Protein AF-0000000080395203 (afdb_homodimer)

Structure (mmCIF, N/CA/C/O backbone):
data_AF-0000000080395203-model_v1
#
loop_
_entity.id
_entity.type
_entity.pdbx_description
1 polymer 'Regulatory factor, effector, bacterial'
#
loop_
_atom_site.group_PDB
_atom_site.id
_atom_site.type_symbol
_atom_site.label_atom_id
_atom_site.label_alt_id
_atom_site.label_comp_id
_atom_site.label_asym_id
_atom_site.label_entity_id
_atom_site.label_seq_id
_atom_site.pdbx_PDB_ins_code
_atom_site.Cartn_x
_atom_site.Cartn_y
_atom_site.Cartn_z
_atom_site.occupancy
_atom_site.B_iso_or_equiv
_atom_site.auth_seq_id
_atom_site.auth_comp_id
_atom_site.auth_asym_id
_atom_site.auth_atom_id
_atom_site.pdbx_PDB_model_num
ATOM 1 N N . MET A 1 1 ? 0.378 -31.547 22.562 1 24.14 1 MET A N 1
ATOM 2 C CA . MET A 1 1 ? 1.127 -32.75 22.922 1 24.14 1 MET A CA 1
ATOM 3 C C . MET A 1 1 ? 1.519 -33.531 21.672 1 24.14 1 MET A C 1
ATOM 5 O O . MET A 1 1 ? 0.788 -34.438 21.25 1 24.14 1 MET A O 1
ATOM 9 N N . ASN A 1 2 ? 1.829 -32.75 20.609 1 20.53 2 ASN A N 1
ATOM 10 C CA . ASN A 1 2 ? 2.004 -33.094 19.203 1 20.53 2 ASN A CA 1
ATOM 11 C C . ASN A 1 2 ? 3.102 -34.156 19.031 1 20.53 2 ASN A C 1
ATOM 13 O O . ASN A 1 2 ? 4.27 -33.875 19.312 1 20.53 2 ASN A O 1
ATOM 17 N N . ALA A 1 3 ? 2.613 -35.5 19.328 1 27.97 3 ALA A N 1
ATOM 18 C CA . ALA A 1 3 ? 3.32 -36.75 19.312 1 27.97 3 ALA A CA 1
ATOM 19 C C . ALA A 1 3 ? 4.207 -36.906 18.078 1 27.97 3 ALA A C 1
ATOM 21 O O . ALA A 1 3 ? 3.801 -36.531 16.984 1 27.97 3 ALA A O 1
ATOM 22 N N . HIS A 1 4 ? 5.512 -36.906 18.219 1 23.61 4 HIS A N 1
ATOM 23 C CA . HIS A 1 4 ? 6.703 -37.062 17.391 1 23.61 4 HIS A CA 1
ATOM 24 C C . HIS A 1 4 ? 6.59 -38.281 16.484 1 23.61 4 HIS A C 1
ATOM 26 O O . HIS A 1 4 ? 6.523 -39.406 16.969 1 23.61 4 HIS A O 1
ATOM 32 N N . ARG A 1 5 ? 5.695 -38.188 15.453 1 25.47 5 ARG A N 1
ATOM 33 C CA . ARG A 1 5 ? 5.551 -39.281 14.516 1 25.47 5 ARG A CA 1
ATOM 34 C C . ARG A 1 5 ? 6.91 -39.781 14.039 1 25.47 5 ARG A C 1
ATOM 36 O O . ARG A 1 5 ? 7.684 -39.031 13.445 1 25.47 5 ARG A O 1
ATOM 43 N N . ILE A 1 6 ? 7.445 -40.75 14.82 1 27.77 6 ILE A N 1
ATOM 44 C CA . ILE A 1 6 ? 8.711 -41.469 14.703 1 27.77 6 ILE A CA 1
ATOM 45 C C . ILE A 1 6 ? 8.766 -42.188 13.367 1 27.77 6 ILE A C 1
ATOM 47 O O . ILE A 1 6 ? 7.91 -43.031 13.086 1 27.77 6 ILE A O 1
ATOM 51 N N . CYS A 1 7 ? 9.07 -41.5 12.312 1 26.09 7 CYS A N 1
ATOM 52 C CA . CYS A 1 7 ? 9.25 -42.062 10.984 1 26.09 7 CYS A CA 1
ATOM 53 C C . CYS A 1 7 ? 10.203 -43.25 11.023 1 26.09 7 CYS A C 1
ATOM 55 O O . CYS A 1 7 ? 11.359 -43.125 11.43 1 26.09 7 CYS A O 1
ATOM 57 N N . CYS A 1 8 ? 9.672 -44.469 11.305 1 28.73 8 CYS A N 1
ATOM 58 C CA . CYS A 1 8 ? 10.359 -45.75 11.391 1 28.73 8 CYS A CA 1
ATOM 59 C C . CYS A 1 8 ? 11.07 -46.062 10.078 1 28.73 8 CYS A C 1
ATOM 61 O O . CYS A 1 8 ? 10.438 -46.125 9.023 1 28.73 8 CYS A O 1
ATOM 63 N N . VAL A 1 9 ? 12.281 -45.594 9.859 1 31.77 9 VAL A N 1
ATOM 64 C CA . VAL A 1 9 ? 13.164 -45.906 8.742 1 31.77 9 VAL A CA 1
ATOM 65 C C . VAL A 1 9 ? 13.406 -47.406 8.68 1 31.77 9 VAL A C 1
ATOM 67 O O . VAL A 1 9 ? 13.938 -48 9.625 1 31.77 9 VAL A O 1
ATOM 70 N N . LEU A 1 10 ? 12.531 -48.156 8.031 1 34 10 LEU A N 1
ATOM 71 C CA . LEU A 1 10 ? 12.703 -49.594 7.84 1 34 10 LEU A CA 1
ATOM 72 C C . LEU A 1 10 ? 13.945 -49.906 7.008 1 34 10 LEU A C 1
ATOM 74 O O . LEU A 1 10 ? 14.047 -49.469 5.855 1 34 10 LEU A O 1
ATOM 78 N N . PHE A 1 11 ? 15.102 -50.125 7.641 1 34.34 11 PHE A N 1
ATOM 79 C CA . PHE A 1 11 ? 16.344 -50.562 7 1 34.34 11 PHE A CA 1
ATOM 80 C C . PHE A 1 11 ? 16.219 -52 6.473 1 34.34 11 PHE A C 1
ATOM 82 O O . PHE A 1 11 ? 15.961 -52.906 7.238 1 34.34 11 PHE A O 1
ATOM 89 N N . ILE A 1 12 ? 15.656 -52.031 5.281 1 35.69 12 ILE A N 1
ATOM 90 C CA . ILE A 1 12 ? 15.633 -53.375 4.668 1 35.69 12 ILE A CA 1
ATOM 91 C C . ILE A 1 12 ? 17.062 -53.781 4.316 1 35.69 12 ILE A C 1
ATOM 93 O O . ILE A 1 12 ? 17.734 -53.125 3.531 1 35.69 12 ILE A O 1
ATOM 97 N N . THR A 1 13 ? 17.781 -54.5 5.207 1 37.56 13 THR A N 1
ATOM 98 C CA . THR A 1 13 ? 19.094 -55.094 4.98 1 37.56 13 THR A CA 1
ATOM 99 C C . THR A 1 13 ? 19 -56.25 3.996 1 37.56 13 THR A C 1
ATOM 101 O O . THR A 1 13 ? 18.344 -57.25 4.266 1 37.56 13 THR A O 1
ATOM 104 N N . ILE A 1 14 ? 18.984 -56 2.719 1 38.12 14 ILE A N 1
ATOM 105 C CA . ILE A 1 14 ? 19.047 -57.125 1.775 1 38.12 14 ILE A CA 1
ATOM 106 C C . ILE A 1 14 ? 20.453 -57.719 1.813 1 38.12 14 ILE A C 1
ATOM 108 O O . ILE A 1 14 ? 21.438 -57.062 1.549 1 38.12 14 ILE A O 1
ATOM 112 N N . THR A 1 15 ? 20.719 -58.781 2.584 1 40.34 15 THR A N 1
ATOM 113 C CA . THR A 1 15 ? 21.938 -59.562 2.664 1 40.34 15 THR A CA 1
ATOM 114 C C . THR A 1 15 ? 22.203 -60.281 1.345 1 40.34 15 THR A C 1
ATOM 116 O O . THR A 1 15 ? 21.453 -61.188 0.962 1 40.34 15 THR A O 1
ATOM 119 N N . MET A 1 16 ? 22.656 -59.562 0.302 1 40.25 16 MET A N 1
ATOM 120 C CA . MET A 1 16 ? 23.016 -60.281 -0.905 1 40.25 16 MET A CA 1
ATOM 121 C C . MET A 1 16 ? 24.219 -61.188 -0.649 1 40.25 16 MET A C 1
ATOM 123 O O . MET A 1 16 ? 25.062 -60.906 0.203 1 40.25 16 MET A O 1
ATOM 127 N N . PRO A 1 17 ? 24.328 -62.5 -1.321 1 43.97 17 PRO A N 1
ATOM 128 C CA . PRO A 1 17 ? 25.406 -63.5 -1.197 1 43.97 17 PRO A CA 1
ATOM 129 C C . PRO A 1 17 ? 26.781 -62.906 -1.562 1 43.97 17 PRO A C 1
ATOM 131 O O . PRO A 1 17 ? 26.8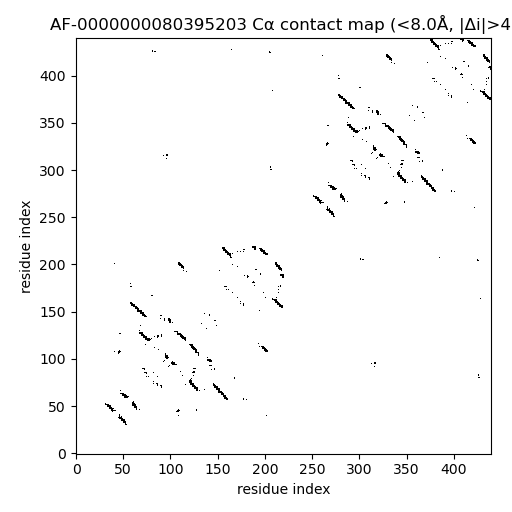59 -61.812 -2.141 1 43.97 17 PRO A O 1
ATOM 134 N N . SER A 1 18 ? 27.859 -63.906 -1.805 1 40.78 18 SER A N 1
ATOM 135 C CA . SER A 1 18 ? 29.297 -63.938 -1.556 1 40.78 18 SER A CA 1
ATOM 136 C C . SER A 1 18 ? 30.031 -62.875 -2.371 1 40.78 18 SER A C 1
ATOM 138 O O . SER A 1 18 ? 30.828 -62.125 -1.828 1 40.78 18 SER A O 1
ATOM 140 N N . THR A 1 19 ? 30.734 -63.406 -3.545 1 47.38 19 THR A N 1
ATOM 141 C CA . THR A 1 19 ? 32.094 -63.094 -3.982 1 47.38 19 THR A CA 1
ATOM 142 C C . THR A 1 19 ? 32.156 -61.688 -4.574 1 47.38 19 THR A C 1
ATOM 144 O O . THR A 1 19 ? 33.25 -61.125 -4.703 1 47.38 19 THR A O 1
ATOM 147 N N . PHE A 1 20 ? 31.391 -61.438 -5.539 1 40.19 20 PHE A N 1
ATOM 148 C CA . PHE A 1 20 ? 31.75 -60.312 -6.391 1 40.19 20 PHE A CA 1
ATOM 149 C C . PHE A 1 20 ? 31.734 -59 -5.602 1 40.19 20 PHE A C 1
ATOM 151 O O . PHE A 1 20 ? 30.906 -58.812 -4.695 1 40.19 20 PHE A O 1
ATOM 158 N N . ALA A 1 21 ? 32.969 -58.344 -5.57 1 44.81 21 ALA A N 1
ATOM 159 C CA . ALA A 1 21 ? 33.125 -57.031 -4.996 1 44.81 21 ALA A CA 1
ATOM 160 C C . ALA A 1 21 ? 31.906 -56.156 -5.312 1 44.81 21 ALA A C 1
ATOM 162 O O . ALA A 1 21 ? 31.672 -55.781 -6.469 1 44.81 21 ALA A O 1
ATOM 163 N N . SER A 1 22 ? 30.703 -56.625 -4.742 1 36.44 22 SER A N 1
ATOM 164 C CA . SER A 1 22 ? 29.484 -55.844 -4.953 1 36.44 22 SER A CA 1
ATOM 165 C C . SER A 1 22 ? 29.734 -54.344 -4.691 1 36.44 22 SER A C 1
ATOM 167 O O . SER A 1 22 ? 30.156 -53.969 -3.596 1 36.44 22 SER A O 1
ATOM 169 N N . PHE A 1 23 ? 30.297 -53.719 -5.742 1 45.06 23 PHE A N 1
ATOM 170 C CA . PHE A 1 23 ? 30.25 -52.281 -5.539 1 45.06 23 PHE A CA 1
ATOM 171 C C . PHE A 1 23 ? 28.859 -51.812 -5.168 1 45.06 23 PHE A C 1
ATOM 173 O O . PHE A 1 23 ? 27.906 -52.031 -5.93 1 45.06 23 PHE A O 1
ATOM 180 N N . THR A 1 24 ? 28.547 -51.969 -3.891 1 42.84 24 THR A N 1
ATOM 181 C CA . THR A 1 24 ? 27.312 -51.344 -3.4 1 42.84 24 THR A CA 1
ATOM 182 C C . THR A 1 24 ? 27.266 -49.875 -3.789 1 42.84 24 THR A C 1
ATOM 184 O O . THR A 1 24 ? 28.031 -49.062 -3.266 1 42.84 24 THR A O 1
ATOM 187 N N . ALA A 1 25 ? 27.078 -49.594 -5.082 1 40.62 25 ALA A N 1
ATOM 188 C CA . ALA A 1 25 ? 26.719 -48.188 -5.293 1 40.62 25 ALA A CA 1
ATOM 189 C C . ALA A 1 25 ? 25.578 -47.781 -4.383 1 40.62 25 ALA A C 1
ATOM 191 O O . ALA A 1 25 ? 24.469 -48.312 -4.488 1 40.62 25 ALA A O 1
ATOM 192 N N . VAL A 1 26 ? 25.906 -47.469 -3.184 1 40.22 26 VAL A N 1
ATOM 193 C CA . VAL A 1 26 ? 24.906 -46.781 -2.367 1 40.22 26 VAL A CA 1
ATOM 194 C C . VAL A 1 26 ? 24.297 -45.625 -3.152 1 40.22 26 VAL A C 1
ATOM 196 O O . VAL A 1 26 ? 24.984 -44.625 -3.41 1 40.22 26 VAL A O 1
ATOM 199 N N . LEU A 1 27 ? 23.484 -45.906 -4.121 1 37.22 27 LEU A N 1
ATOM 200 C CA . LEU A 1 27 ? 22.703 -44.781 -4.578 1 37.22 27 LEU A CA 1
ATOM 201 C C . LEU A 1 27 ? 22.062 -44.031 -3.4 1 37.22 27 LEU A C 1
ATOM 203 O O . LEU A 1 27 ? 21.25 -44.594 -2.672 1 37.22 27 LEU A O 1
ATOM 207 N N . PHE A 1 28 ? 22.844 -43.188 -2.803 1 37.94 28 PHE A N 1
ATOM 208 C CA . PHE A 1 28 ? 22.156 -42.25 -1.925 1 37.94 28 PHE A CA 1
ATOM 209 C C . PHE A 1 28 ? 20.953 -41.625 -2.625 1 37.94 28 PHE A C 1
ATOM 211 O O . PHE A 1 28 ? 21.094 -40.812 -3.537 1 37.94 28 PHE A O 1
ATOM 218 N N . PHE A 1 29 ? 19.906 -42.438 -2.828 1 39.03 29 PHE A N 1
ATOM 219 C CA . PHE A 1 29 ? 18.703 -41.656 -3.102 1 39.03 29 PHE A CA 1
ATOM 220 C C . PHE A 1 29 ? 18.484 -40.594 -2.027 1 39.03 29 PHE A C 1
ATOM 222 O O . PHE A 1 29 ? 18.281 -40.938 -0.857 1 39.03 29 PHE A O 1
ATOM 229 N N . ALA A 1 30 ? 19.172 -39.531 -2.111 1 40.91 30 ALA A N 1
ATOM 230 C CA . ALA A 1 30 ? 18.656 -38.406 -1.312 1 40.91 30 ALA A CA 1
ATOM 231 C C . ALA A 1 30 ? 17.141 -38.375 -1.372 1 40.91 30 ALA A C 1
ATOM 233 O O . ALA A 1 30 ? 16.562 -38 -2.4 1 40.91 30 ALA A O 1
ATOM 234 N N . SER A 1 31 ? 16.438 -39.25 -0.803 1 44.34 31 SER A N 1
ATOM 235 C CA . SER A 1 31 ? 15.008 -39.031 -0.655 1 44.34 31 SER A CA 1
ATOM 236 C C . SER A 1 31 ? 14.703 -37.594 -0.171 1 44.34 31 SER A C 1
ATOM 238 O O . SER A 1 31 ? 14.891 -37.281 1.009 1 44.34 31 SER A O 1
ATOM 240 N N . THR A 1 32 ? 15.055 -36.625 -0.929 1 51.53 32 THR A N 1
ATOM 241 C CA . THR A 1 32 ? 14.547 -35.344 -0.468 1 51.53 32 THR A CA 1
ATOM 242 C C . THR A 1 32 ? 13.086 -35.438 -0.041 1 51.53 32 THR A C 1
ATOM 244 O O . THR A 1 32 ? 12.234 -35.875 -0.82 1 51.53 32 THR A O 1
ATOM 247 N N . VAL A 1 33 ? 12.836 -35.969 1.121 1 56.84 33 VAL A N 1
ATOM 248 C CA . VAL A 1 33 ? 11.492 -36 1.692 1 56.84 33 VAL A CA 1
ATOM 249 C C . VAL A 1 33 ? 10.758 -34.688 1.349 1 56.84 33 VAL A C 1
ATOM 251 O O . VAL A 1 33 ? 11.195 -33.625 1.723 1 56.84 33 VAL A O 1
ATOM 254 N N . ALA A 1 34 ? 9.867 -34.812 0.256 1 71.44 34 ALA A N 1
ATOM 255 C CA . ALA A 1 34 ? 8.914 -33.75 -0.065 1 71.44 34 ALA A CA 1
ATOM 256 C C . ALA A 1 34 ? 8.172 -33.281 1.183 1 71.44 34 ALA A C 1
ATOM 258 O O . ALA A 1 34 ? 7.645 -34.125 1.939 1 71.44 34 ALA A O 1
ATOM 259 N N . ALA A 1 35 ? 8.492 -32.125 1.679 1 83.06 35 ALA A N 1
ATOM 260 C CA . ALA A 1 35 ? 7.809 -31.547 2.834 1 83.06 35 ALA A CA 1
ATOM 261 C C . ALA A 1 35 ? 6.777 -30.5 2.4 1 83.06 35 ALA 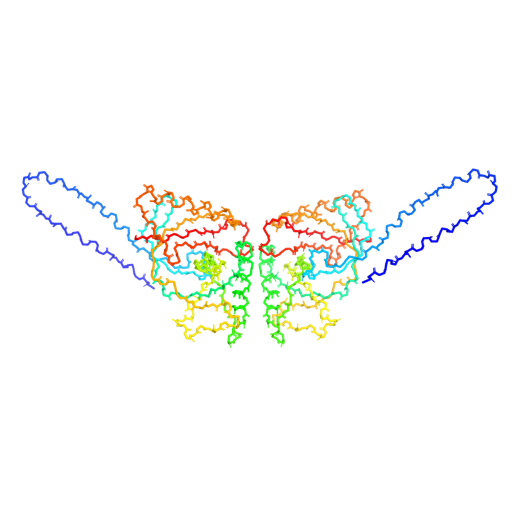A C 1
ATOM 263 O O . ALA A 1 35 ? 7.07 -29.641 1.568 1 83.06 35 ALA A O 1
ATOM 264 N N . GLU A 1 36 ? 5.555 -30.828 2.756 1 84.06 36 GLU A N 1
ATOM 265 C CA . GLU A 1 36 ? 4.52 -29.828 2.494 1 84.06 36 GLU A CA 1
ATOM 266 C C . GLU A 1 36 ? 4.727 -28.578 3.348 1 84.06 36 GLU A C 1
ATOM 268 O O . GLU A 1 36 ? 4.973 -28.688 4.551 1 84.06 36 GLU A O 1
ATOM 273 N N . VAL A 1 37 ? 4.84 -27.469 2.742 1 84.81 37 VAL A N 1
ATOM 274 C CA . VAL A 1 37 ? 4.973 -26.172 3.396 1 84.81 37 VAL A CA 1
ATOM 275 C C . VAL A 1 37 ? 3.721 -25.328 3.15 1 84.81 37 VAL A C 1
ATOM 277 O O . VAL A 1 37 ? 3.367 -25.062 2.002 1 84.81 37 VAL A O 1
ATOM 280 N N . CYS A 1 38 ? 3.012 -25 4.277 1 84.81 38 CYS A N 1
ATOM 281 C CA . CYS A 1 38 ? 1.852 -24.109 4.188 1 84.81 38 CYS A CA 1
ATOM 282 C C . CYS A 1 38 ? 2.109 -22.797 4.902 1 84.81 38 CYS A C 1
ATOM 284 O O . CYS A 1 38 ? 2.762 -22.766 5.949 1 84.81 38 CYS A O 1
ATOM 286 N N . HIS A 1 39 ? 1.554 -21.672 4.328 1 80.56 39 HIS A N 1
ATOM 287 C CA . HIS A 1 39 ? 1.634 -20.359 4.949 1 80.56 39 HIS A CA 1
ATOM 288 C C . HIS A 1 39 ? 3.084 -19.953 5.188 1 80.56 39 HIS A C 1
ATOM 290 O O . HIS A 1 39 ? 3.439 -19.531 6.293 1 80.56 39 HIS A O 1
ATOM 296 N N . LEU A 1 40 ? 3.926 -20.234 4.27 1 72 40 LEU A N 1
ATOM 297 C CA . LEU A 1 40 ? 5.375 -20.078 4.348 1 72 40 LEU A CA 1
ATOM 298 C C . LEU A 1 40 ? 5.734 -18.672 4.824 1 72 40 LEU A C 1
ATOM 300 O O . LEU A 1 40 ? 6.637 -18.5 5.648 1 72 40 LEU A O 1
ATOM 304 N N . TYR A 1 41 ? 5.043 -17.719 4.457 1 76.19 41 TYR A N 1
ATOM 305 C CA . TYR A 1 41 ? 5.461 -16.328 4.598 1 76.19 41 TYR A CA 1
ATOM 306 C C . TYR A 1 41 ? 5.039 -15.766 5.949 1 76.19 41 TYR A C 1
ATOM 308 O O . TYR A 1 41 ? 5.762 -14.961 6.543 1 76.19 41 TYR A O 1
ATOM 316 N N . SER A 1 42 ? 3.973 -16.172 6.461 1 81.06 42 SER A N 1
ATOM 317 C CA . SER A 1 42 ? 3.414 -15.57 7.668 1 81.06 42 SER A CA 1
ATOM 318 C C . SER A 1 42 ? 2.484 -16.547 8.391 1 81.06 42 SER A C 1
ATOM 320 O O . SER A 1 42 ? 1.823 -17.359 7.758 1 81.06 42 SER A O 1
ATOM 322 N N . SER A 1 43 ? 2.504 -16.391 9.688 1 79.69 43 SER A N 1
ATOM 323 C CA . SER A 1 43 ? 1.586 -17.203 10.484 1 79.69 43 SER A CA 1
ATOM 324 C C . SER A 1 43 ? 0.172 -16.641 10.445 1 79.69 43 SER A C 1
ATOM 326 O O . SER A 1 43 ? -0.792 -17.328 10.773 1 79.69 43 SER A O 1
ATOM 328 N N . THR A 1 44 ? 0.074 -15.43 10.062 1 82.5 44 THR A N 1
ATOM 329 C CA . THR A 1 44 ? -1.239 -14.797 10.125 1 82.5 44 THR A CA 1
ATOM 330 C C . THR A 1 44 ? -1.783 -14.531 8.727 1 82.5 44 THR A C 1
ATOM 332 O O . THR A 1 44 ? -2.992 -14.375 8.539 1 82.5 44 THR A O 1
ATOM 335 N N . ILE A 1 45 ? -0.926 -14.484 7.762 1 90.31 45 ILE A N 1
ATOM 336 C CA . ILE A 1 45 ? -1.333 -14.273 6.379 1 90.31 45 ILE A CA 1
ATOM 337 C C . ILE A 1 45 ? -1.229 -15.586 5.602 1 90.31 45 ILE A C 1
ATOM 339 O O . ILE A 1 45 ? -0.142 -16.156 5.473 1 90.31 45 ILE A O 1
ATOM 343 N N . GLU A 1 46 ? -2.336 -16.094 5.145 1 94 46 GLU A N 1
ATOM 344 C CA . GLU A 1 46 ? -2.367 -17.344 4.414 1 94 46 GLU A CA 1
ATOM 345 C C . GLU A 1 46 ? -1.682 -17.219 3.057 1 94 46 GLU A C 1
ATOM 347 O O . GLU A 1 46 ? -1.767 -16.172 2.41 1 94 46 GLU A O 1
ATOM 352 N N . SER A 1 47 ? -0.981 -18.234 2.697 1 95.06 47 SER A N 1
ATOM 353 C CA . SER A 1 47 ? -0.401 -18.422 1.372 1 95.06 47 SER A CA 1
ATOM 354 C C . SER A 1 47 ? -0.605 -19.844 0.876 1 95.06 47 SER A C 1
ATOM 356 O O . SER A 1 47 ? -0.871 -20.75 1.669 1 95.06 47 SER A O 1
ATOM 358 N N . PRO A 1 48 ? -0.544 -20.062 -0.414 1 94.12 48 PRO A N 1
ATOM 359 C CA . PRO A 1 48 ? -0.794 -21.422 -0.912 1 94.12 48 PRO A CA 1
ATOM 360 C C . PRO A 1 48 ? 0.221 -22.438 -0.394 1 94.12 48 PRO A C 1
ATOM 362 O O . PRO A 1 48 ? 1.399 -22.109 -0.229 1 94.12 48 PRO A O 1
ATOM 365 N N . CYS A 1 49 ? -0.334 -23.609 -0.133 1 93.12 49 CYS A N 1
ATOM 366 C CA . CYS A 1 49 ? 0.543 -24.703 0.253 1 93.12 49 CYS A CA 1
ATOM 367 C C . CYS A 1 49 ? 1.287 -25.266 -0.957 1 93.12 49 CYS A C 1
ATOM 369 O O . CYS A 1 49 ? 0.769 -25.234 -2.074 1 93.12 49 CYS A O 1
ATOM 371 N N . PHE A 1 50 ? 2.447 -25.734 -0.683 1 95.62 50 PHE A N 1
ATOM 372 C CA . PHE A 1 50 ? 3.211 -26.406 -1.724 1 95.62 50 PHE A CA 1
ATOM 373 C C . PHE A 1 50 ? 4.062 -27.531 -1.13 1 95.62 50 PHE A C 1
ATOM 375 O O . PHE A 1 50 ? 4.234 -27.594 0.089 1 95.62 50 PHE A O 1
ATOM 382 N N . THR A 1 51 ? 4.43 -28.422 -1.97 1 95.81 51 THR A N 1
ATOM 383 C CA . THR A 1 51 ? 5.426 -29.422 -1.624 1 95.81 51 THR A CA 1
ATOM 384 C C . THR A 1 51 ? 6.797 -29.047 -2.182 1 95.81 51 THR A C 1
ATOM 386 O O . THR A 1 51 ? 6.941 -28.812 -3.383 1 95.81 51 THR A O 1
ATOM 389 N N . LEU A 1 52 ? 7.758 -28.953 -1.291 1 95.38 52 LEU A N 1
ATOM 390 C CA . LEU A 1 52 ? 9.117 -28.656 -1.732 1 95.38 52 LEU A CA 1
ATOM 391 C C . LEU A 1 52 ? 9.758 -29.891 -2.359 1 95.38 52 LEU A C 1
ATOM 393 O O . LEU A 1 52 ? 9.984 -30.891 -1.677 1 95.38 52 LEU A O 1
ATOM 397 N N . LEU A 1 53 ? 10.133 -29.812 -3.641 1 94.81 53 LEU A N 1
ATOM 398 C CA . LEU A 1 53 ? 10.719 -30.953 -4.348 1 94.81 53 LEU A CA 1
ATOM 399 C C . LEU A 1 53 ? 12.242 -30.859 -4.344 1 94.81 53 LEU A C 1
ATOM 401 O O . LEU A 1 53 ? 12.93 -31.875 -4.203 1 94.81 53 LEU A O 1
ATOM 405 N N . ARG A 1 54 ? 12.727 -29.672 -4.625 1 93.62 54 ARG A N 1
ATOM 406 C CA . ARG A 1 54 ? 14.164 -29.422 -4.668 1 93.62 54 ARG A CA 1
ATOM 407 C C . ARG A 1 54 ? 14.5 -28.062 -4.074 1 93.62 54 ARG A C 1
ATOM 409 O O . ARG A 1 54 ? 13.727 -27.109 -4.227 1 93.62 54 ARG A O 1
ATOM 416 N N . ASN A 1 55 ? 15.539 -27.984 -3.338 1 93.19 55 ASN A N 1
ATOM 417 C CA . ASN A 1 55 ? 16.125 -26.75 -2.84 1 93.19 55 ASN A CA 1
ATOM 418 C C . ASN A 1 55 ? 17.531 -26.531 -3.383 1 93.19 55 ASN A C 1
ATOM 420 O O . ASN A 1 55 ? 18.484 -27.203 -2.945 1 93.19 55 ASN A O 1
ATOM 424 N N . GLU A 1 56 ? 17.656 -25.781 -4.387 1 91.12 56 GLU A N 1
ATOM 425 C CA . GLU A 1 56 ? 18.922 -25.531 -5.078 1 91.12 56 GLU A CA 1
ATOM 426 C C . GLU A 1 56 ? 19.5 -24.172 -4.676 1 91.12 56 GLU A C 1
ATOM 428 O O . GLU A 1 56 ? 18.859 -23.406 -3.961 1 91.12 56 GLU A O 1
ATOM 433 N N . SER A 1 57 ? 20.812 -23.969 -5.129 1 89.44 57 SER A N 1
ATOM 434 C CA . SER A 1 57 ? 21.406 -22.656 -4.91 1 89.44 57 SER A CA 1
ATOM 435 C C . SER A 1 57 ? 20.734 -21.609 -5.801 1 89.44 57 SER A C 1
ATOM 437 O O . SER A 1 57 ? 20.828 -21.688 -7.027 1 89.44 57 SER A O 1
ATOM 439 N N . GLY A 1 58 ? 19.922 -20.797 -5.227 1 94.44 58 GLY A N 1
ATOM 440 C CA . GLY A 1 58 ? 19.375 -19.672 -5.961 1 94.44 58 GLY A CA 1
ATOM 441 C C . GLY A 1 58 ? 17.891 -19.828 -6.27 1 94.44 58 GLY A C 1
ATOM 442 O O . GLY A 1 58 ? 17.25 -18.875 -6.723 1 94.44 58 GLY A O 1
ATOM 443 N N . TYR A 1 59 ? 17.469 -21.141 -6.223 1 97.81 59 TYR A N 1
ATOM 444 C CA . TYR A 1 59 ? 16.031 -21.297 -6.445 1 97.81 59 TYR A CA 1
ATOM 445 C C . TYR A 1 59 ? 15.523 -22.578 -5.801 1 97.81 59 TYR A C 1
ATOM 447 O O . TYR A 1 59 ? 16.312 -23.422 -5.371 1 97.81 59 TYR A O 1
ATOM 455 N N . GLU A 1 60 ? 14.219 -22.719 -5.688 1 96.69 60 GLU A N 1
ATOM 456 C CA . GLU A 1 60 ? 13.492 -23.906 -5.223 1 96.69 60 GLU A CA 1
ATOM 457 C C . GLU A 1 60 ? 12.555 -24.438 -6.297 1 96.69 60 GLU A C 1
ATOM 459 O O . GLU A 1 60 ? 12.094 -23.672 -7.156 1 96.69 60 GLU A O 1
ATOM 464 N N . VAL A 1 61 ? 12.352 -25.75 -6.242 1 96.62 61 VAL A N 1
ATOM 465 C CA . VAL A 1 61 ? 11.297 -26.328 -7.066 1 96.62 61 VAL A CA 1
ATOM 466 C C . VAL A 1 61 ? 10.133 -26.766 -6.176 1 96.62 61 VAL A C 1
ATOM 468 O O . VAL A 1 61 ? 10.312 -27.562 -5.246 1 96.62 61 VAL A O 1
ATOM 471 N N . ARG A 1 62 ? 8.953 -26.234 -6.492 1 97 62 ARG A N 1
ATOM 472 C CA . ARG A 1 62 ? 7.758 -26.453 -5.68 1 97 62 ARG A CA 1
ATOM 473 C C . ARG A 1 62 ? 6.625 -27.031 -6.516 1 97 62 ARG A C 1
ATOM 475 O O . ARG A 1 62 ? 6.43 -26.641 -7.668 1 97 62 ARG A O 1
ATOM 482 N N . GLU A 1 63 ? 5.969 -27.953 -5.91 1 96.94 63 GLU A N 1
ATOM 483 C CA . GLU A 1 63 ? 4.75 -28.469 -6.52 1 96.94 63 GLU A CA 1
ATOM 484 C C . GLU A 1 63 ? 3.506 -27.906 -5.836 1 96.94 63 GLU A C 1
ATOM 486 O O . GLU A 1 63 ? 3.367 -28 -4.613 1 96.94 63 GLU A O 1
ATOM 491 N N . TYR A 1 64 ? 2.66 -27.328 -6.617 1 95.19 64 TYR A N 1
ATOM 492 C CA . TYR A 1 64 ? 1.378 -26.812 -6.145 1 95.19 64 TYR A CA 1
ATOM 493 C C . TYR A 1 64 ? 0.232 -27.688 -6.625 1 95.19 64 TYR A C 1
ATOM 495 O O . TYR A 1 64 ? 0.155 -28.031 -7.809 1 95.19 64 TYR A O 1
ATOM 503 N N . ARG A 1 65 ? -0.653 -28.047 -5.73 1 92.12 65 ARG A N 1
ATOM 504 C CA . ARG A 1 65 ? -1.782 -28.891 -6.078 1 92.12 65 ARG A CA 1
ATOM 505 C C . ARG A 1 65 ? -2.756 -28.172 -7 1 92.12 65 ARG A C 1
ATOM 507 O O . ARG A 1 65 ? -3.486 -28.797 -7.766 1 92.12 65 ARG A O 1
ATOM 514 N N . GLY A 1 66 ? -2.818 -26.875 -6.941 1 90 66 GLY A N 1
ATOM 515 C CA . GLY A 1 66 ? -3.525 -26.062 -7.926 1 90 66 GLY A CA 1
ATOM 516 C C . GLY A 1 66 ? -5.02 -26 -7.676 1 90 66 GLY A C 1
ATOM 517 O O . GLY A 1 66 ? -5.762 -25.438 -8.484 1 90 66 GLY A O 1
ATOM 518 N N . GLU A 1 67 ? -5.469 -26.469 -6.535 1 90.25 67 GLU A N 1
ATOM 519 C CA . GLU A 1 67 ? -6.898 -26.469 -6.227 1 90.25 67 GLU A CA 1
ATOM 520 C C . GLU A 1 67 ? -7.32 -25.141 -5.605 1 90.25 67 GLU A C 1
ATOM 522 O O . GLU A 1 67 ? -8.5 -24.781 -5.621 1 90.25 67 GLU A O 1
ATOM 527 N N . GLU A 1 68 ? -6.359 -24.484 -5.066 1 91.44 68 GLU A N 1
ATOM 528 C CA . GLU A 1 68 ? -6.684 -23.219 -4.398 1 91.44 68 GLU A CA 1
ATOM 529 C C . GLU A 1 68 ? -7.168 -22.172 -5.395 1 91.44 68 GLU A C 1
ATOM 531 O O . GLU A 1 68 ? -6.789 -22.203 -6.57 1 91.44 68 GLU A O 1
ATOM 536 N N . MET A 1 69 ? -8.031 -21.312 -4.918 1 96.25 69 MET A N 1
ATOM 537 C CA . MET A 1 69 ? -8.664 -20.328 -5.785 1 96.25 69 MET A CA 1
ATOM 538 C C . MET A 1 69 ? -7.969 -18.969 -5.672 1 96.25 69 MET A C 1
ATOM 540 O O . MET A 1 69 ? -7.359 -18.672 -4.648 1 96.25 69 MET A O 1
ATOM 544 N N . TRP A 1 70 ? -8.086 -18.219 -6.75 1 97.5 70 TRP A N 1
ATOM 545 C CA . TRP A 1 70 ? -7.539 -16.875 -6.859 1 97.5 70 TRP A CA 1
ATOM 546 C C . TRP A 1 70 ? -8.57 -15.914 -7.441 1 97.5 70 TRP A C 1
ATOM 548 O O . TRP A 1 70 ? -9.344 -16.281 -8.328 1 97.5 70 TRP A O 1
ATOM 558 N N . THR A 1 71 ? -8.641 -14.734 -6.898 1 98.44 71 THR A N 1
ATOM 559 C CA . THR A 1 71 ? -9.289 -13.648 -7.621 1 98.44 71 THR A CA 1
ATOM 560 C C . THR A 1 71 ? -8.312 -12.977 -8.586 1 98.44 71 THR A C 1
ATOM 562 O O . THR A 1 71 ? -7.199 -12.609 -8.188 1 98.44 71 THR A O 1
ATOM 565 N N . SER A 1 72 ? -8.656 -12.844 -9.812 1 97.69 72 SER A N 1
ATOM 566 C CA . SER A 1 72 ? -7.766 -12.281 -10.82 1 97.69 72 SER A CA 1
ATOM 567 C C . SER A 1 72 ? -8.406 -11.07 -11.508 1 97.69 72 SER A C 1
ATOM 569 O O . SER A 1 72 ? -9.422 -11.203 -12.188 1 97.69 72 SER A O 1
ATOM 571 N N . ALA A 1 73 ? -7.812 -9.938 -11.336 1 98.25 73 ALA A N 1
ATOM 572 C CA . ALA A 1 73 ? -8.258 -8.703 -11.977 1 98.25 73 ALA A CA 1
ATOM 573 C C . ALA A 1 73 ? -7.523 -8.477 -13.297 1 98.25 73 ALA A C 1
ATOM 575 O O . ALA A 1 73 ? -6.289 -8.492 -13.336 1 98.25 73 ALA A O 1
ATOM 576 N N . TYR A 1 74 ? -8.289 -8.273 -14.297 1 97.62 74 TYR A N 1
ATOM 577 C CA . TYR A 1 74 ? -7.715 -7.926 -15.594 1 97.62 74 TYR A CA 1
ATOM 578 C C . TYR A 1 74 ? -7.488 -6.422 -15.695 1 97.62 74 TYR A C 1
ATOM 580 O O . TYR A 1 74 ? -8.406 -5.629 -15.461 1 97.62 74 TYR A O 1
ATOM 588 N N . VAL A 1 75 ? -6.234 -6.055 -15.969 1 97.12 75 VAL A N 1
ATOM 589 C CA . VAL A 1 75 ? -5.875 -4.66 -16.203 1 97.12 75 VAL A CA 1
ATOM 590 C C . VAL A 1 75 ? -5.422 -4.477 -17.641 1 97.12 75 VAL A C 1
ATOM 592 O O . VAL A 1 75 ? -4.352 -4.949 -18.031 1 97.12 75 VAL A O 1
ATOM 595 N N . ARG A 1 76 ? -6.234 -3.77 -18.469 1 96.19 76 ARG A N 1
ATOM 596 C CA . ARG A 1 76 ? -5.945 -3.566 -19.875 1 96.19 76 ARG A CA 1
ATOM 597 C C . ARG A 1 76 ? -4.91 -2.463 -20.078 1 96.19 76 ARG A C 1
ATOM 599 O O . ARG A 1 76 ? -5.227 -1.391 -20.594 1 96.19 76 ARG A O 1
ATOM 606 N N . SER A 1 77 ? -3.736 -2.65 -19.75 1 94.62 77 SER A N 1
ATOM 607 C CA . SER A 1 77 ? -2.588 -1.762 -19.891 1 94.62 77 SER A CA 1
ATOM 608 C C . SER A 1 77 ? -1.28 -2.545 -19.891 1 94.62 77 SER A C 1
ATOM 610 O O . SER A 1 77 ? -1.112 -3.477 -19.109 1 94.62 77 SER A O 1
ATOM 612 N N . PRO A 1 78 ? -0.393 -2.098 -20.766 1 92.69 78 PRO A N 1
ATOM 613 C CA . PRO A 1 78 ? 0.912 -2.764 -20.734 1 92.69 78 PRO A CA 1
ATOM 614 C C . PRO A 1 78 ? 1.781 -2.305 -19.562 1 92.69 78 PRO A C 1
ATOM 616 O O . PRO A 1 78 ? 2.824 -2.906 -19.297 1 92.69 78 PRO A O 1
ATOM 619 N N . SER A 1 79 ? 1.409 -1.283 -18.906 1 92.81 79 SER A N 1
ATOM 620 C CA . SER A 1 79 ? 2.186 -0.71 -17.812 1 92.81 79 SER A CA 1
ATOM 621 C C . SER A 1 79 ? 2.096 -1.575 -1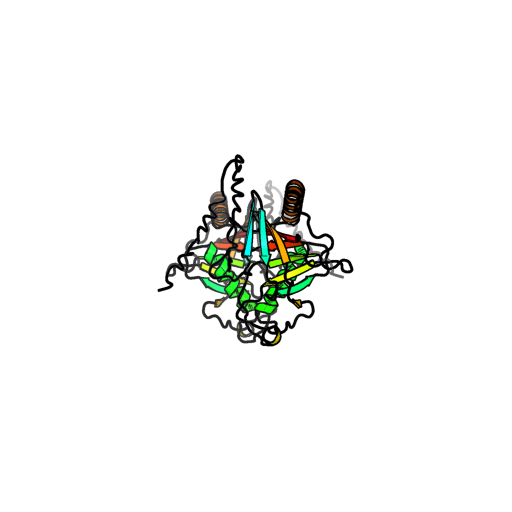6.562 1 92.81 79 SER A C 1
ATOM 623 O O . SER A 1 79 ? 1.011 -1.765 -16 1 92.81 79 SER A O 1
ATOM 625 N N . PHE A 1 80 ? 3.33 -1.993 -16.062 1 93.5 80 PHE A N 1
ATOM 626 C CA . PHE A 1 80 ? 3.354 -2.781 -14.836 1 93.5 80 PHE A CA 1
ATOM 627 C C . PHE A 1 80 ? 2.922 -1.938 -13.641 1 93.5 80 PHE A C 1
ATOM 629 O O . PHE A 1 80 ? 2.248 -2.434 -12.734 1 93.5 80 PHE A O 1
ATOM 636 N N . ALA A 1 81 ? 3.336 -0.714 -13.703 1 89.38 81 ALA A N 1
ATOM 637 C CA . ALA A 1 81 ? 2.949 0.186 -12.617 1 89.38 81 ALA A CA 1
ATOM 638 C C . ALA A 1 81 ? 1.432 0.312 -12.523 1 89.38 81 ALA A C 1
ATOM 640 O O . ALA A 1 81 ? 0.868 0.291 -11.43 1 89.38 81 ALA A O 1
ATOM 641 N N . GLN A 1 82 ? 0.783 0.406 -13.617 1 91.5 82 GLN A N 1
ATOM 642 C CA . GLN A 1 82 ? -0.675 0.478 -13.641 1 91.5 82 GLN A CA 1
ATOM 643 C C . GLN A 1 82 ? -1.296 -0.847 -13.203 1 91.5 82 GLN A C 1
ATOM 645 O O . GLN A 1 82 ? -2.303 -0.862 -12.492 1 91.5 82 GLN A O 1
ATOM 650 N N . ALA A 1 83 ? -0.655 -1.925 -13.664 1 94.69 83 ALA A N 1
ATOM 651 C CA . ALA A 1 83 ? -1.135 -3.238 -13.242 1 94.69 83 ALA A CA 1
ATOM 652 C C . ALA A 1 83 ? -1.086 -3.379 -11.727 1 94.69 83 ALA A C 1
ATOM 654 O O . ALA A 1 83 ? -2.037 -3.863 -11.109 1 94.69 83 ALA A O 1
ATOM 655 N N . GLN A 1 84 ? 0.024 -2.975 -11.188 1 93.88 84 GLN A N 1
ATOM 656 C CA . GLN A 1 84 ? 0.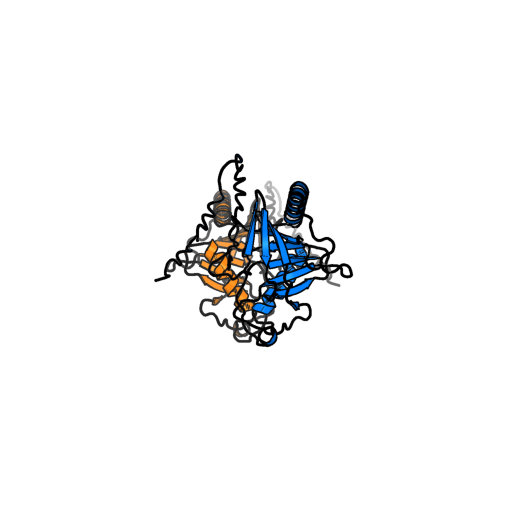197 -3.07 -9.742 1 93.88 84 GLN A CA 1
ATOM 657 C C . GLN A 1 84 ? -0.866 -2.26 -9 1 93.88 84 GLN A C 1
ATOM 659 O O . GLN A 1 84 ? -1.556 -2.781 -8.125 1 93.88 84 GLN A O 1
ATOM 664 N N . ASN A 1 85 ? -1.033 -1.036 -9.445 1 90.06 85 ASN A N 1
ATOM 665 C CA . ASN A 1 85 ? -1.952 -0.138 -8.758 1 90.06 85 ASN A CA 1
ATOM 666 C C . ASN A 1 85 ? -3.406 -0.533 -8.992 1 90.06 85 ASN A C 1
ATOM 668 O O . ASN A 1 85 ? -4.113 -0.907 -8.055 1 90.06 85 ASN A O 1
ATOM 672 N N . LYS A 1 86 ? -3.842 -0.581 -10.234 1 93.44 86 LYS A N 1
ATOM 673 C CA . LYS A 1 86 ? -5.242 -0.819 -10.57 1 93.44 86 LYS A CA 1
ATOM 674 C C . LYS A 1 86 ? -5.66 -2.242 -10.211 1 93.44 86 LYS A C 1
ATOM 676 O O . LYS A 1 86 ? -6.766 -2.467 -9.719 1 93.44 86 LYS A O 1
ATOM 681 N N . GLY A 1 87 ? -4.738 -3.15 -10.508 1 96.81 87 GLY A N 1
ATOM 682 C CA . GLY A 1 87 ? -5.043 -4.535 -10.188 1 96.81 87 GLY A CA 1
ATOM 683 C C . GLY A 1 87 ? -5.152 -4.793 -8.695 1 96.81 87 GLY A C 1
ATOM 684 O O . GLY A 1 87 ? -6.055 -5.504 -8.25 1 96.81 87 GLY A O 1
ATOM 685 N N . PHE A 1 88 ? -4.207 -4.234 -7.973 1 95.62 88 PHE A N 1
ATOM 686 C CA . PHE A 1 88 ? -4.277 -4.371 -6.523 1 95.62 88 PHE A CA 1
ATOM 687 C C . PHE A 1 88 ? -5.559 -3.75 -5.98 1 95.62 88 PHE A C 1
ATOM 689 O O . PHE A 1 88 ? -6.281 -4.383 -5.211 1 95.62 88 PHE A O 1
ATOM 696 N N . MET A 1 89 ? -5.863 -2.561 -6.41 1 90.94 89 MET A N 1
ATOM 697 C CA . MET A 1 89 ? -7.023 -1.848 -5.879 1 90.94 89 MET A CA 1
ATOM 698 C C . MET A 1 89 ? -8.312 -2.584 -6.211 1 90.94 89 MET A C 1
ATOM 700 O O . MET A 1 89 ? -9.234 -2.633 -5.391 1 90.94 89 MET A O 1
ATOM 704 N N . ALA A 1 90 ? -8.391 -3.146 -7.406 1 95.75 90 ALA A N 1
ATOM 705 C CA . ALA A 1 90 ? -9.578 -3.91 -7.785 1 95.75 90 ALA A CA 1
ATOM 706 C C . ALA A 1 90 ? -9.789 -5.098 -6.848 1 95.75 90 ALA A C 1
ATOM 708 O O . ALA A 1 90 ? -10.883 -5.293 -6.316 1 95.75 90 ALA A O 1
ATOM 709 N N . ASN A 1 91 ? -8.703 -5.812 -6.617 1 97.31 91 ASN A N 1
ATOM 710 C CA . ASN A 1 91 ? -8.797 -6.953 -5.715 1 97.31 91 ASN A CA 1
ATOM 711 C C . ASN A 1 91 ? -9.055 -6.516 -4.277 1 97.31 91 ASN A C 1
ATOM 713 O O . ASN A 1 91 ? -9.82 -7.152 -3.557 1 97.31 91 ASN A O 1
ATOM 717 N N . PHE A 1 92 ? -8.5 -5.473 -3.928 1 93.88 92 PHE A N 1
ATOM 718 C CA . PHE A 1 92 ? -8.648 -4.957 -2.57 1 93.88 92 PHE A CA 1
ATOM 719 C C . PHE A 1 92 ? -10.086 -4.512 -2.318 1 93.88 92 PHE A C 1
ATOM 721 O O . PHE A 1 92 ? -10.648 -4.785 -1.255 1 93.88 92 PHE A O 1
ATOM 728 N N . ASP A 1 93 ? -10.633 -3.814 -3.248 1 93.12 93 ASP A N 1
ATOM 729 C CA . ASP A 1 93 ? -12.039 -3.439 -3.139 1 93.12 93 ASP A CA 1
ATOM 730 C C . ASP A 1 93 ? -12.922 -4.672 -2.965 1 93.12 93 ASP A C 1
ATOM 732 O O . ASP A 1 93 ? -13.836 -4.672 -2.139 1 93.12 93 ASP A O 1
ATOM 736 N N . TYR A 1 94 ? -12.648 -5.648 -3.725 1 96.5 94 TYR A N 1
ATOM 737 C CA . TYR A 1 94 ? -13.398 -6.895 -3.641 1 96.5 94 TYR A CA 1
ATOM 738 C C . TYR A 1 94 ? -13.352 -7.465 -2.227 1 96.5 94 TYR A C 1
ATOM 740 O O . TYR A 1 94 ? -14.391 -7.762 -1.636 1 96.5 94 TYR A O 1
ATOM 748 N N . ILE A 1 95 ? -12.18 -7.555 -1.664 1 95.06 95 ILE A N 1
ATOM 749 C CA . ILE A 1 95 ? -12.07 -8.227 -0.372 1 95.06 95 ILE A CA 1
ATOM 750 C C . ILE A 1 95 ? -12.562 -7.293 0.734 1 95.06 95 ILE A C 1
ATOM 752 O O . ILE A 1 95 ? -12.789 -7.727 1.865 1 95.06 95 ILE A O 1
ATOM 756 N N . SER A 1 96 ? -12.703 -6.07 0.42 1 91.62 96 SER A N 1
ATOM 757 C CA . SER A 1 96 ? -13.148 -5.094 1.414 1 91.62 96 SER A CA 1
ATOM 758 C C . SER A 1 96 ? -14.664 -4.965 1.427 1 91.62 96 SER A C 1
ATOM 760 O O . SER A 1 96 ? -15.219 -4.176 2.193 1 91.62 96 SER A O 1
ATOM 762 N N . GLY A 1 97 ? -15.312 -5.715 0.481 1 92.31 97 GLY A N 1
ATOM 763 C CA . GLY A 1 97 ? -16.766 -5.719 0.585 1 92.31 97 GLY A CA 1
ATOM 764 C C . GLY A 1 97 ? -17.453 -5.531 -0.75 1 92.31 97 GLY A C 1
ATOM 765 O O . GLY A 1 97 ? -18.672 -5.715 -0.856 1 92.31 97 GLY A O 1
ATOM 766 N N . GLU A 1 98 ? -16.672 -5.113 -1.823 1 93.5 98 GLU A N 1
ATOM 767 C CA . GLU A 1 98 ? -17.266 -4.969 -3.145 1 93.5 98 GLU A CA 1
ATOM 768 C C . GLU A 1 98 ? -17.5 -6.328 -3.795 1 93.5 98 GLU A C 1
ATOM 770 O O . GLU A 1 98 ? -17 -6.594 -4.887 1 93.5 98 GLU A O 1
ATOM 775 N N . ASN A 1 99 ? -18.219 -7.141 -3.158 1 96.25 99 ASN A N 1
ATOM 776 C CA . ASN A 1 99 ? -18.594 -8.484 -3.582 1 96.25 99 ASN A CA 1
ATOM 777 C C . ASN A 1 99 ? -20.078 -8.758 -3.307 1 96.25 99 ASN A C 1
ATOM 779 O O . ASN A 1 99 ? -20.766 -7.93 -2.715 1 96.25 99 ASN A O 1
ATOM 783 N N . SER A 1 100 ? -20.578 -9.859 -3.703 1 96.62 100 SER A N 1
ATOM 784 C CA . SER A 1 100 ? -22 -10.172 -3.705 1 96.62 100 SER A CA 1
ATOM 785 C C . SER A 1 100 ? -22.562 -10.211 -2.289 1 96.62 100 SER A C 1
ATOM 787 O O . SER A 1 100 ? -23.75 -9.93 -2.074 1 96.62 100 SER A O 1
ATOM 789 N N . GLU A 1 101 ? -21.75 -10.547 -1.277 1 95.12 101 GLU A N 1
ATOM 790 C CA . GLU A 1 101 ? -22.219 -10.688 0.099 1 95.12 101 GLU A CA 1
ATOM 791 C C . GLU A 1 101 ? -21.891 -9.438 0.916 1 95.12 101 GLU A C 1
ATOM 793 O O . GLU A 1 101 ? -22.281 -9.336 2.082 1 95.12 101 GLU A O 1
ATOM 798 N N . GLY A 1 102 ? -21.156 -8.555 0.303 1 90.56 102 GLY A N 1
ATOM 799 C CA . GLY A 1 102 ? -20.734 -7.379 1.047 1 90.56 102 GLY A CA 1
ATOM 800 C C . GLY A 1 102 ? -19.828 -7.703 2.213 1 90.56 102 GLY A C 1
ATOM 801 O O . GLY A 1 102 ? -19.812 -6.996 3.223 1 90.56 102 GLY A O 1
ATOM 802 N N . GLU A 1 103 ? -19.141 -8.781 2.133 1 92.25 103 GLU A N 1
ATOM 803 C CA . GLU A 1 103 ? -18.344 -9.25 3.27 1 92.25 103 GLU A CA 1
ATOM 804 C C . GLU A 1 103 ? -16.875 -8.883 3.105 1 92.25 103 GLU A C 1
ATOM 806 O O . GLU A 1 103 ? -16.359 -8.812 1.983 1 92.25 103 GLU A O 1
ATOM 811 N N . LYS A 1 104 ? -16.25 -8.688 4.27 1 90.62 104 LYS A N 1
ATOM 812 C CA . LYS A 1 104 ? -14.797 -8.516 4.285 1 90.62 104 LYS A CA 1
ATOM 813 C C . LYS A 1 104 ? -14.078 -9.859 4.246 1 90.62 104 LYS A C 1
ATOM 815 O O . LYS A 1 104 ? -14.422 -10.773 4.992 1 90.62 104 LYS A O 1
ATOM 820 N N . ILE A 1 105 ? -13.195 -9.914 3.344 1 94.5 105 ILE A N 1
ATOM 821 C CA . ILE A 1 105 ? -12.383 -11.117 3.189 1 94.5 105 ILE A CA 1
ATOM 822 C C . ILE A 1 105 ? -10.953 -10.844 3.637 1 94.5 105 ILE A C 1
ATOM 824 O O . ILE A 1 105 ? -10.383 -9.805 3.297 1 94.5 105 ILE A O 1
ATOM 828 N N . PRO A 1 106 ? -10.352 -11.742 4.387 1 91.94 106 PRO A N 1
ATOM 829 C CA . PRO A 1 106 ? -9.008 -11.5 4.91 1 91.94 106 PRO A CA 1
ATOM 830 C C . PRO A 1 106 ? -7.953 -11.383 3.809 1 91.94 106 PRO A C 1
ATOM 832 O O . PRO A 1 106 ? -8.023 -12.094 2.805 1 91.94 106 PRO A O 1
ATOM 835 N N . MET A 1 107 ? -6.973 -10.594 4.121 1 91 107 MET A N 1
ATOM 836 C CA . MET A 1 107 ? -5.832 -10.43 3.227 1 91 107 MET A CA 1
ATOM 837 C C . MET A 1 107 ? -4.98 -11.695 3.197 1 91 107 MET A C 1
ATOM 839 O O . MET A 1 107 ? -4.754 -12.32 4.234 1 91 107 MET A O 1
ATOM 843 N N . THR A 1 108 ? -4.516 -12.023 2.062 1 95.44 108 THR A N 1
ATOM 844 C CA . THR A 1 108 ? -3.654 -13.18 1.848 1 95.44 108 THR A CA 1
ATOM 845 C C . THR A 1 108 ? -2.398 -12.789 1.077 1 95.44 108 THR A C 1
ATOM 847 O O . THR A 1 108 ? -2.242 -11.625 0.689 1 95.44 108 THR A O 1
ATOM 850 N N . ALA A 1 109 ? -1.487 -13.695 0.973 1 95.31 109 ALA A N 1
ATOM 851 C CA . ALA A 1 109 ? -0.283 -13.578 0.155 1 95.31 109 ALA A CA 1
ATOM 852 C C . ALA A 1 109 ? -0.113 -14.797 -0.75 1 95.31 109 ALA A C 1
ATOM 854 O O . ALA A 1 109 ? -0.626 -15.875 -0.452 1 95.31 109 ALA A O 1
ATOM 855 N N . PRO A 1 110 ? 0.625 -14.648 -1.859 1 96.56 110 PRO A N 1
ATOM 856 C CA . PRO A 1 110 ? 1.137 -13.406 -2.445 1 96.56 110 PRO A CA 1
ATOM 857 C C . PRO A 1 110 ? 0.113 -12.711 -3.342 1 96.56 110 PRO A C 1
ATOM 859 O O . PRO A 1 110 ? -0.936 -13.281 -3.645 1 96.56 110 PRO A O 1
ATOM 862 N N . VAL A 1 111 ? 0.355 -11.453 -3.656 1 96.81 111 VAL A N 1
ATOM 863 C CA . VAL A 1 111 ? -0.201 -10.859 -4.867 1 96.81 111 VAL A CA 1
ATOM 864 C C . VAL A 1 111 ? 0.615 -11.297 -6.078 1 96.81 111 VAL A C 1
ATOM 866 O O . VAL A 1 111 ? 1.84 -11.156 -6.094 1 96.81 111 VAL A O 1
ATOM 869 N N . THR A 1 112 ? -0.067 -11.844 -7.051 1 97.56 112 THR A N 1
ATOM 870 C CA . THR A 1 112 ? 0.676 -12.297 -8.219 1 97.56 112 THR A CA 1
ATOM 871 C C . THR A 1 112 ? 0.351 -11.438 -9.438 1 97.56 112 THR A C 1
ATOM 873 O O . THR A 1 112 ? -0.745 -10.883 -9.539 1 97.56 112 THR A O 1
ATOM 876 N N . PHE A 1 113 ? 1.317 -11.359 -10.281 1 97.25 113 PHE A N 1
ATOM 877 C CA . PHE A 1 113 ? 1.228 -10.648 -11.547 1 97.25 113 PHE A CA 1
ATOM 878 C C . PHE A 1 113 ? 1.593 -11.562 -12.711 1 97.25 113 PHE A C 1
ATOM 880 O O . PHE A 1 113 ? 2.609 -12.258 -12.664 1 97.25 113 PHE A O 1
ATOM 887 N N . ARG A 1 114 ? 0.769 -11.602 -13.672 1 95.38 114 ARG A N 1
ATOM 888 C CA . ARG A 1 114 ? 1.111 -12.312 -14.898 1 95.38 114 ARG A CA 1
ATOM 889 C C . ARG A 1 114 ? 0.562 -11.594 -16.125 1 95.38 114 ARG A C 1
ATOM 891 O O . ARG A 1 114 ? -0.425 -10.859 -16.031 1 95.38 114 ARG A O 1
ATOM 898 N N . ARG A 1 115 ? 1.244 -11.82 -17.172 1 93.12 115 ARG A N 1
ATOM 899 C CA . ARG A 1 115 ? 0.759 -11.242 -18.422 1 93.12 115 ARG A CA 1
ATOM 900 C C . ARG A 1 115 ? -0.573 -11.867 -18.828 1 93.12 115 ARG A C 1
ATOM 902 O O . ARG A 1 115 ? -0.78 -13.07 -18.656 1 93.12 115 ARG A O 1
ATOM 909 N N . ALA A 1 116 ? -1.448 -10.977 -19.328 1 92.06 116 ALA A N 1
ATOM 910 C CA . ALA A 1 116 ? -2.676 -11.508 -19.906 1 92.06 116 ALA A CA 1
ATOM 911 C C . ALA A 1 116 ? -2.371 -12.391 -21.109 1 92.06 116 ALA A C 1
ATOM 913 O O . ALA A 1 116 ? -1.293 -12.297 -21.703 1 92.06 116 ALA A O 1
ATOM 914 N N . PRO A 1 117 ? -3.305 -13.266 -21.375 1 85.06 117 PRO A N 1
ATOM 915 C CA . PRO A 1 117 ? -3.09 -14.133 -22.547 1 85.06 117 PRO A CA 1
ATOM 916 C C . PRO A 1 117 ? -2.789 -13.336 -23.812 1 85.06 117 PRO A C 1
ATOM 918 O O . PRO A 1 117 ? -3.145 -12.156 -23.906 1 85.06 117 PRO A O 1
ATOM 921 N N . ASP A 1 118 ? -2.166 -13.914 -24.719 1 74.56 118 ASP A N 1
ATOM 922 C CA . ASP A 1 118 ? -1.565 -13.312 -25.906 1 74.56 118 ASP A CA 1
ATOM 923 C C . ASP A 1 118 ? -2.604 -12.531 -26.703 1 74.56 118 ASP A C 1
ATOM 925 O O . ASP A 1 118 ? -2.273 -11.547 -27.375 1 74.56 118 ASP A O 1
ATOM 929 N N . ASP A 1 119 ? -3.607 -12.953 -26.609 1 76.31 119 ASP A N 1
ATOM 930 C CA . ASP A 1 119 ? -4.613 -12.266 -27.422 1 76.31 119 ASP A CA 1
ATOM 931 C C . ASP A 1 119 ? -5.094 -10.992 -26.75 1 76.31 119 ASP A C 1
ATOM 933 O O . ASP A 1 119 ? -5.91 -10.25 -27.297 1 76.31 119 ASP A O 1
ATOM 937 N N . GLN A 1 120 ? -4.504 -10.719 -25.609 1 81.75 120 GLN A N 1
ATOM 938 C CA . GLN A 1 120 ? -4.926 -9.539 -24.859 1 81.75 120 GLN A CA 1
ATOM 939 C C . GLN A 1 120 ? -3.723 -8.742 -24.359 1 81.75 120 GLN A C 1
ATOM 941 O O . GLN A 1 120 ? -2.697 -9.328 -24 1 81.75 120 GLN A O 1
ATOM 946 N N . VAL A 1 121 ? -3.854 -7.488 -24.516 1 89.19 121 VAL A N 1
ATOM 947 C CA . VAL A 1 121 ? -2.85 -6.605 -23.938 1 89.19 121 VAL A CA 1
ATOM 948 C C . VAL A 1 121 ? -3.182 -6.348 -22.469 1 89.19 121 VAL A C 1
ATOM 950 O O . VAL A 1 121 ? -4.312 -5.984 -22.141 1 89.19 121 VAL A O 1
ATOM 953 N N . GLY A 1 122 ? -2.213 -6.707 -21.609 1 95.31 122 GLY A N 1
ATOM 954 C CA . GLY A 1 122 ? -2.443 -6.309 -20.234 1 95.31 122 GLY A CA 1
ATOM 955 C C . GLY A 1 122 ? -1.952 -7.332 -19.234 1 95.31 122 GLY A C 1
ATOM 956 O O . GLY A 1 122 ? -1.047 -8.117 -19.531 1 95.31 122 GLY A O 1
ATOM 957 N N . TRP A 1 123 ? -2.404 -7.152 -18.078 1 96.44 123 TRP A N 1
ATOM 958 C CA . TRP A 1 123 ? -1.943 -7.941 -16.938 1 96.44 123 TRP A CA 1
ATOM 959 C C . TRP A 1 123 ? -3.121 -8.562 -16.188 1 96.44 123 TRP A C 1
ATOM 961 O O . TRP A 1 123 ? -4.242 -8.055 -16.266 1 96.44 123 TRP A O 1
ATOM 971 N N . LEU A 1 124 ? -2.846 -9.688 -15.578 1 96.94 124 LEU A N 1
ATOM 972 C CA . LEU A 1 124 ? -3.713 -10.258 -14.555 1 96.94 124 LEU A CA 1
ATOM 973 C C . LEU A 1 124 ? -3.066 -10.156 -13.18 1 96.94 124 LEU A C 1
ATOM 975 O O . LEU A 1 124 ? -1.932 -10.602 -12.984 1 96.94 124 LEU A O 1
ATOM 979 N N . VAL A 1 125 ? -3.764 -9.477 -12.281 1 97.94 125 VAL A N 1
ATOM 980 C CA . VAL A 1 125 ? -3.318 -9.336 -10.898 1 97.94 125 VAL A CA 1
ATOM 981 C C . VAL A 1 125 ? -4.219 -10.164 -9.977 1 97.94 125 VAL A C 1
ATOM 983 O O . VAL A 1 125 ? -5.441 -10.008 -10 1 97.94 125 VAL A O 1
ATOM 986 N N . SER A 1 126 ? -3.57 -10.992 -9.117 1 98.12 126 SER A N 1
ATOM 987 C CA . SER A 1 126 ? -4.402 -11.969 -8.422 1 98.12 126 SER A CA 1
ATOM 988 C C . SER A 1 126 ? -4.113 -11.977 -6.926 1 98.12 126 SER A C 1
ATOM 990 O O . SER A 1 126 ? -2.975 -11.75 -6.508 1 98.12 126 SER A O 1
ATOM 992 N N . PHE A 1 127 ? -5.16 -12.156 -6.172 1 98.06 127 PHE A N 1
ATOM 993 C CA . PHE A 1 127 ? -5.066 -12.469 -4.75 1 98.06 127 PHE A CA 1
ATOM 994 C C . PHE A 1 127 ? -5.402 -13.93 -4.492 1 98.06 127 PHE A C 1
ATOM 996 O O . PHE A 1 127 ? -6.301 -14.484 -5.125 1 98.06 127 PHE A O 1
ATOM 1003 N N . PHE A 1 128 ? -4.684 -14.5 -3.545 1 96.62 128 PHE A N 1
ATOM 1004 C CA . PHE A 1 128 ? -5.02 -15.828 -3.039 1 96.62 128 PHE A CA 1
ATOM 1005 C C . PHE A 1 128 ? -6.312 -15.789 -2.23 1 96.62 128 PHE A C 1
ATOM 1007 O O . PHE A 1 128 ? -6.508 -14.891 -1.409 1 96.62 128 PHE A O 1
ATOM 1014 N N . VAL A 1 129 ? -7.254 -16.703 -2.568 1 96.94 129 VAL A N 1
ATOM 1015 C CA . VAL A 1 129 ? -8.492 -16.812 -1.806 1 96.94 129 VAL A CA 1
ATOM 1016 C C . VAL A 1 129 ? -8.25 -17.609 -0.531 1 96.94 129 VAL A C 1
ATOM 1018 O O . VAL A 1 129 ? -7.727 -18.734 -0.583 1 96.94 129 VAL A O 1
ATOM 1021 N N . PRO A 1 130 ? -8.656 -17.047 0.588 1 95.06 130 PRO A N 1
ATOM 1022 C CA . PRO A 1 130 ? -8.406 -17.75 1.845 1 95.06 130 PRO A CA 1
ATOM 1023 C C . PRO A 1 130 ? -9.07 -19.125 1.894 1 95.06 130 PRO A C 1
ATOM 1025 O O . PRO A 1 130 ? -10.094 -19.344 1.238 1 95.06 130 PRO A O 1
ATOM 1028 N N . SER A 1 131 ? -8.539 -19.938 2.754 1 92.19 131 SER A N 1
ATOM 1029 C CA . SER A 1 131 ? -8.969 -21.328 2.848 1 92.19 131 SER A CA 1
ATOM 1030 C C . SER A 1 131 ? -10.352 -21.453 3.484 1 92.19 131 SER A C 1
ATOM 1032 O O . SER A 1 131 ? -10.984 -22.5 3.422 1 92.19 131 SER A O 1
ATOM 1034 N N . LYS A 1 132 ? -10.805 -20.406 4.066 1 93.5 132 LYS A N 1
ATOM 1035 C CA . LYS A 1 132 ? -12.125 -20.453 4.691 1 93.5 132 LYS A CA 1
ATOM 1036 C C . LYS A 1 132 ? -13.219 -20.672 3.648 1 93.5 132 LYS A C 1
ATOM 1038 O O . LYS A 1 132 ? -14.359 -21 3.994 1 93.5 132 LYS A O 1
ATOM 1043 N N . TYR A 1 133 ? -12.891 -20.469 2.396 1 95.25 133 TYR A N 1
ATOM 1044 C CA . TYR A 1 133 ? -13.805 -20.781 1.303 1 95.25 133 TYR A CA 1
ATOM 1045 C C . TYR A 1 133 ? -13.414 -22.094 0.628 1 95.25 133 TYR A C 1
ATOM 1047 O O . TYR A 1 133 ? -12.586 -22.109 -0.286 1 95.25 133 TYR A O 1
ATOM 1055 N N . PRO A 1 134 ? -14.102 -23.172 0.943 1 89.88 134 PRO A N 1
ATOM 1056 C CA . PRO A 1 134 ? -13.664 -24.484 0.482 1 89.88 134 PRO A CA 1
ATOM 1057 C C . PRO A 1 134 ? -14.023 -24.75 -0.976 1 89.88 134 PRO A C 1
ATOM 1059 O O . PRO A 1 134 ? -13.461 -25.641 -1.604 1 89.88 134 PRO A O 1
ATOM 1062 N N . SER A 1 135 ? -15.062 -24.016 -1.475 1 92.44 135 SER A N 1
ATOM 1063 C CA . SER A 1 135 ? -15.484 -24.219 -2.855 1 92.44 135 SER A CA 1
ATOM 1064 C C . SER A 1 135 ? -15.773 -22.891 -3.547 1 92.44 135 SER A C 1
ATOM 1066 O O . SER A 1 135 ? -15.969 -21.875 -2.885 1 92.44 135 SER A O 1
ATOM 1068 N N . ARG A 1 136 ? -15.781 -23.016 -4.867 1 93.56 136 ARG A N 1
ATOM 1069 C CA . ARG A 1 136 ? -16.016 -21.828 -5.672 1 93.56 136 ARG A CA 1
ATOM 1070 C C . ARG A 1 136 ? -17.375 -21.203 -5.332 1 93.56 136 ARG A C 1
ATOM 1072 O O . ARG A 1 136 ? -17.516 -19.969 -5.312 1 93.56 136 ARG A O 1
ATOM 1079 N N . GLU A 1 137 ? -18.312 -21.984 -5.094 1 94.31 137 GLU A N 1
ATOM 1080 C CA . GLU A 1 137 ? -19.672 -21.531 -4.844 1 94.31 137 GLU A CA 1
ATOM 1081 C C . GLU A 1 137 ? -19.75 -20.703 -3.566 1 94.31 137 GLU A C 1
ATOM 1083 O O . GLU A 1 137 ? -20.641 -19.859 -3.422 1 94.31 137 GLU A O 1
ATOM 1088 N N . GLU A 1 138 ? -18.797 -20.922 -2.729 1 95.44 138 GLU A N 1
ATOM 1089 C CA . GLU A 1 138 ? -18.844 -20.266 -1.43 1 95.44 138 GLU A CA 1
ATOM 1090 C C . GLU A 1 138 ? -18.078 -18.938 -1.463 1 95.44 138 GLU A C 1
ATOM 1092 O O . GLU A 1 138 ? -18.172 -18.141 -0.537 1 95.44 138 GLU A O 1
ATOM 1097 N N . VAL A 1 139 ? -17.281 -18.766 -2.469 1 97.19 139 VAL A N 1
ATOM 1098 C CA . VAL A 1 139 ? -16.547 -17.516 -2.605 1 97.19 139 VAL A CA 1
ATOM 1099 C C . VAL A 1 139 ? -17.469 -16.438 -3.145 1 97.19 139 VAL A C 1
ATOM 1101 O O . VAL A 1 139 ? -18.031 -16.562 -4.234 1 97.19 139 VAL A O 1
ATOM 1104 N N . PRO A 1 140 ? -17.656 -15.328 -2.424 1 97.81 140 PRO A N 1
ATOM 1105 C CA . PRO A 1 140 ? -18.531 -14.266 -2.918 1 97.81 140 PRO A CA 1
ATOM 1106 C C . PRO A 1 140 ? -18.125 -13.766 -4.305 1 97.81 140 PRO A C 1
ATOM 1108 O O . PRO A 1 140 ? -16.938 -13.609 -4.586 1 97.81 140 PRO A O 1
ATOM 1111 N N . ALA A 1 141 ? -19.094 -13.516 -5.125 1 97.88 141 ALA A N 1
ATOM 1112 C CA . ALA A 1 141 ? -18.828 -13.039 -6.477 1 97.88 141 ALA A CA 1
ATOM 1113 C C . ALA A 1 141 ? -18.406 -11.57 -6.465 1 97.88 141 ALA A C 1
ATOM 1115 O O . ALA A 1 141 ? -18.969 -10.766 -5.723 1 97.88 141 ALA A O 1
ATOM 1116 N N . PRO A 1 142 ? -17.438 -11.266 -7.258 1 97.81 142 PRO A N 1
ATOM 1117 C CA . PRO A 1 142 ? -17.078 -9.852 -7.348 1 97.81 142 PRO A CA 1
ATOM 1118 C C . PRO A 1 142 ? -18.156 -9.008 -8.016 1 97.81 142 PRO A C 1
ATOM 1120 O O . PRO A 1 142 ? -18.812 -9.477 -8.953 1 97.81 142 PRO A O 1
ATOM 1123 N N . LYS A 1 143 ? -18.281 -7.793 -7.555 1 96.5 143 LYS A N 1
ATOM 1124 C CA . LYS A 1 143 ? -19.141 -6.836 -8.242 1 96.5 143 LYS A CA 1
ATOM 1125 C C . LYS A 1 143 ? -18.453 -6.254 -9.469 1 96.5 143 LYS A C 1
ATOM 1127 O O . LYS A 1 143 ? -19.109 -5.871 -10.445 1 96.5 143 LYS A O 1
ATOM 1132 N N . ASP A 1 144 ? -17.156 -6.137 -9.367 1 97.12 144 ASP A N 1
ATOM 1133 C CA . ASP A 1 144 ? -16.328 -5.684 -10.477 1 97.12 144 ASP A CA 1
ATOM 1134 C C . ASP A 1 144 ? -16.188 -6.773 -11.539 1 97.12 144 ASP A C 1
ATOM 1136 O O . ASP A 1 144 ? -15.617 -7.832 -11.281 1 97.12 144 ASP A O 1
ATOM 1140 N N . GLU A 1 145 ? -16.562 -6.516 -12.75 1 96.81 145 GLU A N 1
ATOM 1141 C CA . GLU A 1 145 ? -16.609 -7.504 -13.82 1 96.81 145 GLU A CA 1
ATOM 1142 C C . GLU A 1 145 ? -15.211 -7.852 -14.32 1 96.81 145 GLU A C 1
ATOM 1144 O O . GLU A 1 145 ? -15.023 -8.844 -15.023 1 96.81 145 GLU A O 1
ATOM 1149 N N . SER A 1 146 ? -14.273 -7.039 -13.992 1 96.69 146 SER A N 1
ATOM 1150 C CA . SER A 1 146 ? -12.914 -7.309 -14.445 1 96.69 146 SER A CA 1
ATOM 1151 C C . SER A 1 146 ? -12.258 -8.406 -13.609 1 96.69 146 SER A C 1
ATOM 1153 O O . SER A 1 146 ? -11.188 -8.914 -13.961 1 96.69 146 SER A O 1
ATOM 1155 N N . ILE A 1 147 ? -12.906 -8.789 -12.547 1 98.38 147 ILE A N 1
ATOM 1156 C CA . ILE A 1 147 ? -12.336 -9.781 -11.641 1 98.38 147 ILE A CA 1
ATOM 1157 C C . ILE A 1 147 ? -12.953 -11.148 -11.922 1 98.38 147 ILE A C 1
ATOM 1159 O O . ILE A 1 147 ? -14.18 -11.281 -11.992 1 98.38 147 ILE A O 1
ATOM 1163 N N . SER A 1 148 ? -12.164 -12.086 -12.102 1 97.12 148 SER A N 1
ATOM 1164 C CA . SER A 1 148 ? -12.586 -13.477 -12.203 1 97.12 148 SER A CA 1
ATOM 1165 C C . SER A 1 148 ? -11.992 -14.312 -11.078 1 97.12 148 SER A C 1
ATOM 1167 O O . SER A 1 148 ? -10.938 -13.969 -10.523 1 97.12 148 SER A O 1
ATOM 1169 N N . ILE A 1 149 ? -12.727 -15.336 -10.695 1 97.56 149 ILE A N 1
ATOM 1170 C CA . ILE A 1 149 ? -12.227 -16.281 -9.703 1 97.56 149 ILE A CA 1
ATOM 1171 C C . ILE A 1 149 ? -11.875 -17.609 -10.383 1 97.56 149 ILE A C 1
ATOM 1173 O O . ILE A 1 149 ? -12.703 -18.203 -11.078 1 97.56 149 ILE A O 1
ATOM 1177 N N . MET A 1 150 ? -10.625 -18.016 -10.203 1 93.31 150 MET A N 1
ATOM 1178 C CA . MET A 1 150 ? -10.18 -19.203 -10.914 1 93.31 150 MET A CA 1
ATOM 1179 C C . MET A 1 150 ? -9.117 -19.953 -10.109 1 93.31 150 MET A C 1
ATOM 1181 O O . MET A 1 150 ? -8.516 -19.391 -9.195 1 93.31 150 MET A O 1
ATOM 1185 N N . SER A 1 151 ? -8.969 -21.203 -10.477 1 93.75 151 SER A N 1
ATOM 1186 C CA . SER A 1 151 ? -7.828 -21.984 -10.008 1 93.75 151 SER A CA 1
ATOM 1187 C C . SER A 1 151 ? -6.727 -22.047 -11.062 1 93.75 151 SER A C 1
ATOM 1189 O O . SER A 1 151 ? -7 -21.906 -12.258 1 93.75 151 SER A O 1
ATOM 1191 N N . LEU A 1 152 ? -5.5 -22.219 -10.609 1 90.31 152 LEU A N 1
ATOM 1192 C CA . LEU A 1 152 ? -4.379 -22.234 -11.547 1 90.31 152 LEU A CA 1
ATOM 1193 C C . LEU A 1 152 ? -4.105 -23.656 -12.039 1 90.31 152 LEU A C 1
ATOM 1195 O O . LEU A 1 152 ? -3.377 -23.844 -13.016 1 90.31 152 LEU A O 1
ATOM 1199 N N . GLY A 1 153 ? -4.738 -24.656 -11.422 1 91.44 153 GLY A N 1
ATOM 1200 C CA . GLY A 1 153 ? -4.43 -26.031 -11.773 1 91.44 153 GLY A CA 1
ATOM 1201 C C . GLY A 1 153 ? -3.104 -26.516 -11.211 1 91.44 153 GLY A C 1
ATOM 1202 O O . GLY A 1 153 ? -2.295 -25.703 -10.75 1 91.44 153 GLY A O 1
ATOM 1203 N N . PRO A 1 154 ? -2.947 -27.828 -11.188 1 93.94 154 PRO A N 1
ATOM 1204 C CA . PRO A 1 154 ? -1.684 -28.375 -10.68 1 93.94 154 PRO A CA 1
ATOM 1205 C C . PRO A 1 154 ? -0.48 -27.953 -11.516 1 93.94 154 PRO A C 1
ATOM 1207 O O . PRO A 1 154 ? -0.574 -27.891 -12.75 1 93.94 154 PRO A O 1
ATOM 1210 N N . ALA A 1 155 ? 0.557 -27.609 -10.844 1 94.94 155 ALA A N 1
ATOM 1211 C CA . ALA A 1 155 ? 1.758 -27.203 -11.57 1 94.94 155 ALA A CA 1
ATOM 1212 C C . ALA A 1 155 ? 2.992 -27.281 -10.68 1 94.94 155 ALA A C 1
ATOM 1214 O O . ALA A 1 155 ? 2.885 -27.203 -9.453 1 94.94 155 ALA A O 1
ATOM 1215 N N . THR A 1 156 ? 4.098 -27.516 -11.328 1 95.88 156 THR A N 1
ATOM 1216 C CA . THR A 1 156 ? 5.406 -27.406 -10.688 1 95.88 156 THR A CA 1
ATOM 1217 C C . THR A 1 156 ? 6.125 -26.141 -11.117 1 95.88 156 THR A C 1
ATOM 1219 O O . THR A 1 156 ? 6.203 -25.844 -12.312 1 95.88 156 THR A O 1
ATOM 1222 N N . TYR A 1 157 ? 6.566 -25.375 -10.102 1 97.12 157 TYR A N 1
ATOM 1223 C CA . TYR A 1 157 ? 7.258 -24.125 -10.391 1 97.12 157 TYR A CA 1
ATOM 1224 C C . TYR A 1 157 ? 8.672 -24.141 -9.828 1 97.12 157 TYR A C 1
ATOM 1226 O O . TYR A 1 157 ? 8.898 -24.641 -8.719 1 97.12 157 TYR A O 1
ATOM 1234 N N . ALA A 1 158 ? 9.625 -23.688 -10.609 1 98.06 158 ALA A N 1
ATOM 1235 C CA . ALA A 1 158 ? 10.859 -23.172 -10.031 1 98.06 158 ALA A CA 1
ATOM 1236 C C . ALA A 1 158 ? 10.656 -21.766 -9.484 1 98.06 158 ALA A C 1
ATOM 1238 O O . ALA A 1 158 ? 10.07 -20.906 -10.156 1 98.06 158 ALA A O 1
ATOM 1239 N N . VAL A 1 159 ? 11.141 -21.5 -8.289 1 98.06 159 VAL A N 1
ATOM 1240 C CA . VAL A 1 159 ? 10.859 -20.25 -7.598 1 98.06 159 VAL A CA 1
ATOM 1241 C C . VAL A 1 159 ? 12.164 -19.594 -7.148 1 98.06 159 VAL A C 1
ATOM 1243 O O . VAL A 1 159 ? 12.977 -20.234 -6.477 1 98.06 159 VAL A O 1
ATOM 1246 N N . ARG A 1 160 ? 12.398 -18.406 -7.559 1 98.5 160 ARG A N 1
ATOM 1247 C CA . ARG A 1 160 ? 13.531 -17.594 -7.098 1 98.5 160 ARG A CA 1
ATOM 1248 C C . ARG A 1 160 ? 13.055 -16.453 -6.207 1 98.5 160 ARG A C 1
ATOM 1250 O O . ARG A 1 160 ? 12.117 -15.742 -6.551 1 98.5 160 ARG A O 1
ATOM 1257 N N . VAL A 1 161 ? 13.695 -16.297 -5.078 1 97.31 161 VAL A N 1
ATOM 1258 C CA . VAL A 1 161 ? 13.352 -15.289 -4.086 1 97.31 161 VAL A CA 1
ATOM 1259 C C . VAL A 1 161 ? 14.305 -14.102 -4.199 1 97.31 161 VAL A C 1
ATOM 1261 O O . VAL A 1 161 ? 15.5 -14.281 -4.461 1 97.31 161 VAL A O 1
ATOM 1264 N N . PHE A 1 162 ? 13.828 -12.867 -4.012 1 97.12 162 PHE A N 1
ATOM 1265 C CA . PHE A 1 162 ? 14.656 -11.672 -3.949 1 97.12 162 PHE A CA 1
ATOM 1266 C C . PHE A 1 162 ? 13.992 -10.594 -3.096 1 97.12 162 PHE A C 1
ATOM 1268 O O . PHE A 1 162 ? 12.805 -10.688 -2.793 1 97.12 162 PHE A O 1
ATOM 1275 N N . ASP A 1 163 ? 14.711 -9.578 -2.713 1 93.94 163 ASP A N 1
ATOM 1276 C CA . ASP A 1 163 ? 14.211 -8.578 -1.773 1 93.94 163 ASP A CA 1
ATOM 1277 C C . ASP A 1 163 ? 13.93 -7.254 -2.477 1 93.94 163 ASP A C 1
ATOM 1279 O O . ASP A 1 163 ? 13.969 -7.176 -3.707 1 93.94 163 ASP A O 1
ATOM 1283 N N . GLY A 1 164 ? 13.43 -6.27 -1.685 1 88.44 164 GLY A N 1
ATOM 1284 C CA . GLY A 1 164 ? 13.242 -4.91 -2.166 1 88.44 164 GLY A CA 1
ATOM 1285 C C . GLY A 1 164 ? 11.828 -4.633 -2.643 1 88.44 164 GLY A C 1
ATOM 1286 O O . GLY A 1 164 ? 11.031 -5.559 -2.805 1 88.44 164 GLY A O 1
ATOM 1287 N N . PHE A 1 165 ? 11.547 -3.371 -2.82 1 85.06 165 PHE A N 1
ATOM 1288 C CA . PHE A 1 165 ? 10.312 -3.004 -3.508 1 85.06 165 PHE A CA 1
ATOM 1289 C C . PHE A 1 165 ? 10.414 -3.314 -4.996 1 85.06 165 PHE A C 1
ATOM 1291 O O . PHE A 1 165 ? 11.023 -2.561 -5.754 1 85.06 165 PHE A O 1
ATOM 1298 N N . ALA A 1 166 ? 9.766 -4.379 -5.414 1 90.69 166 ALA A N 1
ATOM 1299 C CA . ALA A 1 166 ? 10.016 -4.984 -6.719 1 90.69 166 ALA A CA 1
ATOM 1300 C C . ALA A 1 166 ? 9.414 -4.137 -7.84 1 90.69 166 ALA A C 1
ATOM 1302 O O . ALA A 1 166 ? 8.203 -3.916 -7.879 1 90.69 166 ALA A O 1
ATOM 1303 N N . THR A 1 167 ? 10.242 -3.631 -8.727 1 90 167 THR A N 1
ATOM 1304 C CA . THR A 1 167 ? 9.852 -2.967 -9.969 1 90 167 THR A CA 1
ATOM 1305 C C . THR A 1 167 ? 9.766 -3.971 -11.109 1 90 167 THR A C 1
ATOM 1307 O O . THR A 1 167 ? 10.117 -5.141 -10.945 1 90 167 THR A O 1
ATOM 1310 N N . PHE A 1 168 ? 9.258 -3.443 -12.234 1 94.38 168 PHE A N 1
ATOM 1311 C CA . PHE A 1 168 ? 9.273 -4.266 -13.438 1 94.38 168 PHE A CA 1
ATOM 1312 C C . PHE A 1 168 ? 10.672 -4.797 -13.711 1 94.38 168 PHE A C 1
ATOM 1314 O O . PHE A 1 168 ? 10.852 -5.984 -13.984 1 94.38 168 PHE A O 1
ATOM 1321 N N . GLY A 1 169 ? 11.625 -3.902 -13.594 1 95.62 169 GLY A N 1
ATOM 1322 C CA . GLY A 1 169 ? 13 -4.289 -13.859 1 95.62 169 GLY A CA 1
ATOM 1323 C C . GLY A 1 169 ? 13.508 -5.359 -12.914 1 95.62 169 GLY A C 1
ATOM 1324 O O . GLY A 1 169 ? 14.234 -6.266 -13.328 1 95.62 169 GLY A O 1
ATOM 1325 N N . ASP A 1 170 ? 13.164 -5.312 -11.672 1 95.75 170 ASP A N 1
ATOM 1326 C CA . ASP A 1 170 ? 13.586 -6.305 -10.688 1 95.75 170 ASP A CA 1
ATOM 1327 C C . ASP A 1 170 ? 13 -7.68 -11.016 1 95.75 170 ASP A C 1
ATOM 1329 O O . ASP A 1 170 ? 13.711 -8.688 -10.992 1 95.75 170 ASP A O 1
ATOM 1333 N N . PHE A 1 171 ? 11.727 -7.727 -11.328 1 97.44 171 PHE A N 1
ATOM 1334 C CA . PHE A 1 171 ? 11.086 -8.992 -11.68 1 97.44 171 PHE A CA 1
ATOM 1335 C C . PHE A 1 171 ? 11.688 -9.555 -12.961 1 97.44 171 PHE A C 1
ATOM 1337 O O . PHE A 1 171 ? 11.992 -10.75 -13.039 1 97.44 171 PHE A O 1
ATOM 1344 N N . ASP A 1 172 ? 11.812 -8.672 -13.898 1 97.25 172 ASP A N 1
ATOM 1345 C CA . ASP A 1 172 ? 12.359 -9.078 -15.188 1 97.25 172 ASP A CA 1
ATOM 1346 C C . ASP A 1 172 ? 13.766 -9.656 -15.023 1 97.25 172 ASP A C 1
ATOM 1348 O O . ASP A 1 172 ? 14.078 -10.711 -15.578 1 97.25 172 ASP A O 1
ATOM 1352 N N . LYS A 1 173 ? 14.609 -9.031 -14.281 1 98.25 173 LYS A N 1
ATOM 1353 C CA . LYS A 1 173 ? 15.969 -9.484 -14.031 1 98.25 173 LYS A CA 1
ATOM 1354 C C . LYS A 1 173 ? 15.977 -10.836 -13.32 1 98.25 173 LYS A C 1
ATOM 1356 O O . LYS A 1 173 ? 16.719 -11.742 -13.711 1 98.25 173 LYS A O 1
ATOM 1361 N N . ASN A 1 174 ? 15.188 -10.938 -12.305 1 98.44 174 ASN A N 1
ATOM 1362 C CA . ASN A 1 174 ? 15.195 -12.18 -11.539 1 98.44 174 ASN A CA 1
ATOM 1363 C C . ASN A 1 174 ? 14.586 -13.328 -12.328 1 98.44 174 ASN A C 1
ATOM 1365 O O . ASN A 1 174 ? 15.008 -14.484 -12.172 1 98.44 174 ASN A O 1
ATOM 1369 N N . GLU A 1 175 ? 13.609 -13.016 -13.172 1 97.5 175 GLU A N 1
ATOM 1370 C CA . GLU A 1 175 ? 13.102 -14.023 -14.102 1 97.5 175 GLU A CA 1
ATOM 1371 C C . GLU A 1 175 ? 14.211 -14.523 -15.023 1 97.5 175 GLU A C 1
ATOM 1373 O O . GLU A 1 175 ? 14.375 -15.727 -15.219 1 97.5 175 GLU A O 1
ATOM 1378 N N . TYR A 1 176 ? 14.938 -13.57 -15.555 1 97.25 176 TYR A N 1
ATOM 1379 C CA . TYR A 1 176 ? 16.047 -13.898 -16.438 1 97.25 176 TYR A CA 1
ATOM 1380 C C . TYR A 1 176 ? 17.078 -14.773 -15.727 1 97.25 176 TYR A C 1
ATOM 1382 O O . TYR A 1 176 ? 17.5 -15.797 -16.266 1 97.25 176 TYR A O 1
ATOM 1390 N N . GLU A 1 177 ? 17.453 -14.359 -14.539 1 97.94 177 GLU A N 1
ATOM 1391 C CA . GLU A 1 177 ? 18.438 -15.102 -13.766 1 97.94 177 GLU A CA 1
ATOM 1392 C C . GLU A 1 177 ? 17.938 -16.5 -13.438 1 97.94 177 GLU A C 1
ATOM 1394 O O . GLU A 1 177 ? 18.719 -17.453 -13.445 1 97.94 177 GLU A O 1
ATOM 1399 N N . LEU A 1 178 ? 16.672 -16.594 -13.125 1 98.06 178 LEU A N 1
ATOM 1400 C CA . LEU A 1 178 ? 16.109 -17.906 -12.828 1 98.06 178 LEU A CA 1
ATOM 1401 C C . LEU A 1 178 ? 16.141 -18.797 -14.055 1 98.06 178 LEU A C 1
ATOM 1403 O O . LEU A 1 178 ? 16.609 -19.953 -13.984 1 98.06 178 LEU A O 1
ATOM 1407 N N . LYS A 1 179 ? 15.703 -18.312 -15.148 1 96.31 179 LYS A N 1
ATOM 1408 C CA . LYS A 1 179 ? 15.688 -19.094 -16.375 1 96.31 179 LYS A CA 1
ATOM 1409 C C . LYS A 1 179 ? 17.094 -19.516 -16.781 1 96.31 179 LYS A C 1
ATOM 1411 O O . LYS A 1 179 ? 17.312 -20.641 -17.25 1 96.31 179 LYS A O 1
ATOM 1416 N N . LYS A 1 180 ? 18.047 -18.641 -16.625 1 96.44 180 LYS A N 1
ATOM 1417 C CA . LYS A 1 180 ? 19.438 -18.953 -16.906 1 96.44 180 LYS A CA 1
ATOM 1418 C C . LYS A 1 180 ? 19.922 -20.094 -16.016 1 96.44 180 LYS A C 1
ATOM 1420 O O . LYS A 1 180 ? 20.594 -21.016 -16.484 1 96.44 180 LYS A O 1
ATOM 1425 N N . ALA A 1 181 ? 19.609 -19.984 -14.758 1 96.81 181 ALA A N 1
ATOM 1426 C CA . ALA A 1 181 ? 20 -21.031 -13.812 1 96.81 181 ALA A CA 1
ATOM 1427 C C . ALA A 1 181 ? 19.359 -22.359 -14.18 1 96.81 181 ALA A C 1
ATOM 1429 O O . ALA A 1 181 ? 20 -23.406 -14.078 1 96.81 181 ALA A O 1
ATOM 1430 N N . LEU A 1 182 ? 18.094 -22.344 -14.578 1 96.31 182 LEU A N 1
ATOM 1431 C CA . LEU A 1 182 ? 17.375 -23.547 -14.969 1 96.31 182 LEU A CA 1
ATOM 1432 C C . LEU A 1 182 ? 18.047 -24.203 -16.172 1 96.31 182 LEU A C 1
ATOM 1434 O O . LEU A 1 182 ? 18.234 -25.422 -16.188 1 96.31 182 LEU A O 1
ATOM 1438 N N . LEU A 1 183 ? 18.375 -23.391 -17.109 1 93.75 183 LEU A N 1
ATOM 1439 C CA . LEU A 1 183 ? 19.031 -23.891 -18.297 1 93.75 183 LEU A CA 1
ATOM 1440 C C . LEU A 1 183 ? 20.375 -24.531 -17.938 1 93.75 183 LEU A C 1
ATOM 1442 O O . LEU A 1 183 ? 20.703 -25.609 -18.438 1 93.75 183 LEU A O 1
ATOM 1446 N N . ALA A 1 184 ? 21.094 -23.922 -17.094 1 94.94 184 ALA A N 1
ATOM 1447 C CA . ALA A 1 184 ? 22.391 -24.453 -16.656 1 94.94 184 ALA A CA 1
ATOM 1448 C C . ALA A 1 184 ? 22.219 -25.797 -15.953 1 94.94 184 ALA A C 1
ATOM 1450 O O . ALA A 1 184 ? 23.094 -26.672 -16.062 1 94.94 184 ALA A O 1
ATOM 1451 N N . ASP A 1 185 ? 21.094 -25.969 -15.266 1 94.81 185 ASP A N 1
ATOM 1452 C CA . ASP A 1 185 ? 20.859 -27.172 -14.492 1 94.81 185 ASP A CA 1
ATOM 1453 C C . ASP A 1 185 ? 20.094 -28.219 -15.305 1 94.81 185 ASP A C 1
ATOM 1455 O O . ASP A 1 185 ? 19.719 -29.266 -14.781 1 94.81 185 ASP A O 1
ATOM 1459 N N . GLY A 1 186 ? 19.797 -27.875 -16.531 1 92.75 186 GLY A N 1
ATOM 1460 C CA . GLY A 1 186 ? 19.109 -28.797 -17.422 1 92.75 186 GLY A CA 1
ATOM 1461 C C . GLY A 1 186 ? 17.625 -28.922 -17.141 1 92.75 186 GLY A C 1
ATOM 1462 O O . GLY A 1 186 ? 17.016 -29.938 -17.453 1 92.75 186 GLY A O 1
ATOM 1463 N N . VAL A 1 187 ? 17.078 -27.984 -16.438 1 91.5 187 VAL A N 1
ATOM 1464 C CA . VAL A 1 187 ? 15.648 -27.938 -16.172 1 91.5 187 VAL A CA 1
ATOM 1465 C C . VAL A 1 187 ? 14.945 -27.078 -17.219 1 91.5 187 VAL A C 1
ATOM 1467 O O . VAL A 1 187 ? 15.359 -25.953 -17.484 1 91.5 187 VAL A O 1
ATOM 1470 N N . THR A 1 188 ? 13.945 -27.578 -17.875 1 88.12 188 THR A N 1
ATOM 1471 C CA . THR A 1 188 ? 13.297 -26.875 -18.984 1 88.12 188 THR A CA 1
ATOM 1472 C C . THR A 1 188 ? 12.016 -26.188 -18.516 1 88.12 188 THR A C 1
ATOM 1474 O O . THR A 1 188 ? 11.117 -26.844 -17.969 1 88.12 188 THR A O 1
ATOM 1477 N N . PRO A 1 189 ? 11.984 -24.891 -18.672 1 91.19 189 PRO A N 1
ATOM 1478 C CA . PRO A 1 189 ? 10.695 -24.234 -18.453 1 91.19 189 PRO A CA 1
ATOM 1479 C C . PRO A 1 189 ? 9.625 -24.688 -19.453 1 91.19 189 PRO A C 1
ATOM 1481 O O . PRO A 1 189 ? 9.945 -25.062 -20.578 1 91.19 189 PRO A O 1
ATOM 1484 N N . VAL A 1 190 ? 8.398 -24.828 -18.953 1 88 190 VAL A N 1
ATOM 1485 C CA . VAL A 1 190 ? 7.297 -25.109 -19.859 1 88 190 VAL A CA 1
ATOM 1486 C C . VAL A 1 190 ? 6.969 -23.875 -20.688 1 88 190 VAL A C 1
ATOM 1488 O O . VAL A 1 190 ? 6.445 -22.891 -20.172 1 88 190 VAL A O 1
ATOM 1491 N N . GLU A 1 191 ? 7.324 -23.859 -21.891 1 73.12 191 GLU A N 1
ATOM 1492 C CA . GLU A 1 191 ? 7.105 -22.719 -22.766 1 73.12 191 GLU A CA 1
ATOM 1493 C C . GLU A 1 191 ? 5.617 -22.5 -23.031 1 73.12 191 GLU A C 1
ATOM 1495 O O . GLU A 1 191 ? 4.855 -23.469 -23.141 1 73.12 191 GLU A O 1
ATOM 1500 N N . ASP A 1 192 ? 5.184 -21.344 -23.234 1 68.44 192 ASP A N 1
ATOM 1501 C CA . ASP A 1 192 ? 3.857 -20.922 -23.672 1 68.44 192 ASP A CA 1
ATOM 1502 C C . ASP A 1 192 ? 2.773 -21.453 -22.734 1 68.44 192 ASP A C 1
ATOM 1504 O O . ASP A 1 192 ? 1.624 -21.625 -23.156 1 68.44 192 ASP A O 1
ATOM 1508 N N . ALA A 1 193 ? 3.182 -21.859 -21.641 1 70.06 193 ALA A N 1
ATOM 1509 C CA . ALA A 1 193 ? 2.201 -22.391 -20.688 1 70.06 193 ALA A CA 1
ATOM 1510 C C . ALA A 1 193 ? 1.334 -21.266 -20.125 1 70.06 193 ALA A C 1
ATOM 1512 O O . ALA A 1 193 ? 1.81 -20.156 -19.922 1 70.06 193 ALA A O 1
ATOM 1513 N N . GLU A 1 194 ? 0 -21.625 -20.109 1 77.06 194 GLU A N 1
ATOM 1514 C CA . GLU A 1 194 ? -0.843 -20.766 -19.281 1 77.06 194 GLU A CA 1
ATOM 1515 C C . GLU A 1 194 ? -0.275 -20.641 -17.875 1 77.06 194 GLU A C 1
ATOM 1517 O O . GLU A 1 194 ? 0.173 -21.625 -17.281 1 77.06 194 GLU A O 1
ATOM 1522 N N . ASN A 1 195 ? -0.087 -19.5 -17.375 1 84.38 195 ASN A N 1
ATOM 1523 C CA . ASN A 1 195 ? 0.478 -19.25 -16.062 1 84.38 195 ASN A CA 1
ATOM 1524 C C . ASN A 1 195 ? 1.939 -19.688 -15.977 1 84.38 195 ASN A C 1
ATOM 1526 O O . ASN A 1 195 ? 2.377 -20.234 -14.961 1 84.38 195 ASN A O 1
ATOM 1530 N N . GLY A 1 196 ? 2.617 -19.578 -17.109 1 92.56 196 GLY A N 1
ATOM 1531 C CA . GLY A 1 196 ? 3.996 -20.016 -17.203 1 92.56 196 GLY A CA 1
ATOM 1532 C C . GLY A 1 196 ? 4.941 -19.234 -16.312 1 92.56 196 GLY A C 1
ATOM 1533 O O . GLY A 1 196 ? 5.926 -19.766 -15.805 1 92.56 196 GLY A O 1
ATOM 1534 N N . VAL A 1 197 ? 4.684 -18.031 -16.188 1 95.81 197 VAL A N 1
ATOM 1535 C CA . VAL A 1 197 ? 5.5 -17.156 -15.344 1 95.81 197 VAL A CA 1
ATOM 1536 C C . VAL A 1 197 ? 4.598 -16.344 -14.422 1 95.81 197 VAL A C 1
ATOM 1538 O O . VAL A 1 197 ? 3.631 -15.727 -14.875 1 95.81 197 VAL A O 1
ATOM 1541 N N . LEU A 1 198 ? 4.879 -16.406 -13.156 1 97.12 198 LEU A N 1
ATOM 1542 C CA . LEU A 1 198 ? 4.199 -15.57 -12.164 1 97.12 198 LEU A CA 1
ATOM 1543 C C . LEU A 1 198 ? 5.199 -14.727 -11.383 1 97.12 198 LEU A C 1
ATOM 1545 O O . LEU A 1 198 ? 6.234 -15.234 -10.938 1 97.12 198 LEU A O 1
ATOM 1549 N N . TRP A 1 199 ? 4.969 -13.438 -11.383 1 97.94 199 TRP A N 1
ATOM 1550 C CA . TRP A 1 199 ? 5.633 -12.539 -10.445 1 97.94 199 TRP A CA 1
ATOM 1551 C C . TRP A 1 199 ? 4.828 -12.406 -9.156 1 97.94 199 TRP A C 1
ATOM 1553 O O . TRP A 1 199 ? 3.604 -12.258 -9.195 1 97.94 199 TRP A O 1
ATOM 1563 N N . ALA A 1 200 ? 5.5 -12.516 -7.977 1 97.69 200 ALA A N 1
ATOM 1564 C CA . ALA A 1 200 ? 4.754 -12.602 -6.723 1 97.69 200 ALA A CA 1
ATOM 1565 C C . ALA A 1 200 ? 5.355 -11.688 -5.66 1 97.69 200 ALA A C 1
ATOM 1567 O O . ALA A 1 200 ? 6.555 -11.75 -5.387 1 97.69 200 ALA A O 1
ATOM 1568 N N . GLY A 1 201 ? 4.555 -10.82 -5.125 1 96.12 201 GLY A N 1
ATOM 1569 C CA . GLY A 1 201 ? 4.914 -10.031 -3.957 1 96.12 201 GLY A CA 1
ATOM 1570 C C . GLY A 1 201 ? 4.18 -10.453 -2.699 1 96.12 201 GLY A C 1
ATOM 1571 O O . GLY A 1 201 ? 2.959 -10.633 -2.717 1 96.12 201 GLY A O 1
ATOM 1572 N N . TYR A 1 202 ? 4.914 -10.562 -1.586 1 95.5 202 TYR A N 1
ATOM 1573 C CA . TYR A 1 202 ? 4.324 -11.211 -0.419 1 95.5 202 TYR A CA 1
ATOM 1574 C C . TYR A 1 202 ? 4.016 -10.195 0.671 1 95.5 202 TYR A C 1
ATOM 1576 O O . TYR A 1 202 ? 3.236 -10.469 1.586 1 95.5 202 TYR A O 1
ATOM 1584 N N . ASP A 1 203 ? 4.648 -9.086 0.607 1 91.38 203 ASP A N 1
ATOM 1585 C CA . ASP A 1 203 ? 4.57 -8.164 1.737 1 91.38 203 ASP A CA 1
ATOM 1586 C C . ASP A 1 203 ? 3.539 -7.066 1.48 1 91.38 203 ASP A C 1
ATOM 1588 O O . ASP A 1 203 ? 3.379 -6.609 0.346 1 91.38 203 ASP A O 1
ATOM 1592 N N . SER A 1 204 ? 2.928 -6.625 2.576 1 86.06 204 SER A N 1
ATOM 1593 C CA . SER A 1 204 ? 2.105 -5.418 2.543 1 86.06 204 SER A CA 1
ATOM 1594 C C . SER A 1 204 ? 2.916 -4.211 2.086 1 86.06 204 SER A C 1
ATOM 1596 O O . SER A 1 204 ? 4.137 -4.18 2.248 1 86.06 204 SER A O 1
ATOM 1598 N N . PRO A 1 205 ? 2.18 -3.268 1.523 1 83.56 205 PRO A N 1
ATOM 1599 C CA . PRO A 1 205 ? 2.873 -2.041 1.119 1 83.56 205 PRO A CA 1
ATOM 1600 C C . PRO A 1 205 ? 3.572 -1.348 2.285 1 83.56 205 PRO A C 1
ATOM 1602 O O . PRO A 1 205 ? 4.422 -0.477 2.07 1 83.56 205 PRO A O 1
ATOM 1605 N N . PHE A 1 206 ? 3.352 -1.718 3.566 1 80.69 206 PHE A N 1
ATOM 1606 C CA . PHE A 1 206 ? 3.871 -1.001 4.723 1 80.69 206 PHE A CA 1
ATOM 1607 C C . PHE A 1 206 ? 5.039 -1.754 5.348 1 80.69 206 PHE A C 1
ATOM 1609 O O . PHE A 1 206 ? 5.473 -1.432 6.457 1 80.69 206 PHE A O 1
ATOM 1616 N N . VAL A 1 207 ? 5.363 -2.83 4.684 1 82.25 207 VAL A N 1
ATOM 1617 C CA . VAL A 1 207 ? 6.625 -3.488 5.012 1 82.25 207 VAL A CA 1
ATOM 1618 C C . VAL A 1 207 ? 7.742 -2.926 4.133 1 82.25 207 VAL A C 1
ATOM 1620 O O . VAL A 1 207 ? 7.777 -3.174 2.926 1 82.25 207 VAL A O 1
ATOM 1623 N N . TYR A 1 208 ? 8.75 -2.234 4.734 1 78.69 208 TYR A N 1
ATOM 1624 C CA . TYR A 1 208 ? 9.672 -1.455 3.916 1 78.69 208 TYR A CA 1
ATOM 1625 C C . TYR A 1 208 ? 11.031 -2.135 3.834 1 78.69 208 TYR A C 1
ATOM 1627 O O . TYR A 1 208 ? 11.859 -1.784 2.986 1 78.69 208 TYR A O 1
ATOM 1635 N N . VAL A 1 209 ? 11.266 -3.045 4.777 1 81.62 209 VAL A N 1
ATOM 1636 C CA . VAL A 1 209 ? 12.562 -3.715 4.801 1 81.62 209 VAL A CA 1
ATOM 1637 C C . VAL A 1 209 ? 12.367 -5.227 4.695 1 81.62 209 VAL A C 1
ATOM 1639 O O . VAL A 1 209 ? 11.336 -5.754 5.117 1 81.62 209 VAL A O 1
ATOM 1642 N N . ASN A 1 210 ? 13.375 -5.906 4.078 1 88.12 210 ASN A N 1
ATOM 1643 C CA . ASN A 1 210 ? 13.398 -7.363 3.986 1 88.12 210 ASN A CA 1
ATOM 1644 C C . ASN A 1 210 ? 12.133 -7.902 3.32 1 88.12 210 ASN A C 1
ATOM 1646 O O . ASN A 1 210 ? 11.516 -8.844 3.826 1 88.12 210 ASN A O 1
ATOM 1650 N N . ARG A 1 211 ? 11.773 -7.207 2.295 1 91.56 211 ARG A N 1
ATOM 1651 C CA . ARG A 1 211 ? 10.578 -7.641 1.566 1 91.56 211 ARG A CA 1
ATOM 1652 C C . ARG A 1 211 ? 10.836 -8.945 0.825 1 91.56 211 ARG A C 1
ATOM 1654 O O . ARG A 1 211 ? 11.977 -9.242 0.446 1 91.56 211 ARG A O 1
ATOM 1661 N N . HIS A 1 212 ? 9.812 -9.758 0.694 1 95.12 212 HIS A N 1
ATOM 1662 C CA . HIS A 1 212 ? 9.883 -11.078 0.078 1 95.12 212 HIS A CA 1
ATOM 1663 C C . HIS A 1 212 ? 9.156 -11.102 -1.264 1 95.12 212 HIS A C 1
ATOM 1665 O O . HIS A 1 212 ? 7.93 -11.016 -1.311 1 95.12 212 HIS A O 1
ATOM 1671 N N . ASN A 1 213 ? 9.906 -11.164 -2.32 1 96.88 213 ASN A N 1
ATOM 1672 C CA . ASN A 1 213 ? 9.367 -11.305 -3.67 1 96.88 213 ASN A CA 1
ATOM 1673 C C . ASN A 1 213 ? 9.812 -12.609 -4.324 1 96.88 213 ASN A C 1
ATOM 1675 O O . ASN A 1 213 ? 10.859 -13.156 -3.973 1 96.88 213 ASN A O 1
ATOM 1679 N N . GLU A 1 214 ? 8.984 -13.086 -5.215 1 98.06 214 GLU A N 1
ATOM 1680 C CA . GLU A 1 214 ? 9.328 -14.312 -5.926 1 98.06 214 GLU A CA 1
ATOM 1681 C C . GLU A 1 214 ? 9.023 -14.188 -7.418 1 98.06 214 GLU A C 1
ATOM 1683 O O . GLU A 1 214 ? 8.094 -13.477 -7.812 1 98.06 214 GLU A O 1
ATOM 1688 N N . VAL A 1 215 ? 9.82 -14.898 -8.156 1 98.31 215 VAL A N 1
ATOM 1689 C CA . VAL A 1 215 ? 9.477 -15.234 -9.531 1 98.31 215 VAL A CA 1
ATOM 1690 C C . VAL A 1 215 ? 9.25 -16.75 -9.656 1 98.31 215 VAL A C 1
ATOM 1692 O O . VAL A 1 215 ? 10.055 -17.547 -9.172 1 98.31 215 VAL A O 1
ATOM 1695 N N . TRP A 1 216 ? 8.117 -17.062 -10.219 1 98 216 TRP A N 1
ATOM 1696 C CA . TRP A 1 216 ? 7.75 -18.453 -10.461 1 98 216 TRP A CA 1
ATOM 1697 C C . TRP A 1 216 ? 7.812 -18.781 -11.953 1 98 216 TRP A C 1
ATOM 1699 O O . TRP A 1 216 ? 7.176 -18.109 -12.766 1 98 216 TRP A O 1
ATOM 1709 N N . VAL A 1 217 ? 8.547 -19.75 -12.289 1 97.44 217 VAL A N 1
ATOM 1710 C CA . VAL A 1 217 ? 8.586 -20.25 -13.656 1 97.44 217 VAL A CA 1
ATOM 1711 C C . VAL A 1 217 ? 8.141 -21.703 -13.695 1 97.44 217 VAL A C 1
ATOM 1713 O O . VAL A 1 217 ? 8.727 -22.547 -13.016 1 97.44 217 VAL A O 1
ATOM 1716 N N . ARG A 1 218 ? 7.133 -21.953 -14.477 1 96.5 218 ARG A N 1
ATOM 1717 C CA . ARG A 1 218 ? 6.613 -23.312 -14.57 1 96.5 218 ARG A CA 1
ATOM 1718 C C . ARG A 1 218 ? 7.637 -24.25 -15.211 1 96.5 218 ARG A C 1
ATOM 1720 O O . ARG A 1 218 ? 8.25 -23.891 -16.219 1 96.5 218 ARG A O 1
ATOM 1727 N N . VAL A 1 219 ? 7.828 -25.391 -14.633 1 95.62 219 VAL A N 1
ATOM 1728 C CA . VAL A 1 219 ? 8.781 -26.359 -15.156 1 95.62 219 VAL A CA 1
ATOM 1729 C C . VAL A 1 219 ? 8.094 -27.719 -15.312 1 95.62 219 VAL A C 1
ATOM 1731 O O . VAL A 1 219 ? 7.008 -27.938 -14.773 1 95.62 219 VAL A O 1
ATOM 1734 N N . ALA A 1 220 ? 8.727 -28.562 -16.156 1 84.44 220 ALA A N 1
ATOM 1735 C CA . ALA A 1 220 ? 8.188 -29.891 -16.469 1 84.44 220 ALA A CA 1
ATOM 1736 C C . ALA A 1 220 ? 8.5 -30.891 -15.359 1 84.44 220 ALA A C 1
ATOM 1738 O O . ALA A 1 220 ? 9.523 -30.766 -14.68 1 84.44 220 ALA A O 1
ATOM 1739 N N . MET B 1 1 ? -14.641 31.906 -20.234 1 23.86 1 MET B N 1
ATOM 1740 C CA . MET B 1 1 ? -14.094 33.156 -20.781 1 23.86 1 MET B CA 1
ATOM 1741 C C . MET B 1 1 ? -13.539 34.031 -19.656 1 23.86 1 MET B C 1
ATOM 1743 O O . MET B 1 1 ? -14.25 34.875 -19.125 1 23.86 1 MET B O 1
ATOM 1747 N N . ASN B 1 2 ? -12.938 33.344 -18.656 1 20.33 2 ASN B N 1
ATOM 1748 C CA . ASN B 1 2 ? -12.555 33.844 -17.344 1 20.33 2 ASN B CA 1
ATOM 1749 C C . ASN B 1 2 ? -11.523 34.969 -17.422 1 20.33 2 ASN B C 1
ATOM 1751 O O . ASN B 1 2 ? -10.383 34.719 -17.828 1 20.33 2 ASN B O 1
ATOM 1755 N N . ALA B 1 3 ? -12.148 36.188 -17.875 1 28.41 3 ALA B N 1
ATOM 1756 C CA . ALA B 1 3 ? -11.5 37.469 -18.156 1 28.41 3 ALA B CA 1
ATOM 1757 C C . ALA B 1 3 ? -10.516 37.812 -17.047 1 28.41 3 ALA B C 1
ATOM 1759 O O . ALA B 1 3 ? -10.719 37.469 -15.875 1 28.41 3 ALA B O 1
ATOM 1760 N N . HIS B 1 4 ? -9.273 38.188 -17.344 1 26.44 4 HIS B N 1
ATOM 1761 C CA . HIS B 1 4 ? -7.992 38.594 -16.781 1 26.44 4 HIS B CA 1
ATOM 1762 C C . HIS B 1 4 ? -8.164 39.781 -15.836 1 26.44 4 HIS B C 1
ATOM 1764 O O . HIS B 1 4 ? -8.617 40.844 -16.25 1 26.44 4 HIS B O 1
ATOM 1770 N N . ARG B 1 5 ? -8.594 39.5 -14.578 1 28.5 5 ARG B N 1
ATOM 1771 C CA . ARG B 1 5 ? -8.734 40.562 -13.57 1 28.5 5 ARG B CA 1
ATOM 1772 C C . ARG B 1 5 ? -7.453 41.375 -13.453 1 28.5 5 ARG B C 1
ATOM 1774 O O . ARG B 1 5 ? -6.387 40.844 -13.156 1 28.5 5 ARG B O 1
ATOM 1781 N N . ILE B 1 6 ? -7.367 42.344 -14.375 1 30.23 6 ILE B N 1
ATOM 1782 C CA . ILE B 1 6 ? -6.285 43.312 -14.492 1 30.23 6 ILE B CA 1
ATOM 1783 C C . ILE B 1 6 ? -6.148 44.094 -13.18 1 30.23 6 ILE B C 1
ATOM 1785 O O . ILE B 1 6 ? -7.102 44.719 -12.719 1 30.23 6 ILE B O 1
ATOM 1789 N N . CYS B 1 7 ? -5.41 43.562 -12.273 1 25.33 7 CYS B N 1
ATOM 1790 C CA . CYS B 1 7 ? -5.055 44.156 -11 1 25.33 7 CYS B CA 1
ATOM 1791 C C . CYS B 1 7 ? -4.465 45.562 -11.211 1 25.33 7 CYS B C 1
ATOM 1793 O O . CYS B 1 7 ? -3.443 45.719 -11.883 1 25.33 7 CYS B O 1
ATOM 1795 N N . CYS B 1 8 ? -5.344 46.562 -11.383 1 29.06 8 CYS B N 1
ATOM 1796 C CA . CYS B 1 8 ? -5.012 47.969 -11.562 1 29.06 8 CYS B CA 1
ATOM 1797 C C . CYS B 1 8 ? -4.16 48.469 -10.406 1 29.06 8 CYS B C 1
ATOM 1799 O O . CYS B 1 8 ? -4.59 48.438 -9.25 1 29.06 8 CYS B O 1
ATOM 1801 N N . VAL B 1 9 ? -2.865 48.281 -10.453 1 33.38 9 VAL B N 1
ATOM 1802 C CA . VAL B 1 9 ? -1.895 48.812 -9.516 1 33.38 9 VAL B CA 1
ATOM 1803 C C . VAL B 1 9 ? -1.997 50.344 -9.492 1 33.38 9 VAL B C 1
ATOM 1805 O O . VAL B 1 9 ? -1.818 51 -10.523 1 33.38 9 VAL B O 1
ATOM 1808 N N . LEU B 1 10 ? -2.906 50.875 -8.648 1 33.12 10 LEU B N 1
ATOM 1809 C CA . LEU B 1 10 ? -3.029 52.312 -8.461 1 33.12 10 LEU B CA 1
ATOM 1810 C C . LEU B 1 10 ? -1.754 52.906 -7.867 1 33.12 10 LEU B C 1
ATOM 1812 O O . LEU B 1 10 ? -1.333 52.5 -6.781 1 33.12 10 LEU B O 1
ATOM 1816 N N . PHE B 1 11 ? -0.858 53.406 -8.719 1 35.78 11 PHE B N 1
ATOM 1817 C CA . PHE B 1 11 ? 0.344 54.125 -8.336 1 35.78 11 PHE B CA 1
ATOM 1818 C C . PHE B 1 11 ? -0.015 55.469 -7.707 1 35.78 11 PHE B C 1
ATOM 1820 O O . PHE B 1 11 ? -0.657 56.312 -8.344 1 35.78 11 PHE B O 1
ATOM 1827 N N . ILE B 1 12 ? -0.337 55.375 -6.43 1 36.81 12 ILE B N 1
ATOM 1828 C CA . ILE B 1 12 ? -0.552 56.688 -5.781 1 36.81 12 ILE B CA 1
ATOM 1829 C C . ILE B 1 12 ? 0.777 57.406 -5.652 1 36.81 12 ILE B C 1
ATOM 1831 O O . ILE B 1 12 ? 1.704 56.938 -5 1 36.81 12 ILE B O 1
ATOM 1835 N N . THR B 1 13 ? 1.195 58.219 -6.617 1 38.12 13 THR B N 1
ATOM 1836 C CA . THR B 1 13 ? 2.367 59.094 -6.59 1 38.12 13 THR B CA 1
ATOM 1837 C C . THR B 1 13 ? 2.172 60.219 -5.594 1 38.12 13 THR B C 1
ATOM 1839 O O . THR B 1 13 ? 1.269 61.062 -5.75 1 38.12 13 THR B O 1
ATOM 1842 N N . ILE B 1 14 ? 2.369 59.938 -4.309 1 39.34 14 ILE B N 1
ATOM 1843 C CA . ILE B 1 14 ? 2.344 61.062 -3.383 1 39.34 14 ILE B CA 1
ATOM 1844 C C . ILE B 1 14 ? 3.557 61.969 -3.623 1 39.34 14 ILE B C 1
ATOM 1846 O O . ILE B 1 14 ? 4.699 61.531 -3.514 1 39.34 14 ILE B O 1
ATOM 1850 N N . THR B 1 15 ? 3.457 63.031 -4.363 1 41.38 15 THR B N 1
ATOM 1851 C CA . THR B 1 15 ? 4.453 64.062 -4.617 1 41.38 15 THR B CA 1
ATOM 1852 C C . THR B 1 15 ? 4.77 64.812 -3.338 1 41.38 15 THR B C 1
ATOM 1854 O O . THR B 1 15 ? 3.92 65.562 -2.822 1 41.38 15 THR B O 1
ATOM 1857 N N . MET B 1 16 ? 5.469 64.188 -2.359 1 42.09 16 MET B N 1
ATOM 1858 C CA . MET B 1 16 ? 5.859 65 -1.222 1 42.09 16 MET B CA 1
ATOM 1859 C C . MET B 1 16 ? 6.812 66.125 -1.658 1 42.09 16 MET B C 1
ATOM 1861 O O . MET B 1 16 ? 7.57 65.938 -2.615 1 42.09 16 MET B O 1
ATOM 1865 N N . PRO B 1 17 ? 6.719 67.438 -1.017 1 42.91 17 PRO B N 1
ATOM 1866 C CA . PRO B 1 17 ? 7.539 68.625 -1.332 1 42.91 17 PRO B CA 1
ATOM 1867 C C . PRO B 1 17 ? 9.039 68.375 -1.227 1 42.91 17 PRO B C 1
ATOM 1869 O O . PRO B 1 17 ? 9.438 67.312 -0.716 1 42.91 17 PRO B O 1
ATOM 1872 N N . SER B 1 18 ? 9.875 69.5 -0.848 1 40.06 18 SER B N 1
ATOM 1873 C CA . SER B 1 18 ? 11.195 70 -1.236 1 40.06 18 SER B CA 1
ATOM 1874 C C . SER B 1 18 ? 12.289 69.062 -0.779 1 40.06 18 SER B C 1
ATOM 1876 O O . SER B 1 18 ? 13.125 68.625 -1.579 1 40.06 18 SER B O 1
ATOM 1878 N N . THR B 1 19 ? 13.273 69.625 0.237 1 47.25 19 THR B N 1
ATOM 1879 C CA . THR B 1 19 ? 14.734 69.562 0.288 1 47.25 19 THR B CA 1
ATOM 1880 C C . THR B 1 19 ? 15.195 68.188 0.764 1 47.25 19 THR B C 1
ATOM 1882 O O . THR B 1 19 ? 16.391 67.875 0.739 1 47.25 19 THR B O 1
ATOM 1885 N N . PHE B 1 20 ? 14.586 67.625 1.825 1 47.78 20 PHE B N 1
ATOM 1886 C CA . PHE B 1 20 ? 15.305 66.562 2.527 1 47.78 20 PHE B CA 1
ATOM 1887 C C . PHE B 1 20 ? 15.461 65.375 1.634 1 47.78 20 PHE B C 1
ATOM 1889 O O . PHE B 1 20 ? 14.586 65.062 0.83 1 47.78 20 PHE B O 1
ATOM 1896 N N . ALA B 1 21 ? 16.781 65 1.321 1 46 21 ALA B N 1
ATOM 1897 C CA . ALA B 1 21 ? 17.125 63.75 0.603 1 46 21 ALA B CA 1
ATOM 1898 C C . ALA B 1 21 ? 16.219 62.594 1.015 1 46 21 ALA B C 1
ATOM 1900 O O . ALA B 1 21 ? 16.25 62.156 2.164 1 46 21 ALA B O 1
ATOM 1901 N N . SER B 1 22 ? 14.945 62.688 0.541 1 40.47 22 SER B N 1
ATOM 1902 C CA . SER B 1 22 ? 14.023 61.594 0.83 1 40.47 22 SER B CA 1
ATOM 1903 C C . SER B 1 22 ? 1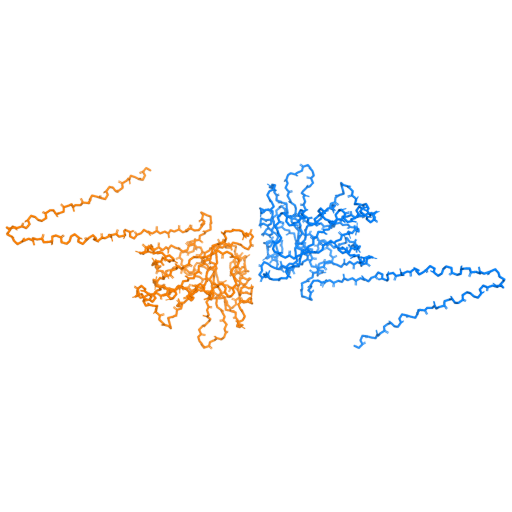4.609 60.25 0.419 1 40.47 22 SER B C 1
ATOM 1905 O O . SER B 1 22 ? 14.906 60.031 -0.756 1 40.47 22 SER B O 1
ATOM 1907 N N . PHE B 1 23 ? 15.547 59.719 1.248 1 46.69 23 PHE B N 1
ATOM 1908 C CA . PHE B 1 23 ? 15.828 58.312 0.954 1 46.69 23 PHE B CA 1
ATOM 1909 C C . PHE B 1 23 ? 14.531 57.531 0.801 1 46.69 23 PHE B C 1
ATOM 1911 O O . PHE B 1 23 ? 13.727 57.469 1.732 1 46.69 23 PHE B O 1
ATOM 1918 N N . THR B 1 24 ? 13.992 57.625 -0.414 1 44.62 24 THR B N 1
ATOM 1919 C CA . THR B 1 24 ? 12.883 56.719 -0.706 1 44.62 24 THR B CA 1
ATOM 1920 C C . THR B 1 24 ? 13.242 55.281 -0.367 1 44.62 24 THR B C 1
ATOM 1922 O O . THR B 1 24 ? 14.062 54.656 -1.05 1 44.62 24 THR B O 1
ATOM 1925 N N . ALA B 1 25 ? 13.328 55 0.925 1 41.31 25 ALA B N 1
ATOM 1926 C CA . ALA B 1 25 ? 13.344 53.562 1.144 1 41.31 25 ALA B CA 1
ATOM 1927 C C . ALA B 1 25 ? 12.18 52.875 0.43 1 41.31 25 ALA B C 1
ATOM 1929 O O . ALA B 1 25 ? 11.016 53.125 0.759 1 41.31 25 ALA B O 1
ATOM 1930 N N . VAL B 1 26 ? 12.367 52.656 -0.835 1 40.47 26 VAL B N 1
ATOM 1931 C CA . VAL B 1 26 ? 11.422 51.75 -1.48 1 40.47 26 VAL B CA 1
ATOM 1932 C C . VAL B 1 26 ? 11.281 50.469 -0.654 1 40.47 26 VAL B C 1
ATOM 1934 O O . VAL B 1 26 ? 12.219 49.688 -0.575 1 40.47 26 VAL B O 1
ATOM 1937 N N . LEU B 1 27 ? 10.609 50.562 0.473 1 37.12 27 LEU B N 1
ATOM 1938 C CA . LEU B 1 27 ? 10.227 49.25 1.01 1 37.12 27 LEU B CA 1
ATOM 1939 C C . LEU B 1 27 ? 9.594 48.406 -0.071 1 37.12 27 LEU B C 1
ATOM 1941 O O . LEU B 1 27 ? 8.531 48.719 -0.6 1 37.12 27 LEU B O 1
ATOM 1945 N N . PHE B 1 28 ? 10.445 47.781 -0.856 1 37.81 28 PHE B N 1
ATOM 1946 C CA . PHE B 1 28 ? 9.859 46.719 -1.642 1 37.81 28 PHE B CA 1
ATOM 1947 C C . PHE B 1 28 ? 8.992 45.812 -0.767 1 37.81 28 PHE B C 1
ATOM 1949 O O . PHE B 1 28 ? 9.508 45.062 0.067 1 37.81 28 PHE B O 1
ATOM 1956 N N . PHE B 1 29 ? 7.836 46.312 -0.362 1 38.81 29 PHE B N 1
ATOM 1957 C CA . PHE B 1 29 ? 6.922 45.25 0.094 1 38.81 29 PHE B CA 1
ATOM 1958 C C . PHE B 1 29 ? 6.789 44.156 -0.952 1 38.81 29 PHE B C 1
ATOM 1960 O O . PHE B 1 29 ? 6.238 44.375 -2.031 1 38.81 29 PHE B O 1
ATOM 1967 N N . ALA B 1 30 ? 7.738 43.312 -1.041 1 40.5 30 ALA B N 1
ATOM 1968 C CA . ALA B 1 30 ? 7.387 42.094 -1.776 1 40.5 30 ALA B CA 1
ATOM 1969 C C . ALA B 1 30 ? 5.98 41.625 -1.422 1 40.5 30 ALA B C 1
ATOM 1971 O O . ALA B 1 30 ? 5.742 41.156 -0.318 1 40.5 30 ALA B O 1
ATOM 1972 N N . SER B 1 31 ? 4.973 42.281 -1.825 1 44.09 31 SER B N 1
ATOM 1973 C CA . SER B 1 31 ? 3.641 41.688 -1.694 1 44.09 31 SER B CA 1
ATOM 1974 C C . SER B 1 31 ? 3.621 40.25 -2.178 1 44.09 31 SER B C 1
ATOM 1976 O O . SER B 1 31 ? 3.631 40 -3.383 1 44.09 31 SER B O 1
ATOM 1978 N N . THR B 1 32 ? 4.395 39.406 -1.595 1 51.53 32 THR B N 1
ATOM 1979 C CA . THR B 1 32 ? 4.148 38.031 -2.027 1 51.53 32 THR B CA 1
ATOM 1980 C C . THR B 1 32 ? 2.65 37.75 -2.074 1 51.53 32 THR B C 1
ATOM 1982 O O . THR B 1 32 ? 1.941 37.938 -1.087 1 51.53 32 THR B O 1
ATOM 1985 N N . VAL B 1 33 ? 1.983 38.125 -3.123 1 56.88 33 VAL B N 1
ATOM 1986 C CA . VAL B 1 33 ? 0.583 37.781 -3.352 1 56.88 33 VAL B CA 1
ATOM 1987 C C . VAL B 1 33 ? 0.323 36.344 -2.895 1 56.88 33 VAL B C 1
ATOM 1989 O O . VAL B 1 33 ? 0.939 35.406 -3.402 1 56.88 33 VAL B O 1
ATOM 1992 N N . ALA B 1 34 ? -0.302 36.219 -1.621 1 72.44 34 ALA B N 1
ATOM 1993 C CA . ALA B 1 34 ? -0.828 34.969 -1.128 1 72.44 34 ALA B CA 1
ATOM 1994 C C . ALA B 1 34 ? -1.669 34.25 -2.193 1 72.44 34 ALA B C 1
ATOM 1996 O O . ALA B 1 34 ? -2.551 34.875 -2.797 1 72.44 34 ALA B O 1
ATOM 1997 N N . ALA B 1 35 ? -1.144 33.219 -2.775 1 83.75 35 ALA B N 1
ATOM 1998 C CA . ALA B 1 35 ? -1.876 32.438 -3.771 1 83.75 35 ALA B CA 1
ATOM 1999 C C . ALA B 1 35 ? -2.467 31.172 -3.156 1 83.75 35 ALA B C 1
ATOM 2001 O O . ALA B 1 35 ? -1.782 30.453 -2.424 1 83.75 35 ALA B O 1
ATOM 2002 N N . GLU B 1 36 ? -3.77 31.094 -3.266 1 84.31 36 GLU B N 1
ATOM 2003 C CA . GLU B 1 36 ? -4.414 29.859 -2.812 1 84.31 36 GLU B CA 1
ATOM 2004 C C . GLU B 1 36 ? -4.062 28.688 -3.721 1 84.31 36 GLU B C 1
ATOM 2006 O O . GLU B 1 36 ? -4.109 28.812 -4.945 1 84.31 36 GLU B O 1
ATOM 2011 N N . VAL B 1 37 ? -3.539 27.672 -3.17 1 85.81 37 VAL B N 1
ATOM 2012 C CA . VAL B 1 37 ? -3.199 26.422 -3.867 1 85.81 37 VAL B CA 1
ATOM 2013 C C . VAL B 1 37 ? -4.09 25.297 -3.369 1 85.81 37 VAL B C 1
ATOM 2015 O O . VAL B 1 37 ? -4.102 24.984 -2.176 1 85.81 37 VAL B O 1
ATOM 2018 N N . CYS B 1 38 ? -4.883 24.719 -4.316 1 86.31 38 CYS B N 1
ATOM 2019 C CA . CYS B 1 38 ? -5.715 23.578 -3.979 1 86.31 38 CYS B CA 1
ATOM 2020 C C . CYS B 1 38 ? -5.285 22.344 -4.762 1 86.31 38 CYS B C 1
ATOM 2022 O O . CYS B 1 38 ? -4.914 22.438 -5.934 1 86.31 38 CYS B O 1
ATOM 2024 N N . HIS B 1 39 ? -5.355 21.141 -4.086 1 82.56 39 HIS B N 1
ATOM 2025 C CA . HIS B 1 39 ? -5.074 19.875 -4.73 1 82.56 39 HIS B CA 1
ATOM 2026 C C . HIS B 1 39 ? -3.68 19.859 -5.348 1 82.56 39 HIS B C 1
ATOM 2028 O O . HIS B 1 39 ? -3.52 19.516 -6.523 1 82.56 39 HIS B O 1
ATOM 2034 N N . LEU B 1 40 ? -2.74 20.344 -4.648 1 73.19 40 LEU B N 1
ATOM 2035 C CA . LEU B 1 40 ? -1.368 20.609 -5.074 1 73.19 40 LEU B CA 1
ATOM 2036 C C . LEU B 1 40 ? -0.755 19.375 -5.719 1 73.19 40 LEU B C 1
ATOM 2038 O O . LEU B 1 40 ? -0.08 19.469 -6.746 1 73.19 40 LEU B O 1
ATOM 2042 N N . TYR B 1 41 ? -1.003 18.266 -5.277 1 76.06 41 TYR B N 1
ATOM 2043 C CA . TYR B 1 41 ? -0.189 17.094 -5.613 1 76.06 41 TYR B CA 1
ATOM 2044 C C . TYR B 1 41 ? -0.8 16.328 -6.777 1 76.06 41 TYR B C 1
ATOM 2046 O O . TYR B 1 41 ? -0.083 15.688 -7.551 1 76.06 41 TYR B O 1
ATOM 2054 N N . SER B 1 42 ? -2.061 16.422 -6.965 1 80.25 42 SER B N 1
ATOM 2055 C CA . SER B 1 42 ? -2.719 15.609 -7.984 1 80.25 42 SER B CA 1
ATOM 2056 C C . SER B 1 42 ? -3.998 16.281 -8.477 1 80.25 42 SER B C 1
ATOM 2058 O O . SER B 1 42 ? -4.684 16.969 -7.719 1 80.25 42 SER B O 1
ATOM 2060 N N . SER B 1 43 ? -4.234 16.062 -9.75 1 80.12 43 SER B N 1
ATOM 2061 C CA . SER B 1 43 ? -5.48 16.578 -10.312 1 80.12 43 SER B CA 1
ATOM 2062 C C . SER B 1 43 ? -6.656 15.672 -9.969 1 80.12 43 SER B C 1
ATOM 2064 O O . SER B 1 43 ? -7.816 16.078 -10.086 1 80.12 43 SER B O 1
ATOM 2066 N N . THR B 1 44 ? -6.348 14.516 -9.578 1 82.81 44 THR B N 1
ATOM 2067 C CA . THR B 1 44 ? -7.438 13.57 -9.359 1 82.81 44 THR B CA 1
ATOM 2068 C C . THR B 1 44 ? -7.582 13.242 -7.875 1 82.81 44 THR B C 1
ATOM 2070 O O . THR B 1 44 ? -8.648 12.812 -7.43 1 82.81 44 THR B O 1
ATOM 2073 N N . ILE B 1 45 ? -6.551 13.43 -7.117 1 90.5 45 ILE B N 1
ATOM 2074 C CA . ILE B 1 45 ? -6.582 13.18 -5.684 1 90.5 45 ILE B CA 1
ATOM 2075 C C . ILE B 1 45 ? -6.668 14.5 -4.926 1 90.5 45 ILE B C 1
ATOM 2077 O O . ILE B 1 45 ? -5.773 15.344 -5.035 1 90.5 45 ILE B O 1
ATOM 2081 N N . GLU B 1 46 ? -7.73 14.695 -4.223 1 94.19 46 GLU B N 1
ATOM 2082 C CA . GLU B 1 46 ? -7.938 15.93 -3.477 1 94.19 46 GLU B CA 1
ATOM 2083 C C . GLU B 1 46 ? -6.969 16.031 -2.305 1 94.19 46 GLU B C 1
ATOM 2085 O O . GLU B 1 46 ? -6.648 15.031 -1.665 1 94.19 46 GLU B O 1
ATOM 2090 N N . SER B 1 47 ? -6.492 17.203 -2.076 1 95.19 47 SER B N 1
ATOM 2091 C CA . SER B 1 47 ? -5.719 17.594 -0.901 1 95.19 47 SER B CA 1
ATOM 2092 C C . SER B 1 47 ? -6.188 18.922 -0.338 1 95.19 47 SER B C 1
ATOM 2094 O O . SER B 1 47 ? -6.848 19.703 -1.033 1 95.19 47 SER B O 1
ATOM 2096 N N . PRO B 1 48 ? -5.906 19.188 0.905 1 94.19 48 PRO B N 1
ATOM 2097 C CA . PRO B 1 48 ? -6.395 20.453 1.479 1 94.19 48 PRO B CA 1
ATOM 2098 C C . PRO B 1 48 ? -5.832 21.672 0.771 1 94.19 48 PRO B C 1
ATOM 2100 O O . PRO B 1 48 ? -4.676 21.672 0.342 1 94.19 48 PRO B O 1
ATOM 2103 N N . CYS B 1 49 ? -6.73 22.656 0.675 1 93.31 49 CYS B N 1
ATOM 2104 C CA . CYS B 1 49 ? -6.285 23.938 0.133 1 93.31 49 CYS B CA 1
ATOM 2105 C C . CYS B 1 49 ? -5.477 24.703 1.164 1 93.31 49 CYS B C 1
ATOM 2107 O O . CYS B 1 49 ? -5.707 24.578 2.367 1 93.31 49 CYS B O 1
ATOM 2109 N N . PHE B 1 50 ? -4.562 25.469 0.647 1 95.62 50 PHE B N 1
ATOM 2110 C CA . PHE B 1 50 ? -3.805 26.359 1.515 1 95.62 50 PHE B CA 1
ATOM 2111 C C . PHE B 1 50 ? -3.439 27.656 0.779 1 95.62 50 PHE B C 1
ATOM 2113 O O . PHE B 1 50 ? -3.564 27.734 -0.444 1 95.62 50 PHE B O 1
ATOM 2120 N N . THR B 1 51 ? -3.164 28.641 1.559 1 95.94 51 THR B N 1
ATOM 2121 C CA . THR B 1 51 ? -2.58 29.859 1.032 1 95.94 51 THR B CA 1
ATOM 2122 C C . THR B 1 51 ? -1.071 29.891 1.267 1 95.94 51 THR B C 1
ATOM 2124 O O . THR B 1 51 ? -0.612 29.75 2.402 1 95.94 51 THR B O 1
ATOM 2127 N N . LEU B 1 52 ? -0.341 30.031 0.184 1 95.44 52 LEU B N 1
ATOM 2128 C CA . LEU B 1 52 ? 1.108 30.141 0.308 1 95.44 52 LEU B CA 1
ATOM 2129 C C . LEU B 1 52 ? 1.513 31.531 0.81 1 95.44 52 LEU B C 1
ATOM 2131 O O . LEU B 1 52 ? 1.297 32.531 0.123 1 95.44 52 LEU B O 1
ATOM 2135 N N . LEU B 1 53 ? 2.158 31.594 1.973 1 94.75 53 LEU B N 1
ATOM 2136 C CA . LEU B 1 53 ? 2.555 32.875 2.564 1 94.75 53 LEU B CA 1
ATOM 2137 C C . LEU B 1 53 ? 4.004 33.188 2.227 1 94.75 53 LEU B C 1
ATOM 2139 O O . LEU B 1 53 ? 4.336 34.344 1.964 1 94.75 53 LEU B O 1
ATOM 2143 N N . ARG B 1 54 ? 4.844 32.188 2.355 1 93.69 54 ARG B N 1
ATOM 2144 C CA . ARG B 1 54 ? 6.27 32.344 2.082 1 93.69 54 ARG B CA 1
ATOM 2145 C C . ARG B 1 54 ? 6.824 31.094 1.395 1 93.69 54 ARG B C 1
ATOM 2147 O O . ARG B 1 54 ? 6.395 29.984 1.684 1 93.69 54 ARG B O 1
ATOM 2154 N N . ASN B 1 55 ? 7.664 31.281 0.453 1 93.25 55 ASN B N 1
ATOM 2155 C CA . ASN B 1 55 ? 8.445 30.234 -0.196 1 93.25 55 ASN B CA 1
ATOM 2156 C C . ASN B 1 55 ? 9.938 30.438 0.018 1 93.25 55 ASN B C 1
ATOM 2158 O O . ASN B 1 55 ? 10.547 31.312 -0.601 1 93.25 55 ASN B O 1
ATOM 2162 N N . GLU B 1 56 ? 10.469 29.781 0.944 1 91.12 56 GLU B N 1
ATOM 2163 C CA . GLU B 1 56 ? 11.875 29.906 1.335 1 91.12 56 GLU B CA 1
ATOM 2164 C C . GLU B 1 56 ? 12.703 28.75 0.784 1 91.12 56 GLU B C 1
ATOM 2166 O O . GLU B 1 56 ? 12.156 27.797 0.219 1 91.12 56 GLU B O 1
ATOM 2171 N N . SER B 1 57 ? 14.07 28.938 0.931 1 89.44 57 SER B N 1
ATOM 2172 C CA . SER B 1 57 ? 14.93 27.812 0.561 1 89.44 57 SER B CA 1
ATOM 2173 C C . SER B 1 57 ? 14.789 26.656 1.549 1 89.44 57 SER B C 1
ATOM 2175 O O . SER B 1 57 ? 15.109 26.797 2.729 1 89.44 57 SER B O 1
ATOM 2177 N N . GLY B 1 58 ? 14.125 25.641 1.144 1 94.38 58 GLY B N 1
ATOM 2178 C CA . GLY B 1 58 ? 14.078 24.438 1.958 1 94.38 58 GLY B CA 1
ATOM 2179 C C . GLY B 1 58 ? 12.711 24.203 2.584 1 94.38 58 GLY B C 1
ATOM 2180 O O . GLY B 1 58 ? 12.461 23.125 3.145 1 94.38 58 GLY B O 1
ATOM 2181 N N . TYR B 1 59 ? 11.945 25.328 2.676 1 97.81 59 TYR B N 1
ATOM 2182 C CA . TYR B 1 59 ? 10.602 25.109 3.209 1 97.81 59 TYR B CA 1
ATOM 2183 C C . TYR B 1 59 ? 9.641 26.188 2.725 1 97.81 59 TYR B C 1
ATOM 2185 O O . TYR B 1 59 ? 10.055 27.188 2.156 1 97.81 59 TYR B O 1
ATOM 2193 N N . GLU B 1 60 ? 8.359 25.953 2.895 1 96.75 60 GLU B N 1
ATOM 2194 C CA . GLU B 1 60 ? 7.262 26.875 2.631 1 96.75 60 GLU B CA 1
ATOM 2195 C C . GLU B 1 60 ? 6.469 27.172 3.902 1 96.75 60 GLU B C 1
ATOM 2197 O O . GLU B 1 60 ? 6.434 26.344 4.82 1 96.75 60 GLU B O 1
ATOM 2202 N N . VAL B 1 61 ? 5.906 28.375 3.916 1 96.69 61 VAL B N 1
ATOM 2203 C CA . VAL B 1 61 ? 4.938 28.688 4.965 1 96.69 61 VAL B CA 1
ATOM 2204 C C . VAL B 1 61 ? 3.535 28.75 4.363 1 96.69 61 VAL B C 1
ATOM 2206 O O . VAL B 1 61 ? 3.289 29.531 3.434 1 96.69 61 VAL B O 1
ATOM 2209 N N . ARG B 1 62 ? 2.648 27.922 4.918 1 97 62 ARG B N 1
ATOM 2210 C CA . ARG B 1 62 ? 1.295 27.781 4.395 1 97 62 ARG B CA 1
ATOM 2211 C C . ARG B 1 62 ? 0.257 28.062 5.473 1 97 62 ARG B C 1
ATOM 2213 O O . ARG B 1 62 ? 0.431 27.672 6.629 1 97 62 ARG B O 1
ATOM 2220 N N . GLU B 1 63 ? -0.747 28.734 5.059 1 97 63 GLU B N 1
ATOM 2221 C CA . GLU B 1 63 ? -1.9 28.938 5.93 1 97 63 GLU B CA 1
ATOM 2222 C C . GLU B 1 63 ? -3.061 28.031 5.52 1 97 63 GLU B C 1
ATOM 2224 O O . GLU B 1 63 ? -3.479 28.031 4.359 1 97 63 GLU B O 1
ATOM 2229 N N . TYR B 1 64 ? -3.512 27.266 6.449 1 95.25 64 TYR B N 1
ATOM 2230 C CA . TYR B 1 64 ? -4.68 26.406 6.258 1 95.25 64 TYR B CA 1
ATOM 2231 C C . TYR B 1 64 ? -5.887 26.969 7.004 1 95.25 64 TYR B C 1
ATOM 2233 O O . TYR B 1 64 ? -5.793 27.312 8.18 1 95.25 64 TYR B O 1
ATOM 2241 N N . ARG B 1 65 ? -7.012 27.016 6.344 1 92.19 65 ARG B N 1
ATOM 2242 C CA . ARG B 1 65 ? -8.227 27.547 6.953 1 92.19 65 ARG B CA 1
ATOM 2243 C C . ARG B 1 65 ? -8.734 26.625 8.047 1 92.19 65 ARG B C 1
ATOM 2245 O O . ARG B 1 65 ? -9.43 27.062 8.969 1 92.19 65 ARG B O 1
ATOM 2252 N N . GLY B 1 66 ? -8.453 25.344 7.953 1 90 66 GLY B N 1
ATOM 2253 C CA . GLY B 1 66 ? -8.672 24.422 9.047 1 90 66 GLY B CA 1
ATOM 2254 C C . GLY B 1 66 ? -10.109 23.938 9.141 1 90 66 GLY B C 1
ATOM 2255 O O . GLY B 1 66 ? -10.469 23.219 10.07 1 90 66 GLY B O 1
ATOM 2256 N N . GLU B 1 67 ? -10.922 24.234 8.148 1 90.25 67 GLU B N 1
ATOM 2257 C CA . GLU B 1 67 ? -12.32 23.828 8.164 1 90.25 67 GLU B CA 1
ATOM 2258 C C . GLU B 1 67 ? -12.5 22.406 7.609 1 90.25 67 GLU B C 1
ATOM 2260 O O . GLU B 1 67 ? -13.508 21.75 7.879 1 90.25 67 GLU B O 1
ATOM 2265 N N . GLU B 1 68 ? -11.539 22.016 6.859 1 91.5 68 GLU B N 1
ATOM 2266 C CA . GLU B 1 68 ? -11.648 20.703 6.238 1 91.5 68 GLU B CA 1
ATOM 2267 C C . GLU B 1 68 ? -11.602 19.594 7.285 1 91.5 68 GLU B C 1
ATOM 2269 O O . GLU B 1 68 ? -10.984 19.766 8.344 1 91.5 68 GLU B O 1
ATOM 2274 N N . MET B 1 69 ? -12.273 18.516 6.973 1 96.31 69 MET B N 1
ATOM 2275 C CA . MET B 1 69 ? -12.414 17.422 7.926 1 96.31 69 MET B CA 1
ATOM 2276 C C . MET B 1 69 ? -11.422 16.312 7.621 1 96.31 69 MET B C 1
ATOM 2278 O O . MET B 1 69 ? -10.992 16.141 6.477 1 96.31 69 MET B O 1
ATOM 2282 N N . TRP B 1 70 ? -11.094 15.586 8.672 1 97.56 70 TRP B N 1
ATOM 2283 C CA . TRP B 1 70 ? -10.195 14.438 8.617 1 97.56 70 TRP B CA 1
ATOM 2284 C C . TRP B 1 70 ? -10.773 13.258 9.383 1 97.56 70 TRP B C 1
ATOM 2286 O O . TRP B 1 70 ? -11.406 13.43 10.422 1 97.56 70 TRP B O 1
ATOM 2296 N N . THR B 1 71 ? -10.633 12.078 8.836 1 98.44 71 THR B N 1
ATOM 2297 C CA . THR B 1 71 ? -10.781 10.875 9.648 1 98.44 71 THR B CA 1
ATOM 2298 C C . THR B 1 71 ? -9.469 10.531 10.352 1 98.44 71 THR B C 1
ATOM 2300 O O . THR B 1 71 ? -8.422 10.461 9.711 1 98.44 71 THR B O 1
ATOM 2303 N N . SER B 1 72 ? -9.492 10.352 11.625 1 97.75 72 SER B N 1
ATOM 2304 C CA . SER B 1 72 ? -8.289 10.086 12.398 1 97.75 72 SER B CA 1
ATOM 2305 C C . SER B 1 72 ? -8.398 8.773 13.172 1 97.75 72 SER B C 1
ATOM 2307 O O . SER B 1 72 ? -9.234 8.656 14.07 1 97.75 72 SER B O 1
ATOM 2309 N N . ALA B 1 73 ? -7.578 7.836 12.836 1 98.25 73 ALA B N 1
ATOM 2310 C CA . ALA B 1 73 ? -7.516 6.555 13.523 1 98.25 73 ALA B CA 1
ATOM 2311 C C . ALA B 1 73 ? -6.473 6.578 14.641 1 98.25 73 ALA B C 1
ATOM 2313 O O . ALA B 1 73 ? -5.312 6.934 14.406 1 98.25 73 ALA B O 1
ATOM 2314 N N . TYR B 1 74 ? -6.918 6.211 15.789 1 97.69 74 TYR B N 1
ATOM 2315 C CA . TYR B 1 74 ? -6 6.074 16.906 1 97.69 74 TYR B CA 1
ATOM 2316 C C . TYR B 1 74 ? -5.355 4.695 16.922 1 97.69 74 TYR B C 1
ATOM 2318 O O . TYR B 1 74 ? -6.055 3.678 16.875 1 97.69 74 TYR B O 1
ATOM 2326 N N . VAL B 1 75 ? -4.027 4.684 16.906 1 97.12 75 VAL B N 1
ATOM 2327 C CA . VAL B 1 75 ? -3.264 3.445 17.016 1 97.12 75 VAL B CA 1
ATOM 2328 C C . VAL B 1 75 ? -2.475 3.438 18.312 1 97.12 75 VAL B C 1
ATOM 2330 O O . VAL B 1 75 ? -1.511 4.191 18.469 1 97.12 75 VAL B O 1
ATOM 2333 N N . ARG B 1 76 ? -2.863 2.561 19.266 1 96.25 76 ARG B N 1
ATOM 2334 C CA . ARG B 1 76 ? -2.227 2.482 20.578 1 96.25 76 ARG B CA 1
ATOM 2335 C C . ARG B 1 76 ? -0.915 1.708 20.5 1 96.25 76 ARG B C 1
ATOM 2337 O O . ARG B 1 76 ? -0.81 0.603 21.047 1 96.25 76 ARG B O 1
ATOM 2344 N N . SER B 1 77 ? 0.059 2.205 19.953 1 94.44 77 SER B N 1
ATOM 2345 C CA . SER B 1 77 ? 1.408 1.666 19.812 1 94.44 77 SER B CA 1
ATOM 2346 C C . SER B 1 77 ? 2.422 2.775 19.547 1 94.44 77 SER B C 1
ATOM 2348 O O . SER B 1 77 ? 2.154 3.693 18.766 1 94.44 77 SER B O 1
ATOM 2350 N N . PRO B 1 78 ? 3.564 2.629 20.188 1 92.5 78 PRO B N 1
ATOM 2351 C CA . PRO B 1 78 ? 4.602 3.621 19.891 1 92.5 78 PRO B CA 1
ATOM 2352 C C . PRO B 1 78 ? 5.289 3.377 18.547 1 92.5 78 PRO B C 1
ATOM 2354 O O . PRO B 1 78 ? 6.043 4.23 18.078 1 92.5 78 PRO B O 1
ATOM 2357 N N . SER B 1 79 ? 5.082 2.277 17.953 1 92.56 79 SER B N 1
ATOM 2358 C CA . SER B 1 79 ? 5.723 1.9 16.703 1 92.56 79 SER B CA 1
ATOM 2359 C C . SER B 1 79 ? 5.129 2.666 15.531 1 92.56 79 SER B C 1
ATOM 2361 O O . SER B 1 79 ? 3.943 2.527 15.227 1 92.56 79 SER B O 1
ATOM 2363 N N . PHE B 1 80 ? 6.062 3.391 14.773 1 93.31 80 PHE B N 1
ATOM 2364 C CA . PHE B 1 80 ? 5.602 4.113 13.594 1 93.31 80 PHE B CA 1
ATOM 2365 C C . PHE B 1 80 ? 5.168 3.146 12.5 1 93.31 80 PHE B C 1
ATOM 2367 O O . PHE B 1 80 ? 4.203 3.41 11.781 1 93.31 80 PHE B O 1
ATOM 2374 N N . ALA B 1 81 ? 5.906 2.092 12.438 1 89.25 81 ALA B N 1
ATOM 2375 C CA . ALA B 1 81 ? 5.555 1.085 11.438 1 89.25 81 ALA B CA 1
ATOM 2376 C C . ALA B 1 81 ? 4.148 0.543 11.68 1 89.25 81 ALA B C 1
ATOM 2378 O O . ALA B 1 81 ? 3.373 0.371 10.734 1 89.25 81 ALA B O 1
ATOM 2379 N N . GLN B 1 82 ? 3.807 0.32 12.883 1 91.44 82 GLN B N 1
ATOM 2380 C CA . GLN B 1 82 ? 2.467 -0.149 13.227 1 91.44 82 GLN B CA 1
ATOM 2381 C C . GLN B 1 82 ? 1.426 0.939 12.977 1 91.44 82 GLN B C 1
ATOM 2383 O O . GLN B 1 82 ? 0.324 0.655 12.5 1 91.44 82 GLN B O 1
ATOM 2388 N N . ALA B 1 8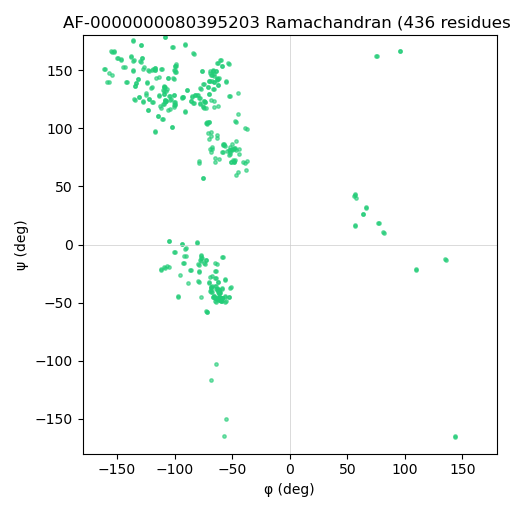3 ? 1.816 2.148 13.32 1 94.56 83 ALA B N 1
ATOM 2389 C CA . ALA B 1 83 ? 0.912 3.264 13.055 1 94.56 83 ALA B CA 1
ATOM 2390 C C . ALA B 1 83 ? 0.588 3.365 11.57 1 94.56 83 ALA B C 1
ATOM 2392 O O . ALA B 1 83 ? -0.571 3.551 11.188 1 94.56 83 ALA B O 1
ATOM 2393 N N . GLN B 1 84 ? 1.635 3.264 10.781 1 93.69 84 GLN B N 1
ATOM 2394 C CA . GLN B 1 84 ? 1.455 3.359 9.336 1 93.69 84 GLN B CA 1
ATOM 2395 C C . GLN B 1 84 ? 0.519 2.268 8.828 1 93.69 84 GLN B C 1
ATOM 2397 O O . GLN B 1 84 ? -0.46 2.555 8.133 1 93.69 84 GLN B O 1
ATOM 2402 N N . ASN B 1 85 ? 0.793 1.072 9.25 1 89.94 85 ASN B N 1
ATOM 2403 C CA . ASN B 1 85 ? 0.025 -0.063 8.75 1 89.94 85 ASN B CA 1
ATOM 2404 C C . ASN B 1 85 ? -1.394 -0.072 9.312 1 89.94 85 ASN B C 1
ATOM 2406 O O . ASN B 1 85 ? -2.363 0.064 8.562 1 89.94 85 ASN B O 1
ATOM 2410 N N . LYS B 1 86 ? -1.543 -0.112 10.625 1 93.38 86 LYS B N 1
ATOM 2411 C CA . LYS B 1 86 ? -2.85 -0.254 11.266 1 93.38 86 LYS B CA 1
ATOM 2412 C C . LYS B 1 86 ? -3.705 0.991 11.047 1 93.38 86 LYS B C 1
ATOM 2414 O O . LYS B 1 86 ? -4.91 0.888 10.812 1 93.38 86 LYS B O 1
ATOM 2419 N N . GLY B 1 87 ? -3.031 2.123 11.164 1 96.75 87 GLY B N 1
ATOM 2420 C CA . GLY B 1 87 ? -3.764 3.361 10.961 1 96.75 87 GLY B CA 1
ATOM 2421 C C . GLY B 1 87 ? -4.262 3.535 9.539 1 96.75 87 GLY B C 1
ATOM 2422 O O . GLY B 1 87 ? -5.398 3.959 9.32 1 96.75 87 GLY B O 1
ATOM 2423 N N . PHE B 1 88 ? -3.377 3.227 8.609 1 95.5 88 PHE B N 1
ATOM 2424 C CA . PHE B 1 88 ? -3.801 3.295 7.215 1 95.5 88 PHE B CA 1
ATOM 2425 C C . PHE B 1 88 ? -4.953 2.334 6.953 1 95.5 88 PHE B C 1
ATOM 2427 O O . PHE B 1 88 ? -5.973 2.723 6.375 1 95.5 88 PHE B O 1
ATOM 2434 N N . MET B 1 89 ? -4.828 1.115 7.402 1 90.88 89 MET B N 1
ATOM 2435 C CA . MET B 1 89 ? -5.836 0.098 7.121 1 90.88 89 MET B CA 1
ATOM 2436 C C . MET B 1 89 ? -7.176 0.469 7.746 1 90.88 89 MET B C 1
ATOM 2438 O O . MET B 1 89 ? -8.227 0.24 7.148 1 90.88 89 MET B O 1
ATOM 2442 N N . ALA B 1 90 ? -7.145 1.034 8.938 1 95.75 90 ALA B N 1
ATOM 2443 C CA . ALA B 1 90 ? -8.383 1.458 9.586 1 95.75 90 ALA B CA 1
ATOM 2444 C C . ALA B 1 90 ? -9.102 2.514 8.758 1 95.75 90 ALA B C 1
ATOM 2446 O O . ALA B 1 90 ? -10.297 2.391 8.484 1 95.75 90 ALA B O 1
ATOM 2447 N N . ASN B 1 91 ? -8.328 3.479 8.312 1 97.31 91 ASN B N 1
ATOM 2448 C CA . ASN B 1 91 ? -8.922 4.523 7.488 1 97.31 91 ASN B CA 1
ATOM 2449 C C . ASN B 1 91 ? -9.359 3.982 6.129 1 97.31 91 ASN B C 1
ATOM 2451 O O . ASN B 1 91 ? -10.414 4.363 5.617 1 97.31 91 ASN B O 1
ATOM 2455 N N . PHE B 1 92 ? -8.625 3.123 5.637 1 93.81 92 PHE B N 1
ATOM 2456 C CA . PHE B 1 92 ? -8.93 2.545 4.332 1 93.81 92 PHE B CA 1
ATOM 2457 C C . PHE B 1 92 ? -10.211 1.719 4.391 1 93.81 92 PHE B C 1
ATOM 2459 O O . PHE B 1 92 ? -11.047 1.795 3.488 1 93.81 92 PHE B O 1
ATOM 2466 N N . ASP B 1 93 ? -10.32 0.935 5.398 1 93.06 93 ASP B N 1
ATOM 2467 C CA . ASP B 1 93 ? -11.562 0.19 5.594 1 93.06 93 ASP B CA 1
ATOM 2468 C C . ASP B 1 93 ? -12.766 1.13 5.652 1 93.06 93 ASP B C 1
ATOM 2470 O O . ASP B 1 93 ? -13.805 0.854 5.051 1 93.06 93 ASP B O 1
ATOM 2474 N N . TYR B 1 94 ? -12.609 2.16 6.367 1 96.44 94 TYR B N 1
ATOM 2475 C CA . TYR B 1 94 ? -13.672 3.154 6.484 1 96.44 94 TYR B CA 1
ATOM 2476 C C . TYR B 1 94 ? -14.094 3.666 5.113 1 96.44 94 TYR B C 1
ATOM 2478 O O . TYR B 1 94 ? -15.281 3.65 4.777 1 96.44 94 TYR B O 1
ATOM 2486 N N . ILE B 1 95 ? -13.148 4.043 4.297 1 95.12 95 ILE B N 1
ATOM 2487 C CA . ILE B 1 95 ? -13.516 4.672 3.033 1 95.12 95 ILE B CA 1
ATOM 2488 C C . ILE B 1 95 ? -13.961 3.605 2.037 1 95.12 95 ILE B C 1
ATOM 2490 O O . ILE B 1 95 ? -14.547 3.924 0.998 1 95.12 95 ILE B O 1
ATOM 2494 N N . SER B 1 96 ? -13.688 2.41 2.348 1 91.56 96 SER B N 1
ATOM 2495 C CA . SER B 1 96 ? -14.047 1.321 1.448 1 91.56 96 SER B CA 1
ATOM 2496 C C . SER B 1 96 ? -15.438 0.781 1.766 1 91.56 96 SER B C 1
ATOM 2498 O O . SER B 1 96 ? -15.914 -0.149 1.111 1 91.56 96 SER B O 1
ATOM 2500 N N . GLY B 1 97 ? -16.047 1.341 2.857 1 92.25 97 GLY B N 1
ATOM 2501 C CA . GLY B 1 97 ? -17.438 0.94 3.074 1 92.25 97 GLY B CA 1
ATOM 2502 C C . GLY B 1 97 ? -17.734 0.621 4.527 1 92.25 97 GLY B C 1
ATOM 2503 O O . GLY B 1 97 ? -18.906 0.47 4.902 1 92.25 97 GLY B O 1
ATOM 2504 N N . GLU B 1 98 ? -16.656 0.471 5.383 1 93.56 98 GLU B N 1
ATOM 25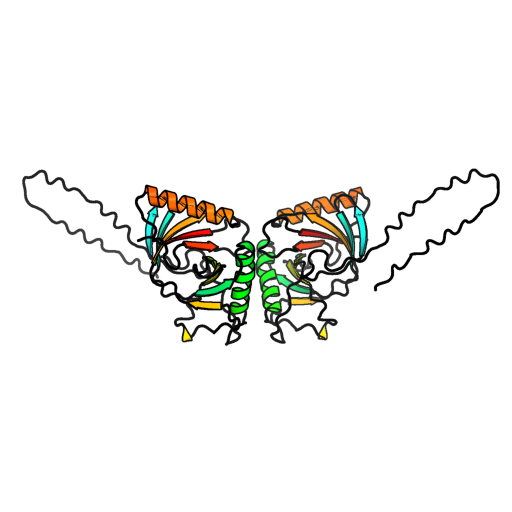05 C CA . GLU B 1 98 ? -16.891 0.218 6.801 1 93.56 98 GLU B CA 1
ATOM 2506 C C . GLU B 1 98 ? -17.328 1.488 7.523 1 93.56 98 GLU B C 1
ATOM 2508 O O . GLU B 1 98 ? -16.688 1.919 8.484 1 93.56 98 GLU B O 1
ATOM 2513 N N . ASN B 1 99 ? -18.359 2.057 7.078 1 96.25 99 ASN B N 1
ATOM 2514 C CA . ASN B 1 99 ? -18.984 3.258 7.617 1 96.25 99 ASN B CA 1
ATOM 2515 C C . ASN B 1 99 ? -20.516 3.111 7.684 1 96.25 99 ASN B C 1
ATOM 2517 O O . ASN B 1 99 ? -21.062 2.105 7.234 1 96.25 99 ASN B O 1
ATOM 2521 N N . SER B 1 100 ? -21.188 4.047 8.211 1 96.62 100 SER B N 1
ATOM 2522 C CA . SER B 1 100 ? -22.609 3.955 8.539 1 96.62 100 SER B CA 1
ATOM 2523 C C . SER B 1 100 ? -23.453 3.795 7.285 1 96.62 100 SER B C 1
ATOM 2525 O O . SER B 1 100 ? -24.531 3.195 7.332 1 96.62 100 SER B O 1
ATOM 2527 N N . GLU B 1 101 ? -23 4.312 6.125 1 95.19 101 GLU B N 1
ATOM 2528 C CA . GLU B 1 101 ? -23.781 4.273 4.895 1 95.19 101 GLU B CA 1
ATOM 2529 C C . GLU B 1 101 ? -23.312 3.141 3.982 1 95.19 101 GLU B C 1
ATOM 2531 O O . GLU B 1 101 ? -23.891 2.914 2.92 1 95.19 101 GLU B O 1
ATOM 2536 N N . GLY B 1 102 ? -22.25 2.51 4.383 1 90.56 102 GLY B N 1
ATOM 2537 C CA . GLY B 1 102 ? -21.703 1.472 3.525 1 90.56 102 GLY B CA 1
ATOM 2538 C C . GLY B 1 102 ? -21.203 2.002 2.199 1 90.56 102 GLY B C 1
ATOM 2539 O O . GLY B 1 102 ? -21.219 1.293 1.189 1 90.56 102 GLY B O 1
ATOM 2540 N N . GLU B 1 103 ? -20.828 3.223 2.172 1 92.25 103 GLU B N 1
ATOM 2541 C CA . GLU B 1 103 ? -20.469 3.855 0.907 1 92.25 103 GLU B CA 1
ATOM 2542 C C . GLU B 1 103 ? -18.953 3.906 0.729 1 92.25 103 GLU B C 1
ATOM 2544 O O . GLU B 1 103 ? -18.203 4.008 1.708 1 92.25 103 GLU B O 1
ATOM 2549 N N . LYS B 1 104 ? -18.578 3.854 -0.559 1 90.56 104 LYS B N 1
ATOM 2550 C CA . LYS B 1 104 ? -17.172 4.078 -0.901 1 90.56 104 LYS B CA 1
ATOM 2551 C C . LYS B 1 104 ? -16.859 5.566 -0.977 1 90.56 104 LYS B C 1
ATOM 2553 O O . LYS B 1 104 ? -17.578 6.332 -1.608 1 90.56 104 LYS B O 1
ATOM 2558 N N . ILE B 1 105 ? -15.852 5.895 -0.284 1 94.56 105 ILE B N 1
ATOM 2559 C CA . ILE B 1 105 ? -15.383 7.277 -0.271 1 94.56 105 ILE B CA 1
ATOM 2560 C C . ILE B 1 105 ? -14.062 7.383 -1.031 1 94.56 105 ILE B C 1
ATOM 2562 O O . ILE B 1 105 ? -13.172 6.547 -0.857 1 94.56 105 ILE B O 1
ATOM 2566 N N . PRO B 1 106 ? -13.898 8.391 -1.864 1 91.88 106 PRO B N 1
ATOM 2567 C CA . PRO B 1 106 ? -12.688 8.508 -2.68 1 91.88 106 PRO B CA 1
ATOM 2568 C C . PRO B 1 106 ? -11.43 8.711 -1.839 1 91.88 106 PRO B C 1
ATOM 2570 O O . PRO B 1 106 ? -11.469 9.406 -0.82 1 91.88 106 PRO B O 1
ATOM 2573 N N . MET B 1 107 ? -10.367 8.203 -2.389 1 90.94 107 MET B N 1
ATOM 2574 C CA . MET B 1 107 ? -9.055 8.383 -1.769 1 90.94 107 MET B CA 1
ATOM 2575 C C . MET B 1 107 ? -8.594 9.828 -1.887 1 90.94 107 MET B C 1
ATOM 2577 O O . MET B 1 107 ? -8.781 10.461 -2.928 1 90.94 107 MET B O 1
ATOM 2581 N N . THR B 1 108 ? -7.992 10.297 -0.872 1 95.44 108 THR B N 1
ATOM 2582 C CA . THR B 1 108 ? -7.457 11.648 -0.815 1 95.44 108 THR B CA 1
ATOM 2583 C C . THR B 1 108 ? -6.004 11.641 -0.349 1 95.44 108 THR B C 1
ATOM 2585 O O . THR B 1 108 ? -5.453 10.586 -0.032 1 95.44 108 THR B O 1
ATOM 2588 N N . ALA B 1 109 ? -5.375 12.773 -0.413 1 95.19 109 ALA B N 1
ATOM 2589 C CA . ALA B 1 109 ? -4.031 13.016 0.11 1 95.19 109 ALA B CA 1
ATOM 2590 C C . ALA B 1 109 ? -4.004 14.266 0.99 1 95.19 109 ALA B C 1
ATOM 2592 O O . ALA B 1 109 ? -4.844 15.156 0.843 1 95.19 109 ALA B O 1
ATOM 2593 N N . PRO B 1 110 ? -3.018 14.375 1.883 1 96.5 110 PRO B N 1
ATOM 2594 C CA . PRO B 1 110 ? -2.074 13.336 2.305 1 96.5 110 PRO B CA 1
ATOM 2595 C C . PRO B 1 110 ? -2.646 12.414 3.385 1 96.5 110 PRO B C 1
ATOM 2597 O O . PRO B 1 110 ? -3.717 12.695 3.932 1 96.5 110 PRO B O 1
ATOM 2600 N N . VAL B 1 111 ? -2.006 11.273 3.592 1 96.75 111 VAL B N 1
ATOM 2601 C CA . VAL B 1 111 ? -2.104 10.594 4.875 1 96.75 111 VAL B CA 1
ATOM 2602 C C . VAL B 1 111 ? -1.193 11.273 5.895 1 96.75 111 VAL B C 1
ATOM 2604 O O . VAL B 1 111 ? -0.004 11.477 5.637 1 96.75 111 VAL B O 1
ATOM 2607 N N . THR B 1 112 ? -1.777 11.648 7.004 1 97.5 112 THR B N 1
ATOM 2608 C CA . THR B 1 112 ? -0.95 12.328 7.996 1 97.5 112 THR B CA 1
ATOM 2609 C C . THR B 1 112 ? -0.755 11.445 9.227 1 97.5 112 THR B C 1
ATOM 2611 O O . THR B 1 112 ? -1.613 10.625 9.555 1 97.5 112 THR B O 1
ATOM 2614 N N . PHE B 1 113 ? 0.354 11.648 9.844 1 97.19 113 PHE B N 1
ATOM 2615 C CA . PHE B 1 113 ? 0.738 10.984 11.086 1 97.19 113 PHE B CA 1
ATOM 2616 C C . PHE B 1 113 ? 1.081 12.008 12.164 1 97.19 113 PHE B C 1
ATOM 2618 O O . PHE B 1 113 ? 1.818 12.961 11.906 1 97.19 113 PHE B O 1
ATOM 2625 N N . ARG B 1 114 ? 0.519 11.844 13.289 1 95.31 114 ARG B N 1
ATOM 2626 C CA . ARG B 1 114 ? 0.916 12.664 14.43 1 95.31 114 ARG B CA 1
ATOM 2627 C C . ARG B 1 114 ? 0.865 11.867 15.727 1 95.31 114 ARG B C 1
ATOM 2629 O O . ARG B 1 114 ? 0.123 10.891 15.828 1 95.31 114 ARG B O 1
ATOM 2636 N N . ARG B 1 115 ? 1.675 12.305 16.578 1 93 115 ARG B N 1
ATOM 2637 C CA . ARG B 1 115 ? 1.651 11.664 17.891 1 93 115 ARG B CA 1
ATOM 2638 C C . ARG B 1 115 ? 0.324 11.914 18.609 1 93 115 ARG B C 1
ATOM 2640 O O . ARG B 1 115 ? -0.231 13.016 18.516 1 93 115 ARG B O 1
ATOM 2647 N N . ALA B 1 116 ? -0.147 10.844 19.266 1 92.12 116 ALA B N 1
ATOM 2648 C CA . ALA B 1 116 ? -1.313 11.039 20.109 1 92.12 116 ALA B CA 1
ATOM 2649 C C . ALA B 1 116 ? -1.007 12.016 21.25 1 92.12 116 ALA B C 1
ATOM 2651 O O . ALA B 1 116 ? 0.158 12.242 21.578 1 92.12 116 ALA B O 1
ATOM 2652 N N . PRO B 1 117 ? -2.061 12.609 21.734 1 85.06 117 PRO B N 1
ATOM 2653 C CA . PRO B 1 117 ? -1.839 13.531 22.859 1 85.06 117 PRO B CA 1
ATOM 2654 C C . PRO B 1 117 ? -1.06 12.898 24 1 85.06 117 PRO B C 1
ATOM 2656 O O . PRO B 1 117 ? -1.049 11.672 24.141 1 85.06 117 PRO B O 1
ATOM 2659 N N . ASP B 1 118 ? -0.436 13.664 24.75 1 74.69 118 ASP B N 1
ATOM 2660 C CA . ASP B 1 118 ? 0.553 13.281 25.75 1 74.69 118 ASP B CA 1
ATOM 2661 C C . ASP B 1 118 ? -0.034 12.281 26.75 1 74.69 118 ASP B C 1
ATOM 2663 O O . ASP B 1 118 ? 0.689 11.445 27.297 1 74.69 118 ASP B O 1
ATOM 2667 N N . ASP B 1 119 ? -1.116 12.406 26.891 1 76.56 119 ASP B N 1
ATOM 2668 C CA . ASP B 1 119 ? -1.698 11.516 27.891 1 76.56 119 ASP B CA 1
ATOM 2669 C C . ASP B 1 119 ? -1.95 10.125 27.297 1 76.56 119 ASP B C 1
ATOM 2671 O O . ASP B 1 119 ? -2.4 9.219 28 1 76.56 119 ASP B O 1
ATOM 2675 N N . GLN B 1 120 ? -1.576 9.977 26.047 1 82.06 120 GLN B N 1
ATOM 2676 C CA . GLN B 1 120 ? -1.812 8.703 25.391 1 82.06 120 GLN B CA 1
ATOM 2677 C C . GLN B 1 120 ? -0.576 8.25 24.609 1 82.06 120 GLN B C 1
ATOM 2679 O O . GLN B 1 120 ? 0.135 9.07 24.031 1 82.06 120 GLN B O 1
ATOM 2684 N N . VAL B 1 121 ? -0.316 7.008 24.766 1 89.44 121 VAL B N 1
ATOM 2685 C CA . VAL B 1 121 ? 0.738 6.414 23.953 1 89.44 121 VAL B CA 1
ATOM 2686 C C . VAL B 1 121 ? 0.176 6.02 22.594 1 89.44 121 VAL B C 1
ATOM 2688 O O . VAL B 1 121 ? -0.856 5.348 22.5 1 89.44 121 VAL B O 1
ATOM 2691 N N . GLY B 1 122 ? 0.801 6.598 21.547 1 95.31 122 GLY B N 1
ATOM 2692 C CA . GLY B 1 122 ? 0.39 6.105 20.25 1 95.31 122 GLY B CA 1
ATOM 2693 C C . GLY B 1 122 ? 0.349 7.191 19.188 1 95.31 122 GLY B C 1
ATOM 2694 O O . GLY B 1 122 ? 1.045 8.203 19.297 1 95.31 122 GLY B O 1
ATOM 2695 N N . TRP B 1 123 ? -0.281 6.852 18.141 1 96.44 123 TRP B N 1
ATOM 2696 C CA . TRP B 1 123 ? -0.311 7.703 16.953 1 96.44 123 TRP B CA 1
ATOM 2697 C C . TRP B 1 123 ? -1.746 7.957 16.516 1 96.44 123 TRP B C 1
ATOM 2699 O O . TRP B 1 123 ? -2.646 7.172 16.812 1 96.44 123 TRP B O 1
ATOM 2709 N N . LEU B 1 124 ? -1.929 9.086 15.875 1 97 124 LEU B N 1
ATOM 2710 C CA . LEU B 1 124 ? -3.119 9.367 15.078 1 97 124 LEU B CA 1
ATOM 2711 C C . LEU B 1 124 ? -2.783 9.391 13.594 1 97 124 LEU B C 1
ATOM 2713 O O . LEU B 1 124 ? -1.877 10.109 13.172 1 97 124 LEU B O 1
ATOM 2717 N N . VAL B 1 125 ? -3.449 8.523 12.852 1 97.94 125 VAL B N 1
ATOM 2718 C CA . VAL B 1 125 ? -3.297 8.469 11.398 1 97.94 125 VAL B CA 1
ATOM 2719 C C . VAL B 1 125 ? -4.566 8.984 10.727 1 97.94 125 VAL B C 1
ATOM 2721 O O . VAL B 1 125 ? -5.668 8.508 11.016 1 97.94 125 VAL B O 1
ATOM 2724 N N . SER B 1 126 ? -4.383 9.938 9.773 1 98.19 126 SER B N 1
ATOM 2725 C CA . SER B 1 126 ? -5.582 10.625 9.312 1 98.19 126 SER B CA 1
ATOM 2726 C C . SER B 1 126 ? -5.641 10.672 7.789 1 98.19 126 SER B C 1
ATOM 2728 O O . SER B 1 126 ? -4.609 10.75 7.121 1 98.19 126 SER B O 1
ATOM 2730 N N . PHE B 1 127 ? -6.832 10.531 7.289 1 98.06 127 PHE B N 1
ATOM 2731 C CA . PHE B 1 127 ? -7.145 10.805 5.891 1 98.06 127 PHE B CA 1
ATOM 2732 C C . PHE B 1 127 ? -7.914 12.109 5.758 1 98.06 127 PHE B C 1
ATOM 2734 O O . PHE B 1 127 ? -8.766 12.422 6.586 1 98.06 127 PHE B O 1
ATOM 2741 N N . PHE B 1 128 ? -7.609 12.82 4.688 1 96.5 128 PHE B N 1
ATOM 2742 C CA . PHE B 1 128 ? -8.391 13.992 4.309 1 96.5 128 PHE B CA 1
ATOM 2743 C C . PHE B 1 128 ? -9.773 13.578 3.801 1 96.5 128 PHE B C 1
ATOM 2745 O O . PHE B 1 128 ? -9.891 12.641 3.014 1 96.5 128 PHE B O 1
ATOM 2752 N N . VAL B 1 129 ? -10.828 14.219 4.371 1 96.88 129 VAL B N 1
ATOM 2753 C CA . VAL B 1 129 ? -12.188 13.961 3.902 1 96.88 129 VAL B CA 1
ATOM 2754 C C . VAL B 1 129 ? -12.453 14.758 2.629 1 96.88 129 VAL B C 1
ATOM 2756 O O . VAL B 1 129 ? -12.258 15.977 2.6 1 96.88 129 VAL B O 1
ATOM 2759 N N . PRO B 1 130 ? -12.922 14.078 1.614 1 95.06 130 PRO B N 1
ATOM 2760 C CA . PRO B 1 130 ? -13.148 14.781 0.354 1 95.06 130 PRO B CA 1
ATOM 2761 C C . PRO B 1 130 ? -14.164 15.914 0.49 1 95.06 130 PRO B C 1
ATOM 2763 O O . PRO B 1 130 ? -15.031 15.867 1.361 1 95.06 130 PRO B O 1
ATOM 2766 N N . SER B 1 131 ? -14.078 16.812 -0.442 1 92.06 131 SER B N 1
ATOM 2767 C CA . SER B 1 131 ? -14.883 18.031 -0.398 1 92.06 131 SER B CA 1
ATOM 2768 C C . SER B 1 131 ? -16.344 17.734 -0.71 1 92.06 131 SER B C 1
ATOM 2770 O O . SER B 1 131 ? -17.219 18.578 -0.478 1 92.06 131 SER B O 1
ATOM 2772 N N . LYS B 1 132 ? -16.609 16.594 -1.205 1 93.5 132 LYS B N 1
ATOM 2773 C CA . LYS B 1 132 ? -18 16.25 -1.518 1 93.5 132 LYS B CA 1
ATOM 2774 C C . LYS B 1 132 ? -18.844 16.219 -0.254 1 93.5 132 LYS B C 1
ATOM 2776 O O . LYS B 1 132 ? -20.078 16.203 -0.33 1 93.5 132 LYS B O 1
ATOM 2781 N N . TYR B 1 133 ? -18.203 16.156 0.886 1 95.25 133 TYR B N 1
ATOM 2782 C CA . TYR B 1 133 ? -18.906 16.234 2.164 1 95.25 133 TYR B CA 1
ATOM 2783 C C . TYR B 1 133 ? -18.75 17.625 2.775 1 95.25 133 TYR B C 1
ATOM 2785 O O . TYR B 1 133 ? -17.781 17.891 3.482 1 95.25 133 TYR B O 1
ATOM 2793 N N . PRO B 1 134 ? -19.75 18.453 2.66 1 89.88 134 PRO B N 1
ATOM 2794 C CA . PRO B 1 134 ? -19.609 19.859 3.051 1 89.88 134 PRO B CA 1
ATOM 2795 C C . PRO B 1 134 ? -19.703 20.062 4.562 1 89.88 134 PRO B C 1
ATOM 2797 O O . PRO B 1 134 ? -19.281 21.094 5.078 1 89.88 134 PRO B O 1
ATOM 2800 N N . SER B 1 135 ? -20.359 19.109 5.242 1 92.38 135 SER B N 1
ATOM 2801 C CA . SER B 1 135 ? -20.516 19.234 6.688 1 92.38 135 SER B CA 1
ATOM 2802 C C . SER B 1 135 ? -20.281 17.906 7.391 1 92.38 135 SER B C 1
ATOM 2804 O O . SER B 1 135 ? -20.328 16.844 6.758 1 92.38 135 SER B O 1
ATOM 2806 N N . ARG B 1 136 ? -20.031 18.062 8.672 1 93.5 136 ARG B N 1
ATOM 2807 C CA . ARG B 1 136 ? -19.75 16.875 9.477 1 93.5 136 ARG B CA 1
ATOM 2808 C C . ARG B 1 136 ? -20.922 15.898 9.43 1 93.5 136 ARG B C 1
ATOM 2810 O O . ARG B 1 136 ? -20.734 14.688 9.398 1 93.5 136 ARG B O 1
ATOM 2817 N N . GLU B 1 137 ? -22.062 16.391 9.422 1 94.25 137 GLU B N 1
ATOM 2818 C CA . GLU B 1 137 ? -23.281 15.57 9.469 1 94.25 137 GLU B CA 1
ATOM 2819 C C . GLU B 1 137 ? -23.406 14.711 8.219 1 94.25 137 GLU B C 1
ATOM 2821 O O . GLU B 1 137 ? -24.047 13.656 8.25 1 94.25 137 GLU B O 1
ATOM 2826 N N . GLU B 1 138 ? -22.766 15.148 7.207 1 95.44 138 GLU B N 1
ATOM 2827 C CA . GLU B 1 138 ? -22.906 14.453 5.93 1 95.44 138 GLU B CA 1
ATOM 2828 C C . GLU B 1 138 ? -21.828 13.391 5.758 1 95.44 138 GLU B C 1
ATOM 2830 O O . GLU B 1 138 ? -21.906 12.555 4.859 1 95.44 138 GLU B O 1
ATOM 2835 N N . VAL B 1 139 ? -20.812 13.477 6.551 1 97.19 139 VAL B N 1
ATOM 2836 C CA . VAL B 1 139 ? -19.75 12.484 6.484 1 97.19 139 VAL B CA 1
ATOM 2837 C C . VAL B 1 139 ? -20.203 11.203 7.184 1 97.19 139 VAL B C 1
ATOM 2839 O O . VAL B 1 139 ? -20.531 11.211 8.375 1 97.19 139 VAL B O 1
ATOM 2842 N N . PRO B 1 140 ? -20.234 10.07 6.492 1 97.81 140 PRO B N 1
ATOM 2843 C CA . PRO B 1 140 ? -20.656 8.828 7.137 1 97.81 140 PRO B CA 1
ATOM 2844 C C . PRO B 1 140 ? -19.828 8.508 8.391 1 97.81 140 PRO B C 1
ATOM 2846 O O . PRO B 1 140 ? -18.609 8.695 8.398 1 97.81 140 PRO B O 1
ATOM 2849 N N . ALA B 1 141 ? -20.484 8.016 9.391 1 97.88 141 ALA B N 1
ATOM 2850 C CA . ALA B 1 141 ? -19.812 7.672 10.633 1 97.88 141 ALA B CA 1
ATOM 2851 C C . ALA B 1 141 ? -19.016 6.375 10.484 1 97.88 141 ALA B C 1
ATOM 2853 O O . ALA B 1 141 ? -19.484 5.422 9.859 1 97.88 141 ALA B O 1
ATOM 2854 N N . PRO B 1 142 ? -17.844 6.379 11.031 1 97.88 142 PRO B N 1
ATOM 2855 C CA . PRO B 1 142 ? -17.094 5.113 10.992 1 97.88 142 PRO B CA 1
ATOM 2856 C C . PRO B 1 142 ? -17.734 4.031 11.859 1 97.88 142 PRO B C 1
ATOM 2858 O O . PRO B 1 142 ? -18.266 4.332 12.93 1 97.88 142 PRO B O 1
ATOM 2861 N N . LYS B 1 143 ? -17.625 2.814 11.406 1 96.5 143 LYS B N 1
ATOM 2862 C CA . LYS B 1 143 ? -18.016 1.684 12.242 1 96.5 143 LYS B CA 1
ATOM 2863 C C . LYS B 1 143 ? -16.938 1.349 13.258 1 96.5 143 LYS B C 1
ATOM 2865 O O . LYS B 1 143 ? -17.219 0.833 14.336 1 96.5 143 LYS B O 1
ATOM 2870 N N . ASP B 1 144 ? -15.727 1.577 12.883 1 97.12 144 ASP B N 1
ATOM 2871 C CA . ASP B 1 144 ? -14.578 1.402 13.773 1 97.12 144 ASP B CA 1
ATOM 2872 C C . ASP B 1 144 ? -14.516 2.52 14.812 1 97.12 144 ASP B C 1
ATOM 2874 O O . ASP B 1 144 ? -14.32 3.688 14.461 1 97.12 144 ASP B O 1
ATOM 2878 N N . GLU B 1 145 ? -14.531 2.219 16.047 1 96.88 145 GLU B N 1
ATOM 2879 C CA . GLU B 1 145 ? -14.609 3.189 17.141 1 96.88 145 GLU B CA 1
ATOM 2880 C C . GLU B 1 145 ? -13.281 3.92 17.328 1 96.88 145 GLU B C 1
ATOM 2882 O O . GLU B 1 145 ? -13.227 4.949 18 1 96.88 145 GLU B O 1
ATOM 2887 N N . SER B 1 146 ? -12.258 3.389 16.781 1 96.75 146 SER B N 1
ATOM 2888 C CA . SER B 1 146 ? -10.953 4.035 16.922 1 96.75 146 SER B CA 1
ATOM 2889 C C . SER B 1 146 ? -10.828 5.238 16 1 96.75 146 SER B C 1
ATOM 2891 O O . SER B 1 146 ? -9.883 6.023 16.125 1 96.75 146 SER B O 1
ATOM 2893 N N . ILE B 1 147 ? -11.773 5.391 15.117 1 98.38 147 ILE B N 1
ATOM 2894 C CA . ILE B 1 147 ? -11.703 6.469 14.141 1 98.38 147 ILE B CA 1
ATOM 2895 C C . ILE B 1 147 ? -12.594 7.629 14.586 1 98.38 147 ILE B C 1
ATOM 2897 O O . ILE B 1 147 ? -13.766 7.426 14.93 1 98.38 147 ILE B O 1
ATOM 2901 N N . SER B 1 148 ? -12.062 8.75 14.617 1 97.12 148 SER B N 1
ATOM 2902 C CA . SER B 1 148 ? -12.812 9.977 14.844 1 97.12 148 SER B CA 1
ATOM 2903 C C . SER B 1 148 ? -12.734 10.906 13.633 1 97.12 148 SER B C 1
ATOM 2905 O O . SER B 1 148 ? -11.773 10.852 12.867 1 97.12 148 SER B O 1
ATOM 2907 N N . ILE B 1 149 ? -13.781 11.68 13.453 1 97.62 149 ILE B N 1
ATOM 2908 C CA . ILE B 1 149 ? -13.789 12.695 12.406 1 97.62 149 ILE B CA 1
ATOM 2909 C C . ILE B 1 149 ? -13.672 14.086 13.023 1 97.62 149 ILE B C 1
ATOM 2911 O O . ILE B 1 149 ? -14.453 14.445 13.906 1 97.62 149 ILE B O 1
ATOM 2915 N N . MET B 1 150 ? -12.656 14.812 12.594 1 93.38 150 MET B N 1
ATOM 2916 C CA . MET B 1 150 ? -12.406 16.109 13.227 1 93.38 150 MET B CA 1
ATOM 2917 C C . MET B 1 150 ? -11.781 17.078 12.234 1 93.38 150 MET B C 1
ATOM 2919 O O . MET B 1 150 ? -11.266 16.672 11.188 1 93.38 150 MET B O 1
ATOM 2923 N N . SER B 1 151 ? -11.914 18.344 12.602 1 93.88 151 SER B N 1
ATOM 2924 C CA . SER B 1 151 ? -11.156 19.391 11.914 1 93.88 151 SER B CA 1
ATOM 2925 C C . SER B 1 151 ? -9.914 19.766 12.711 1 93.88 151 SER B C 1
ATOM 2927 O O . SER B 1 151 ? -9.859 19.578 13.922 1 93.88 151 SER B O 1
ATOM 2929 N N . LEU B 1 152 ? -8.914 20.281 12 1 90.62 152 LEU B N 1
ATOM 2930 C CA . LEU B 1 152 ? -7.664 20.625 12.672 1 90.62 152 LEU B CA 1
ATOM 2931 C C . LEU B 1 152 ? -7.68 22.078 13.133 1 90.62 152 LEU B C 1
ATOM 2933 O O . LEU B 1 152 ? -6.828 22.5 13.922 1 90.62 152 LEU B O 1
ATOM 2937 N N . GLY B 1 153 ? -8.68 22.859 12.695 1 91.62 153 GLY B N 1
ATOM 2938 C CA . GLY B 1 153 ? -8.688 24.281 13.008 1 91.62 153 GLY B CA 1
ATOM 2939 C C . GLY B 1 153 ? -7.699 25.078 12.18 1 91.62 153 GLY B C 1
ATOM 2940 O O . GLY B 1 153 ? -6.82 24.5 11.531 1 91.62 153 GLY B O 1
ATOM 2941 N N . PRO B 1 154 ? -7.922 26.375 12.156 1 94.06 154 PRO B N 1
ATOM 2942 C CA . PRO B 1 154 ? -6.996 27.219 11.398 1 94.06 154 PRO B CA 1
ATOM 2943 C C . PRO B 1 154 ? -5.57 27.172 11.938 1 94.06 154 PRO B C 1
ATOM 2945 O O . PRO B 1 154 ? -5.375 27.141 13.156 1 94.06 154 PRO B O 1
ATOM 2948 N N . ALA B 1 155 ? -4.652 27.094 11.055 1 95.06 155 ALA B N 1
ATOM 2949 C CA . ALA B 1 155 ? -3.26 27.062 11.484 1 95.06 155 ALA B CA 1
ATOM 2950 C C . ALA B 1 155 ? -2.32 27.438 10.344 1 95.06 155 ALA B C 1
ATOM 2952 O O . ALA B 1 155 ? -2.67 27.297 9.172 1 95.06 155 ALA B O 1
ATOM 2953 N N . THR B 1 156 ? -1.203 28 10.742 1 95.94 156 THR B N 1
ATOM 2954 C CA . THR B 1 156 ? -0.091 28.234 9.836 1 95.94 156 THR B CA 1
ATOM 2955 C C . THR B 1 156 ? 1.024 27.219 10.062 1 95.94 156 THR B C 1
ATOM 2957 O O . THR B 1 156 ? 1.437 26.984 11.203 1 95.94 156 THR B O 1
ATOM 2960 N N . TYR B 1 157 ? 1.421 26.578 8.93 1 97.19 157 TYR B N 1
ATOM 2961 C CA . TYR B 1 157 ? 2.471 25.562 9.031 1 97.19 157 TYR B CA 1
ATOM 2962 C C . TYR B 1 157 ? 3.672 25.938 8.172 1 97.19 157 TYR B C 1
ATOM 2964 O O . TYR B 1 157 ? 3.51 26.438 7.055 1 97.19 157 TYR B O 1
ATOM 2972 N N . ALA B 1 158 ? 4.863 25.797 8.719 1 98.06 158 ALA B N 1
ATOM 2973 C CA . ALA B 1 158 ? 6.039 25.609 7.871 1 98.06 158 ALA B CA 1
ATOM 2974 C C . ALA B 1 158 ? 6.113 24.188 7.34 1 98.06 158 ALA B C 1
ATOM 2976 O O . ALA B 1 158 ? 5.941 23.234 8.094 1 98.06 158 ALA B O 1
ATOM 2977 N N . VAL B 1 159 ? 6.379 24.031 6.055 1 98.06 159 VAL B N 1
ATOM 2978 C CA . VAL B 1 159 ? 6.301 22.719 5.41 1 98.06 159 VAL B CA 1
ATOM 2979 C C . VAL B 1 159 ? 7.602 22.438 4.668 1 98.06 159 VAL B C 1
ATOM 2981 O O . VAL B 1 159 ? 8.055 23.25 3.852 1 98.06 159 VAL B O 1
ATOM 2984 N N . ARG B 1 160 ? 8.242 21.359 4.98 1 98.5 160 ARG B N 1
ATOM 2985 C CA . ARG B 1 160 ? 9.414 20.891 4.262 1 98.5 160 ARG B CA 1
ATOM 2986 C C . ARG B 1 160 ? 9.094 19.625 3.463 1 98.5 160 ARG B C 1
ATOM 2988 O O . ARG B 1 160 ? 8.477 18.703 3.984 1 98.5 160 ARG B O 1
ATOM 2995 N N . VAL B 1 161 ? 9.508 19.609 2.223 1 97.31 161 VAL B N 1
ATOM 2996 C CA . VAL B 1 161 ? 9.242 18.516 1.301 1 97.31 161 VAL B CA 1
ATOM 2997 C C . VAL B 1 161 ? 10.477 17.625 1.174 1 97.31 161 VAL B C 1
ATOM 2999 O O . VAL B 1 161 ? 11.609 18.125 1.179 1 97.31 161 VAL B O 1
ATOM 3002 N N . PHE B 1 162 ? 10.312 16.312 1.055 1 97.12 162 PHE B N 1
ATOM 3003 C CA . PHE B 1 162 ? 11.398 15.383 0.781 1 97.12 162 PHE B CA 1
ATOM 3004 C C . PHE B 1 162 ? 10.883 14.141 0.063 1 97.12 162 PHE B C 1
ATOM 3006 O O . PHE B 1 162 ? 9.68 13.898 0.031 1 97.12 162 PHE B O 1
ATOM 3013 N N . ASP B 1 163 ? 11.758 13.344 -0.506 1 93.81 163 ASP B N 1
ATOM 3014 C CA . ASP B 1 163 ? 11.352 12.219 -1.345 1 93.81 163 ASP B CA 1
ATOM 3015 C C . ASP B 1 163 ? 11.602 10.891 -0.638 1 93.81 163 ASP B C 1
ATOM 3017 O O . ASP B 1 163 ? 11.93 10.867 0.551 1 93.81 163 ASP B O 1
ATOM 3021 N N . GLY B 1 164 ? 11.234 9.781 -1.323 1 88.44 164 GLY B N 1
ATOM 3022 C CA . GLY B 1 164 ? 11.531 8.445 -0.85 1 88.44 164 GLY B CA 1
ATOM 3023 C C . GLY B 1 164 ? 10.391 7.809 -0.087 1 88.44 164 GLY B C 1
ATOM 3024 O O . GLY B 1 164 ? 9.422 8.492 0.275 1 88.44 164 GLY B O 1
ATOM 3025 N N . PHE B 1 165 ? 10.508 6.512 0.112 1 85.19 165 PHE B N 1
ATOM 3026 C CA . PHE B 1 165 ? 9.594 5.848 1.04 1 85.19 165 PHE B CA 1
ATOM 3027 C C . PHE B 1 165 ? 9.922 6.227 2.48 1 85.19 165 PHE B C 1
ATOM 3029 O O . PHE B 1 165 ? 10.867 5.691 3.068 1 85.19 165 PHE B O 1
ATOM 3036 N N . ALA B 1 166 ? 9.102 7.102 3.045 1 90.5 166 ALA B N 1
ATOM 3037 C CA . ALA B 1 166 ? 9.445 7.793 4.285 1 90.5 166 ALA B CA 1
ATOM 3038 C C . ALA B 1 166 ? 9.367 6.844 5.48 1 90.5 166 ALA B C 1
ATOM 3040 O O . ALA B 1 166 ? 8.312 6.285 5.766 1 90.5 166 ALA B O 1
ATOM 3041 N N . THR B 1 167 ? 10.484 6.617 6.148 1 89.56 167 THR B N 1
ATOM 3042 C CA . THR B 1 167 ? 10.578 5.91 7.422 1 89.56 167 THR B CA 1
ATOM 3043 C C . THR B 1 167 ? 10.469 6.883 8.594 1 89.56 167 THR B C 1
ATOM 3045 O O . THR B 1 167 ? 10.445 8.102 8.391 1 89.56 167 THR B O 1
ATOM 3048 N N . PHE B 1 168 ? 10.375 6.273 9.789 1 94.12 168 PHE B N 1
ATOM 3049 C CA . PHE B 1 168 ? 10.422 7.094 10.984 1 94.12 168 PHE B CA 1
ATOM 3050 C C . PHE B 1 168 ? 11.648 7.996 10.984 1 94.12 168 PHE B C 1
ATOM 3052 O O . PHE B 1 168 ? 11.547 9.195 11.258 1 94.12 168 PHE B O 1
ATOM 3059 N N . GLY B 1 169 ? 12.75 7.398 10.633 1 95.31 169 GLY B N 1
ATOM 3060 C CA . GLY B 1 169 ? 13.992 8.156 10.602 1 95.31 169 GLY B CA 1
ATOM 3061 C C . GLY B 1 169 ? 13.977 9.297 9.602 1 95.31 169 GLY B C 1
ATOM 3062 O O . GLY B 1 169 ? 14.5 10.375 9.875 1 95.31 169 GLY B O 1
ATOM 3063 N N . ASP B 1 170 ? 13.398 9.125 8.469 1 95.62 170 ASP B N 1
ATOM 3064 C CA . ASP B 1 170 ? 13.305 10.164 7.449 1 95.62 170 ASP B CA 1
ATOM 3065 C C . ASP B 1 170 ? 12.453 11.336 7.934 1 95.62 170 ASP B C 1
ATOM 3067 O O . ASP B 1 170 ? 12.844 12.492 7.789 1 95.62 170 ASP B O 1
ATOM 3071 N N . PHE B 1 171 ? 11.312 11.031 8.508 1 97.31 171 PHE B N 1
ATOM 3072 C CA . PHE B 1 171 ? 10.445 12.086 9.031 1 97.31 171 PHE B CA 1
ATOM 3073 C C . PHE B 1 171 ? 11.133 12.836 10.164 1 97.31 171 PHE B C 1
ATOM 3075 O O . PHE B 1 171 ? 11.102 14.07 10.211 1 97.31 171 PHE B O 1
ATOM 3082 N N . ASP B 1 172 ? 11.695 12.055 11.023 1 97.06 172 ASP B N 1
ATOM 3083 C CA . ASP B 1 172 ? 12.383 12.641 12.172 1 97.06 172 ASP B CA 1
ATOM 3084 C C . ASP B 1 172 ? 13.508 13.57 11.719 1 97.06 172 ASP B C 1
ATOM 3086 O O . ASP B 1 172 ? 13.633 14.688 12.227 1 97.06 172 ASP B O 1
ATOM 3090 N N . LYS B 1 173 ? 14.305 13.164 10.797 1 98.12 173 LYS B N 1
ATOM 3091 C CA . LYS B 1 173 ? 15.406 13.969 10.273 1 98.12 173 LYS B CA 1
ATOM 3092 C C . LYS B 1 173 ? 14.891 15.242 9.617 1 98.12 173 LYS B C 1
ATOM 3094 O O . LYS B 1 173 ? 15.422 16.328 9.859 1 98.12 173 LYS B O 1
ATOM 3099 N N . ASN B 1 174 ? 13.906 15.094 8.812 1 98.38 174 ASN B N 1
ATOM 3100 C CA . ASN B 1 174 ? 13.406 16.25 8.094 1 98.38 174 ASN B CA 1
ATOM 3101 C C . ASN B 1 174 ? 12.695 17.234 9.031 1 98.38 174 ASN B C 1
ATOM 3103 O O . ASN B 1 174 ? 12.742 18.453 8.82 1 98.38 174 ASN B O 1
ATOM 3107 N N . GLU B 1 175 ? 12.055 16.688 10.062 1 97.38 175 GLU B N 1
ATOM 3108 C CA . GLU B 1 175 ? 11.508 17.547 11.102 1 97.38 175 GLU B CA 1
ATOM 3109 C C . GLU B 1 175 ? 12.609 18.359 11.781 1 97.38 175 GLU B C 1
ATOM 3111 O O . GLU B 1 175 ? 12.477 19.578 11.969 1 97.38 175 GLU B O 1
ATOM 3116 N N . TYR B 1 176 ? 13.672 17.672 12.102 1 97.25 176 TYR B N 1
ATOM 3117 C CA . TYR B 1 176 ? 14.812 18.312 12.734 1 97.25 176 TYR B CA 1
ATOM 3118 C C . TYR B 1 176 ? 15.391 19.406 11.844 1 97.25 176 TYR B C 1
ATOM 3120 O O . TYR B 1 176 ? 15.625 20.531 12.297 1 97.25 176 TYR B O 1
ATOM 3128 N N . GLU B 1 177 ? 15.586 19.062 10.594 1 97.94 177 GLU B N 1
ATOM 3129 C CA . GLU B 1 177 ? 16.141 20.031 9.648 1 97.94 177 GLU B CA 1
ATOM 3130 C C . GLU B 1 177 ? 15.227 21.234 9.477 1 97.94 177 GLU B C 1
ATOM 3132 O O . GLU B 1 177 ? 15.695 22.359 9.344 1 97.94 177 GLU B O 1
ATOM 3137 N N . LEU B 1 178 ? 13.945 20.969 9.438 1 98.06 178 LEU B N 1
ATOM 3138 C CA . LEU B 1 178 ? 12.992 22.062 9.312 1 98.06 178 LEU B CA 1
ATOM 3139 C C . LEU B 1 178 ? 13.055 22.984 10.531 1 98.06 178 LEU B C 1
ATOM 3141 O O . LEU B 1 178 ? 13.148 24.203 10.391 1 98.06 178 LEU B O 1
ATOM 3145 N N . LYS B 1 179 ? 13.008 22.422 11.68 1 96.19 179 LYS B N 1
ATOM 3146 C CA . LYS B 1 179 ? 13.039 23.219 12.906 1 96.19 179 LYS B CA 1
ATOM 3147 C C . LYS B 1 179 ? 14.336 24.016 13.008 1 96.19 179 LYS B C 1
ATOM 3149 O O . LYS B 1 179 ? 14.336 25.172 13.445 1 96.19 179 LYS B O 1
ATOM 3154 N N . LYS B 1 180 ? 15.422 23.422 12.625 1 96.31 180 LYS B N 1
ATOM 3155 C CA . LYS B 1 180 ? 16.703 24.109 12.594 1 96.31 180 LYS B CA 1
ATOM 3156 C C . LYS B 1 180 ? 16.656 25.312 11.648 1 96.31 180 LYS B C 1
ATOM 3158 O O . LYS B 1 180 ? 17.141 26.391 11.992 1 96.31 180 LYS B O 1
ATOM 3163 N N . ALA B 1 181 ? 16.109 25.078 10.5 1 96.81 181 ALA B N 1
ATOM 3164 C CA . ALA B 1 181 ? 15.992 26.172 9.523 1 96.81 181 ALA B CA 1
ATOM 3165 C C . ALA B 1 181 ? 15.109 27.297 10.055 1 96.81 181 ALA B C 1
ATOM 3167 O O . ALA B 1 181 ? 15.406 28.469 9.844 1 96.81 181 ALA B O 1
ATOM 3168 N N . LEU B 1 182 ? 14.023 26.922 10.719 1 96.31 182 LEU B N 1
ATOM 3169 C CA . LEU B 1 182 ? 13.109 27.906 11.289 1 96.31 182 LEU B CA 1
ATOM 3170 C C . LEU B 1 182 ? 13.82 28.766 12.336 1 96.31 182 LEU B C 1
ATOM 3172 O O . LEU B 1 182 ? 13.68 29.984 12.344 1 96.31 182 LEU B O 1
ATOM 3176 N N . LEU B 1 183 ? 14.547 28.094 13.156 1 93.69 183 LEU B N 1
ATOM 3177 C CA . LEU B 1 183 ? 15.297 28.812 14.18 1 93.69 183 LEU B CA 1
ATOM 3178 C C . LEU B 1 183 ? 16.297 29.766 13.555 1 93.69 183 LEU B C 1
ATOM 3180 O O . LEU B 1 183 ? 16.422 30.922 14 1 93.69 183 LEU B O 1
ATOM 3184 N N . ALA B 1 184 ? 16.953 29.359 12.555 1 94.88 184 ALA B N 1
ATOM 3185 C CA . ALA B 1 184 ? 17.922 30.188 11.867 1 94.88 184 ALA B CA 1
ATOM 3186 C C . ALA B 1 184 ? 17.266 31.422 11.258 1 94.88 184 ALA B C 1
ATOM 3188 O O . ALA B 1 184 ? 17.859 32.5 11.188 1 94.88 184 ALA B O 1
ATOM 3189 N N . ASP B 1 185 ? 16.016 31.25 10.844 1 94.75 185 ASP B N 1
ATOM 3190 C CA . ASP B 1 185 ? 15.289 32.344 10.164 1 94.75 185 ASP B CA 1
ATOM 3191 C C . ASP B 1 185 ? 14.469 33.156 11.156 1 94.75 185 ASP B C 1
ATOM 3193 O O . ASP B 1 185 ? 13.727 34.062 10.758 1 94.75 185 ASP B O 1
ATOM 3197 N N . GLY B 1 186 ? 14.539 32.781 12.414 1 92.69 186 GLY B N 1
ATOM 3198 C CA . GLY B 1 186 ? 13.844 33.531 13.453 1 92.69 186 GLY B CA 1
ATOM 3199 C C . GLY B 1 186 ? 12.359 33.25 13.508 1 92.69 186 GLY B C 1
ATOM 3200 O O . GLY B 1 186 ? 11.57 34.062 13.969 1 92.69 186 GLY B O 1
ATOM 3201 N N . VAL B 1 187 ? 11.953 32.156 12.922 1 91.38 187 VAL B N 1
ATOM 3202 C CA . VAL B 1 187 ? 10.562 31.703 12.977 1 91.38 187 VAL B CA 1
ATOM 3203 C C . VAL B 1 187 ? 10.367 30.719 14.125 1 91.38 187 VAL B C 1
ATOM 3205 O O . VAL B 1 187 ? 11.117 29.75 14.25 1 91.38 187 VAL B O 1
ATOM 3208 N N . THR B 1 188 ? 9.43 30.938 14.992 1 88 188 THR B N 1
ATOM 3209 C CA . THR B 1 188 ? 9.258 30.125 16.188 1 88 188 THR B CA 1
ATOM 3210 C C . THR B 1 188 ? 8.141 29.109 15.992 1 88 188 THR B C 1
ATOM 3212 O O . THR B 1 188 ? 7 29.484 15.688 1 88 188 THR B O 1
ATOM 3215 N N . PRO B 1 189 ? 8.492 27.859 16.109 1 91.12 189 PRO B N 1
ATOM 3216 C CA . PRO B 1 189 ? 7.41 26.875 16.156 1 91.12 189 PRO B CA 1
ATOM 3217 C C . PRO B 1 189 ? 6.504 27.047 17.375 1 91.12 189 PRO B C 1
ATOM 3219 O O . PRO B 1 189 ? 6.949 27.547 18.422 1 91.12 189 PRO B O 1
ATOM 3222 N N . VAL B 1 190 ? 5.211 26.828 17.172 1 88 190 VAL B N 1
ATOM 3223 C CA . VAL B 1 190 ? 4.293 26.844 18.312 1 88 190 VAL B CA 1
ATOM 3224 C C . VAL B 1 190 ? 4.504 25.594 19.156 1 88 190 VAL B C 1
ATOM 3226 O O . VAL B 1 190 ? 4.152 24.484 18.734 1 88 190 VAL B O 1
ATOM 3229 N N . GLU B 1 191 ? 5.113 25.719 20.219 1 73.31 191 GLU B N 1
ATOM 3230 C CA . GLU B 1 191 ? 5.418 24.594 21.094 1 73.31 191 GLU B CA 1
ATOM 3231 C C . GLU B 1 191 ? 4.145 23.984 21.688 1 73.31 191 GLU B C 1
ATOM 3233 O O . GLU B 1 191 ? 3.193 24.703 22 1 73.31 191 GLU B O 1
ATOM 3238 N N . ASP B 1 192 ? 4.109 22.75 21.906 1 68.75 192 ASP B N 1
ATOM 3239 C CA . ASP B 1 192 ? 3.078 22 22.609 1 68.75 192 ASP B CA 1
ATOM 3240 C C . ASP B 1 192 ? 1.71 22.203 21.969 1 68.75 192 ASP B C 1
ATOM 3242 O O . ASP B 1 192 ? 0.679 22.062 22.641 1 68.75 192 ASP B O 1
ATOM 3246 N N . ALA B 1 193 ? 1.741 22.672 20.812 1 70.44 193 ALA B N 1
ATOM 3247 C CA . ALA B 1 193 ? 0.47 22.875 20.125 1 70.44 193 ALA B CA 1
ATOM 3248 C C . ALA B 1 193 ? -0.167 21.547 19.734 1 70.44 193 ALA B C 1
ATOM 3250 O O . ALA B 1 193 ? 0.536 20.594 19.406 1 70.44 193 ALA B O 1
ATOM 3251 N N . GLU B 1 194 ? -1.514 21.531 20.031 1 77.38 194 GLU B N 1
ATOM 3252 C CA . GLU B 1 194 ? -2.256 20.453 19.375 1 77.38 194 GLU B CA 1
ATOM 3253 C C . GLU B 1 194 ? -2 20.438 17.875 1 77.38 194 GLU B C 1
ATOM 3255 O O . GLU B 1 194 ? -1.973 21.484 17.234 1 77.38 194 GLU B O 1
ATOM 3260 N N . ASN B 1 195 ? -1.633 19.359 17.328 1 84.75 195 ASN B N 1
ATOM 3261 C CA . ASN B 1 195 ? -1.328 19.219 15.898 1 84.75 195 ASN B CA 1
ATOM 3262 C C . ASN B 1 195 ? -0.094 20.031 15.516 1 84.75 195 ASN B C 1
ATOM 3264 O O . ASN B 1 195 ? -0.057 20.625 14.438 1 84.75 195 ASN B O 1
ATOM 3268 N N . GLY B 1 196 ? 0.822 20.125 16.469 1 92.56 196 GLY B N 1
ATOM 3269 C CA . GLY B 1 196 ? 2.012 20.938 16.266 1 92.56 196 GLY B CA 1
ATOM 3270 C C . GLY B 1 196 ? 2.914 20.406 15.164 1 92.56 196 GLY B C 1
ATOM 3271 O O . GLY B 1 196 ? 3.578 21.188 14.469 1 92.56 196 GLY B O 1
ATOM 3272 N N . VAL B 1 197 ? 2.98 19.172 15.062 1 95.81 197 VAL B N 1
ATOM 3273 C CA . VAL B 1 197 ? 3.793 18.531 14.039 1 95.81 197 VAL B CA 1
ATOM 3274 C C . VAL B 1 197 ? 2.967 17.469 13.312 1 95.81 197 VAL B C 1
ATOM 3276 O O . VAL B 1 197 ? 2.332 16.625 13.945 1 95.81 197 VAL B O 1
ATOM 3279 N N . LEU B 1 198 ? 2.936 17.562 12.008 1 97.06 198 LEU B N 1
ATOM 3280 C CA . LEU B 1 198 ? 2.309 16.547 11.164 1 97.06 198 LEU B CA 1
ATOM 3281 C C . LEU B 1 198 ? 3.305 15.984 10.164 1 97.06 198 LEU B C 1
ATOM 3283 O O . LEU B 1 198 ? 4.039 16.734 9.516 1 97.06 198 LEU B O 1
ATOM 3287 N N . TRP B 1 199 ? 3.432 14.688 10.18 1 97.94 199 TRP B N 1
ATOM 3288 C CA . TRP B 1 199 ? 4.098 13.969 9.102 1 97.94 199 TRP B CA 1
ATOM 3289 C C . TRP B 1 199 ? 3.104 13.578 8.008 1 97.94 199 TRP B C 1
ATOM 3291 O O . TRP B 1 199 ? 2.004 13.109 8.305 1 97.94 199 TRP B O 1
ATOM 3301 N N . ALA B 1 200 ? 3.461 13.82 6.719 1 97.62 200 ALA B N 1
ATOM 3302 C CA . ALA B 1 200 ? 2.467 13.664 5.66 1 97.62 200 ALA B CA 1
ATOM 3303 C C . ALA B 1 200 ? 3.051 12.914 4.465 1 97.62 200 ALA B C 1
ATOM 3305 O O . ALA B 1 200 ? 4.105 13.289 3.945 1 97.62 200 ALA B O 1
ATOM 3306 N N . GLY B 1 201 ? 2.416 11.867 4.082 1 95.94 201 GLY B N 1
ATOM 3307 C CA . GLY B 1 201 ? 2.713 11.164 2.842 1 95.94 201 GLY B CA 1
ATOM 3308 C C . GLY B 1 201 ? 1.635 11.336 1.788 1 95.94 201 GLY B C 1
ATOM 3309 O O . GLY B 1 201 ? 0.446 11.188 2.08 1 95.94 201 GLY B O 1
ATOM 3310 N N . TYR B 1 202 ? 2.053 11.594 0.541 1 95.25 202 TYR B N 1
ATOM 3311 C CA . TYR B 1 202 ? 1.071 12.016 -0.452 1 95.25 202 TYR B CA 1
ATOM 3312 C C . TYR B 1 202 ? 0.828 10.922 -1.48 1 95.25 202 TYR B C 1
ATOM 3314 O O . TYR B 1 202 ? -0.171 10.945 -2.203 1 95.25 202 TYR B O 1
ATOM 3322 N N . ASP B 1 203 ? 1.73 10.031 -1.571 1 91.19 203 ASP B N 1
ATOM 3323 C CA . ASP B 1 203 ? 1.665 9.086 -2.686 1 91.19 203 ASP B CA 1
ATOM 3324 C C . ASP B 1 203 ? 1.07 7.754 -2.244 1 91.19 203 ASP B C 1
ATOM 3326 O O . ASP B 1 203 ? 1.304 7.305 -1.12 1 91.19 203 ASP B O 1
ATOM 3330 N N . SER B 1 204 ? 0.378 7.117 -3.189 1 85.81 204 SER B N 1
ATOM 3331 C CA . SER B 1 204 ? -0.053 5.734 -3.014 1 85.81 204 SER B CA 1
ATOM 3332 C C . SER B 1 204 ? 1.138 4.809 -2.787 1 85.81 204 SER B C 1
ATOM 3334 O O . SER B 1 204 ? 2.256 5.113 -3.209 1 85.81 204 SER B O 1
ATOM 3336 N N . PRO B 1 205 ? 0.833 3.719 -2.104 1 83.5 205 PRO B N 1
ATOM 3337 C CA . PRO B 1 205 ? 1.906 2.742 -1.9 1 83.5 205 PRO B CA 1
ATOM 3338 C C . PRO B 1 205 ? 2.498 2.232 -3.213 1 83.5 205 PRO B C 1
ATOM 3340 O O . PRO B 1 205 ? 3.572 1.628 -3.215 1 83.5 205 PRO B O 1
ATOM 3343 N N . PHE B 1 206 ? 1.908 2.498 -4.41 1 80.69 206 PHE B N 1
ATOM 3344 C CA . PHE B 1 206 ? 2.338 1.919 -5.676 1 80.69 206 PHE B CA 1
ATOM 3345 C C . PHE B 1 206 ? 3.096 2.945 -6.512 1 80.69 206 PHE B C 1
ATOM 3347 O O . PHE B 1 206 ? 3.35 2.725 -7.695 1 80.69 206 PHE B O 1
ATOM 3354 N N . VAL B 1 207 ? 3.25 4.094 -5.898 1 82.19 207 VAL B N 1
ATOM 3355 C CA . VAL B 1 207 ? 4.18 5.062 -6.469 1 82.19 207 VAL B CA 1
ATOM 3356 C C . VAL B 1 207 ? 5.57 4.859 -5.871 1 82.19 207 VAL B C 1
ATOM 3358 O O . VAL B 1 207 ? 5.797 5.145 -4.695 1 82.19 207 VAL B O 1
ATOM 3361 N N . TYR B 1 208 ? 6.555 4.434 -6.695 1 79 208 TYR B N 1
ATOM 3362 C CA . TYR B 1 208 ? 7.809 3.959 -6.125 1 79 208 TYR B CA 1
ATOM 3363 C C . TYR B 1 208 ? 8.914 4.992 -6.309 1 79 208 TYR B C 1
ATOM 3365 O O . TYR B 1 208 ? 9.969 4.906 -5.664 1 79 208 TYR B O 1
ATOM 3373 N N . VAL B 1 209 ? 8.695 5.902 -7.246 1 81.69 209 VAL B N 1
ATOM 3374 C CA . VAL B 1 209 ? 9.727 6.902 -7.523 1 81.69 209 VAL B CA 1
ATOM 3375 C C . VAL B 1 209 ? 9.141 8.305 -7.344 1 81.69 209 VAL B C 1
ATOM 3377 O O . VAL B 1 209 ? 7.938 8.508 -7.516 1 81.69 209 VAL B O 1
ATOM 3380 N N . ASN B 1 210 ? 10.031 9.258 -6.949 1 88.06 210 ASN B N 1
ATOM 3381 C CA . ASN B 1 210 ? 9.664 10.664 -6.828 1 88.06 210 ASN B CA 1
ATOM 3382 C C . ASN B 1 210 ? 8.477 10.859 -5.891 1 88.06 210 ASN B C 1
ATOM 3384 O O . ASN B 1 210 ? 7.527 11.57 -6.223 1 88.06 210 ASN B O 1
ATOM 3388 N N . ARG B 1 211 ? 8.547 10.125 -4.832 1 91.56 211 ARG B N 1
ATOM 3389 C CA . ARG B 1 211 ? 7.473 10.242 -3.85 1 91.56 211 ARG B CA 1
ATOM 3390 C C . ARG B 1 211 ? 7.52 11.594 -3.145 1 91.56 211 ARG B C 1
ATOM 3392 O O . ARG B 1 211 ? 8.586 12.195 -3.021 1 91.56 211 ARG B O 1
ATOM 3399 N N . HIS B 1 212 ? 6.367 12.094 -2.744 1 94.94 212 HIS B N 1
ATOM 3400 C CA . HIS B 1 212 ? 6.211 13.398 -2.117 1 94.94 212 HIS B CA 1
ATOM 3401 C C . HIS B 1 212 ? 5.816 13.266 -0.651 1 94.94 212 HIS B C 1
ATOM 3403 O O . HIS B 1 212 ? 4.695 12.852 -0.341 1 94.94 212 HIS B O 1
ATOM 3409 N N . ASN B 1 213 ? 6.727 13.555 0.211 1 96.88 213 ASN B N 1
ATOM 3410 C CA . ASN B 1 213 ? 6.48 13.578 1.648 1 96.88 213 ASN B CA 1
ATOM 3411 C C . ASN B 1 213 ? 6.68 14.977 2.229 1 96.88 213 ASN B C 1
ATOM 3413 O O . ASN B 1 213 ? 7.438 15.781 1.679 1 96.88 213 ASN B O 1
ATOM 3417 N N . GLU B 1 214 ? 5.973 15.234 3.297 1 98.06 214 GLU B N 1
ATOM 3418 C CA . GLU B 1 214 ? 6.117 16.531 3.953 1 98.06 214 GLU B CA 1
ATOM 3419 C C . GLU B 1 214 ? 6.188 16.37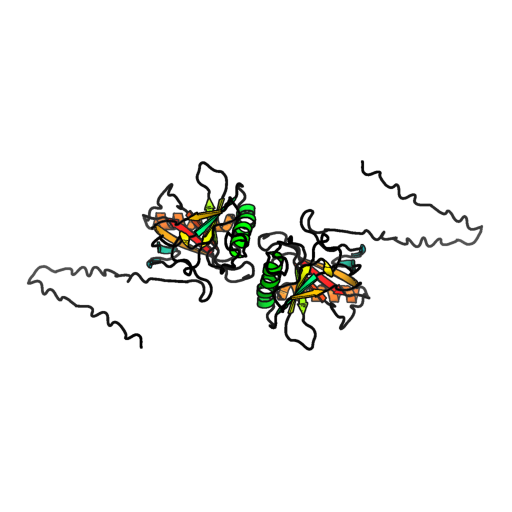5 5.469 1 98.06 214 GLU B C 1
ATOM 3421 O O . GLU B 1 214 ? 5.602 15.453 6.031 1 98.06 214 GLU B O 1
ATOM 3426 N N . VAL B 1 215 ? 6.898 17.312 6.039 1 98.31 215 VAL B N 1
ATOM 3427 C CA . VAL B 1 215 ? 6.777 17.594 7.465 1 98.31 215 VAL B CA 1
ATOM 3428 C C . VAL B 1 215 ? 6.176 18.969 7.672 1 98.31 215 VAL B C 1
ATOM 3430 O O . VAL B 1 215 ? 6.617 19.953 7.055 1 98.31 215 VAL B O 1
ATOM 3433 N N . TRP B 1 216 ? 5.148 19 8.484 1 98 216 TRP B N 1
ATOM 3434 C CA . TRP B 1 216 ? 4.48 20.25 8.844 1 98 216 TRP B CA 1
ATOM 3435 C C . TRP B 1 216 ? 4.773 20.625 10.289 1 98 216 TRP B C 1
ATOM 3437 O O . TRP B 1 216 ? 4.531 19.828 11.203 1 98 216 TRP B O 1
ATOM 3447 N N . VAL B 1 217 ? 5.273 21.766 10.484 1 97.5 217 VAL B N 1
ATOM 3448 C CA . VAL B 1 217 ? 5.477 22.297 11.828 1 97.5 217 VAL B CA 1
ATOM 3449 C C . VAL B 1 217 ? 4.676 23.578 12 1 97.5 217 VAL B C 1
ATOM 3451 O O . VAL B 1 217 ? 4.848 24.531 11.234 1 97.5 217 VAL B O 1
ATOM 3454 N N . ARG B 1 218 ? 3.834 23.562 12.992 1 96.56 218 ARG B N 1
ATOM 3455 C CA . ARG B 1 218 ? 2.998 24.734 13.234 1 96.56 218 ARG B CA 1
ATOM 3456 C C . ARG B 1 218 ? 3.842 25.938 13.664 1 96.56 218 ARG B C 1
ATOM 3458 O O . ARG B 1 218 ? 4.727 25.797 14.516 1 96.56 218 ARG B O 1
ATOM 3465 N N . VAL B 1 219 ? 3.588 27.078 13.086 1 95.62 219 VAL B N 1
ATOM 3466 C CA . VAL B 1 219 ? 4.328 28.281 13.414 1 95.62 219 VAL B CA 1
ATOM 3467 C C . VAL B 1 219 ? 3.354 29.406 13.75 1 95.62 219 VAL B C 1
ATOM 3469 O O . VAL B 1 219 ? 2.158 29.312 13.461 1 95.62 219 VAL B O 1
ATOM 3472 N N . ALA B 1 220 ? 3.879 30.422 14.453 1 84.31 220 ALA B N 1
ATOM 3473 C CA . ALA B 1 220 ? 3.088 31.562 14.922 1 84.31 220 ALA B CA 1
ATOM 3474 C C . ALA B 1 220 ? 2.857 32.562 13.797 1 84.31 220 ALA B C 1
ATOM 3476 O O . ALA B 1 220 ? 3.691 32.719 12.898 1 84.31 220 ALA B O 1
#

Sequence (440 aa):
MNAHRICCVLFITITMPSTFASFTAVLFFASTVAAEVCHLYSSTIESPCFTLLRNESGYEVREYRGEEMWTSAYVRSPSFAQAQNKGFMANFDYISGENSEGEKIPMTAPVTFRRAPDDQVGWLVSFFVPSKYPSREEVPAPKDESISIMSLGPATYAVRVFDGFATFGDFDKNEYELKKALLADGVTPVEDAENGVLWAGYDSPFVYVNRHNEVWVRVAMNAHRICCVLFITITMPSTFASFTAVLFFASTVAAEVCHLYSSTIESPCFTLLRNESGYEVREYRGEEMWTSAYVRSPSFAQAQNKGFMANFDYISGENSEGEKIPMTAPVTFRRAPDDQVGWLVSFFVPSKYPSREEVPAPKDESISIMSLGPATYAVRVFDGFATFGDFDKNEYELKKALLADGVTPVEDAENGVLWAGYDSPFVYVNRHNEVWVRVA

InterPro domains:
  IPR006917 SOUL heme-binding protein [PF04832] (45-217)
  IPR006917 SOUL heme-binding protein [PTHR11220] (43-217)
  IPR011256 Regulatory factor, effector binding domain superfamily [G3DSA:3.20.80.10] (44-220)
  IPR011256 Regulatory factor, effector binding domain superfamily [SSF55136] (39-219)

Secondary structure (DSSP, 8-state):
-----------------SSS--------------EEE-S-S-SSSB---EEEEEEETTEEEEEE---SEEEEEEE--S-HHHIIIIIHHHHHHHHTT-BTT------BS-EEEEEPPTTS-SEEEEEEPPTT--SGGGSPPBSSTTEEEEE--SEEEEEEEE-SS--HHHHHHHHHHHHHHHHHTTPPB-TT-TT-EEEEE-S-TT--SS--EEEEEEE-/-----------------SSS--------------EEE-S-S-SSSB---EEEEEEETTEEEEEE---SEEEEEEE--S-HHHIIIIIHHHHHHHHTT-BTT------BS-EEEEEPPTTS-SEEEEEEPPTT--SGGGSPPBSSTTEEEEE--SEEEEEEEE-SS--HHHHHHHHHHHHHHHHHTTPPB-TT-TT-EEEEE-S-TT--SS--EEEEEEE-

Radius of gyration: 29.77 Å; Cα contacts (8 Å, |Δi|>4): 848; chains: 2; bounding box: 57×134×55 Å

Nearest PDB structures (foldseek):
  4b0y-assembly1_A  TM=8.606E-01  e=2.194E-12  Homo sapiens
  7oon-assembly1_A  TM=8.676E-01  e=1.260E-11  Mus musculus
  4ayz-assembly1_A  TM=8.651E-01  e=1.331E-11  Homo sapiens
  3r8k-assembly4_D  TM=8.498E-01  e=3.968E-11  Homo sapiens
  3r8k-assembly3_C  TM=8.308E-01  e=3.558E-11  Homo sapiens

pLDDT: mean 84.35, std 20.69, range [20.33, 98.5]

Foldseek 3Di:
DPPPPPPPPPPPPPPDDDDDPPPPPPPPPVPVPFDWDWQPPDPVAGDFIWTWDDDDVQKTKTKGQQLWKKKKFWDQAQDPVCCVVVRVVLVCVQQCQQFPRRHHFDFHFKWKWDADAPVGHTIITIGTHDVVQVDPVRDTGGPDPRIDMDTPHIFMWIKGKDDFDDDPVNQVVSVVVSCVVCVVVVWDFDPPDDPQKMKIWGDDPPDGPRTIIMIIGTTD/DPDDPPPPPPPPPPPDDDDDPPPPPPPPPPPVPFDKDWQPPDPVAGDFIWTWDDDDVQKTKTKGQQLWKKKKFWDQAQDPVCCVVVRVVLVCVQQCQQFPRRHHFDFHFKWKWDADAPVGHTIITIGTHDVVQVDPVRRTGGPDPRIDMDTPHIFMWIKGKDDFDDDPVNQVVSVVVSCVVCVVVVWDFDPPDDPQKMKIWGDDPPDGPRTIIMIIGTTD

Organism: NCBI:txid72520

Solvent-accessible surface area (backbone atoms only — not comparable to full-atom values): 24805 Å² total; per-residue (Å²): 134,85,73,76,78,74,79,77,78,79,77,77,78,76,83,72,88,85,79,69,84,68,74,72,72,73,70,74,69,73,70,64,70,64,44,77,44,62,27,79,88,30,95,82,34,50,32,76,53,30,30,43,65,43,82,54,95,75,34,33,32,34,38,32,71,25,75,60,42,26,41,32,20,59,27,84,40,83,46,60,62,52,29,54,41,56,13,47,49,54,51,48,43,29,31,51,18,45,25,73,72,54,45,73,49,74,73,47,22,41,41,33,40,31,74,36,60,86,93,42,71,21,25,33,22,28,41,42,50,57,77,90,43,84,44,75,86,65,46,68,47,59,68,50,82,53,44,44,78,45,58,81,43,65,47,36,29,37,36,31,73,48,64,58,89,75,46,69,67,52,50,52,50,52,42,51,53,46,54,51,53,30,54,75,69,70,46,57,65,43,74,91,38,87,79,25,50,37,41,32,41,53,59,57,81,68,53,87,66,87,28,52,29,36,32,34,36,24,36,117,132,86,73,77,81,73,79,76,79,78,78,77,80,77,82,71,88,85,80,70,83,69,75,73,70,72,71,74,68,74,70,63,72,66,44,76,44,62,26,80,88,32,96,83,36,51,33,76,54,28,31,43,67,44,82,53,95,76,33,31,32,33,38,32,74,25,76,59,42,28,42,32,18,59,27,85,40,82,46,59,62,53,28,55,41,56,12,46,49,52,52,47,42,30,31,52,20,46,25,72,73,54,48,76,49,76,74,46,21,41,43,33,40,30,72,36,60,87,92,41,72,22,26,32,23,30,40,42,50,56,77,89,44,88,43,75,88,66,44,68,48,59,68,53,84,53,44,44,78,46,58,80,44,64,45,37,28,38,37,30,73,48,63,57,88,76,45,70,67,52,51,51,50,51,44,50,53,45,52,52,52,30,54,76,69,71,46,56,66,42,74,91,38,85,79,23,51,38,39,32,42,54,58,57,82,66,52,88,65,89,27,52,29,38,32,34,37,25,36,120